Protein 3BX4 (pdb70)

Sequence (511 aa):
DCDFGWSPYDQHCYQAFNEQKTWDEAEKFCRAQENGAHLASIESNGEADFVSWLISQKDELADEDYVWIGLRAQNKEQQCSSEWSDGSSVSYENLIDLHTKKCGALEKLTGFRKWVNYYCEQMHAFVCKLLPCPSGWSSYEGHCYKPFNEPKNWADAERFCKLQPKHSHLVSFQSAEEADFVVKLTRPRLKANLVWMGLSNIWHGCNWQWSDGARLNYKDWQEQSECLAFRGVHTEWLNMDCSSTCSFVCKFKAEDCDFGWSPYDQHCYQAFNEQKTWDEAEKFCRAQENGAHLASSIIEESNGEADFVSWLISQKDELADEDYVWIGLRAQNKEQQCSSEWSDGSSVSYENLIDLHTKKCGALEKLTGFRKWVNYYCEQMHAFVCKLLPYDCPSGWSSYEGHCYKPFNEPKNWADAERFCKLQPKHSHLVSFQSAEEADFVVKLTRPRLKANLVWMGLSNIWHGCNWQWSDGARLNYKDWQEQSECLAFRGVHTEWLNMDCSSTCSFVCKFKA

InterPro domains:
  IPR001304 C-type lectin-like [PF00059] (22-132)
  IPR001304 C-type lectin-like [PS50041] (12-132)
  IPR001304 C-type lectin-like [SM00034] (5-132)
  IPR016186 C-type lectin-like/link domain superfamily [G3DSA:3.10.100.10] (1-135)
  IPR016187 C-type lectin fold [SSF56436] (5-133)
  IPR018378 C-type lectin, conserved site [PS00615] (106-131)
  IPR050111 C-type lectin and snaclec domain-containing protein [PTHR22803] (5-133)

Radius of gyration: 26.84 Å; Cα contacts (8 Å, |Δi|>4): 1210; chains: 4; bounding box: 38×55×91 Å

B-factor: mean 24.26, std 8.66, range [9.19, 99.1]

Solvent-accessible surface area: 23676 Å² total; per-residue (Å²): 172,37,69,206,42,25,36,94,55,102,156,52,1,3,37,4,23,51,93,100,41,20,12,49,36,0,20,13,30,0,28,10,38,37,64,16,0,44,1,0,0,2,77,46,89,31,10,4,76,24,1,21,153,24,4,72,112,51,128,98,11,76,136,4,70,38,0,0,0,0,0,58,6,62,41,121,72,38,7,13,16,84,106,4,38,52,44,40,75,22,40,2,6,9,8,49,108,28,132,28,25,18,0,0,0,4,21,103,167,51,43,18,63,82,1,13,28,33,67,13,103,84,121,14,0,0,0,0,11,12,113,86,75,59,118,58,33,40,73,44,133,47,53,0,2,56,35,16,37,90,94,54,42,26,47,60,0,13,126,51,0,87,138,38,137,124,112,0,38,1,0,1,2,62,20,24,70,10,1,72,41,0,5,147,34,0,107,88,164,2,122,62,66,39,0,0,0,1,0,38,62,1,27,132,50,0,86,32,73,4,15,50,60,29,196,36,112,41,125,16,70,39,163,123,41,23,0,0,0,1,107,0,43,105,28,57,1,52,28,45,57,22,79,39,88,5,3,0,0,0,17,23,157,86,153,139,39,51,197,59,23,31,98,54,115,119,31,2,1,39,4,21,52,82,95,41,21,14,50,57,0,23,14,26,0,22,8,37,30,26,9,0,39,1,0,0,1,77,45,93,30,9,3,79,21,0,17,132,13,4,81,109,56,127,122,9,65,134,12,73,33,0,0,0,0,0,59,7,46,41,116,47,40,4,12,16,83,106,4,37,52,44,41,77,24,40,3,7,6,5,44,93,38,121,29,21,13,0,0,0,1,17,102,158,48,44,18,67,74,0,16,24,46,55,5,97,70,118,13,0,0,0,0,9,7,102,14,225,168,37,71,116,53,35,40,70,40,128,44,51,0,2,53,32,22,48,80,87,51,43,28,65,74,0,8,145,54,0,100,116,31,136,114,144,1,53,1,0,1,2,60,19,26,90,9,1,68,36,0,0,132,31,0,113,99,174,2,136,58,60,36,0,0,0,1,0,41,61,1,32,134,47,0,82,25,65,6,32,48,68,23,196,28,117,46,130,15,68,51,157,134,39,29,1,0,0,0,80,0,58,101,26,48,2,54,27,40,59,23,80,29,88,4,2,0,0,0,18,20,136,65

Foldseek 3Di:
DDDPQWDDDDQKTKHWFFWWFFQVVQQVVQLPPDVGWGFDDQDDPVSLVVVLVNLVPPPSCPVFFKAFGAQFAPDPDQDPDQADPVGHGDDDDDCPVPAGFGGWIQGVVVSRRDIDTGGRGGIGITMIMGRD/DDPQWDDDDQKTKHWFQDWFFQVVQQVVCCPPPPRWGFADDPDPVSLVVQLVRQCVPNNQWWAFHRFWQVVPPPPDDDPVGDDPPDDDDDPWGWGWTHGSNDSDIDIDTRGGITITMIMDGD/DDDDPQWPDDPQKTKHWFFFWAFQVVQQVVLLPPAVGWGFADQDDPVSLVVVLVRCVVDPSCVPFFKAFGHQFDDDPDQDPDQADPVGDGDDDDDCVVDARQGTWIQGVVVSRRDIDTGGRHGIGITMIMGNHD/DDDPQWDDDPQKTKHWFFFWFFQVVQQVVCCPPPPGWGFADDDDPVRLVVQLVRLCPPVNFWKEFHHFWQVVPPPPDDDPVRDDPPDDDDDPWGWGWIDTSNDSDIDIDTRRGITITMIMDGD

GO terms:
  GO:0060300 regulation of cytokine activity (P, IDA)

CATH classification: 3.10.100.10

Nearest PDB structures (foldseek):
  3bx4-assembly1_C  TM=9.994E-01  e=4.372E-26  unclassified
  3wwk-assembly3_G  TM=9.849E-01  e=1.534E-23  Calloselasma rhodostoma
  3ubu-assembly1_A  TM=9.364E-01  e=1.790E-17  Deinagkistrodon acutus
  1fvu-assembly1_A  TM=9.518E-01  e=2.435E-15  Bothrops jararaca
  1qdd-assembly1_A  TM=7.896E-01  e=1.380E-11  Homo sapiens

Secondary structure (DSSP, 8-state):
-PPTT-EEETTEEEEEEEEEE-HHHHHHHHHTSTTT-EEPP--SHHHHHHHHHHHHT-GGGTT--EEEEEEEE---SSSS--B-TTSPBP-----TT-----EEEEEGGGTTTSEEEE-TTS-EEEEEEE--/--TT-EEETTEEEEEEEEEE-HHHHHHHHHHSSS--EE---SSHHHHHHHHHHHTTTTTTSEEE-S---TTSSS-EEETT-----S--B-S--EEEEEETT---EEEEETTS-EEEEEEEE-/--PPTT-EEETTEEEEEEEEEE-HHHHHHHHHTSTTT-EEPP--SHHHHHHHHHHHHT-GGGTT-SEEEEEEEE---SSS---B-TTSPBP-----TT-----EEEEEGGGTTTSEEEE-TTS-EEEEEEE---/---TT-EEETTEEEEEEEEEE-HHHHHHHHHTSSS--EE---SSHHHHHHHHHHHHHHHTTSEEEEEEE-TTSSS-EEETT-----S--B-S--EEEEEETTEEEEEEEETTS-EEEEEEEE-

Organism: Calloselasma rhodostoma (NCBI:txid8717)

Structure (mmCIF, N/CA/C/O backbone):
data_3BX4
#
_entry.id   3BX4
#
_cell.length_a   64.318
_cell.length_b   91.305
_cell.length_c   118.916
_cell.angle_alpha   90.00
_cell.angle_beta   90.00
_cell.angle_gamma   90.00
#
_symmetry.space_group_name_H-M   'P 21 21 2'
#
loop_
_entity.id
_entity.type
_entity.pdbx_description
1 polymer 'Aggretin alpha chain'
2 polymer 'Aggretin beta chain'
3 non-polymer 'SULFATE ION'
4 non-polymer GLYCEROL
5 water water
#
loop_
_atom_site.group_PDB
_atom_site.id
_atom_site.type_symbol
_atom_site.label_atom_id
_atom_site.label_alt_id
_atom_site.label_comp_id
_atom_site.label_asym_id
_atom_site.label_entity_id
_atom_site.label_seq_id
_atom_site.pdbx_PDB_ins_code
_atom_site.Cartn_x
_atom_site.Cartn_y
_atom_site.Cartn_z
_atom_site.occupancy
_atom_site.B_iso_or_equiv
_atom_site.auth_seq_id
_atom_site.auth_comp_id
_atom_site.auth_asym_id
_atom_site.auth_atom_id
_atom_site.pdbx_PDB_model_num
ATOM 1 N N . ASP A 1 4 ? 10.192 10.708 118.561 1.00 43.48 4 ASP A N 1
ATOM 2 C CA . ASP A 1 4 ? 11.338 11.685 118.549 1.00 43.04 4 ASP A CA 1
ATOM 3 C C . ASP A 1 4 ? 12.504 11.140 117.713 1.00 41.22 4 ASP A C 1
ATOM 4 O O . ASP A 1 4 ? 12.668 9.921 117.630 1.00 42.17 4 ASP A O 1
ATOM 9 N N . CYS A 1 5 ? 13.305 12.018 117.099 1.00 38.75 5 CYS A N 1
ATOM 10 C CA . CYS A 1 5 ? 14.480 11.559 116.305 1.00 36.13 5 CYS A CA 1
ATOM 11 C C . CYS A 1 5 ? 15.608 11.236 117.204 1.00 34.77 5 CYS A C 1
ATOM 12 O O . CYS A 1 5 ? 15.706 11.775 118.321 1.00 35.19 5 CYS A O 1
ATOM 15 N N . ASP A 1 6 ? 16.495 10.397 116.686 1.00 31.63 6 ASP A N 1
ATOM 16 C CA . ASP A 1 6 ? 17.676 9.993 117.393 1.00 30.25 6 ASP A CA 1
ATOM 17 C C . ASP A 1 6 ? 18.796 10.886 116.969 1.00 29.68 6 ASP A C 1
ATOM 18 O O . ASP A 1 6 ? 18.681 11.639 115.975 1.00 28.85 6 ASP A O 1
ATOM 23 N N . PHE A 1 7 ? 19.882 10.806 117.728 1.00 30.54 7 PHE A N 1
ATOM 24 C CA . PHE A 1 7 ? 21.076 11.627 117.514 1.00 31.52 7 PHE A CA 1
ATOM 25 C C . PHE A 1 7 ? 21.548 11.521 116.083 1.00 31.39 7 PHE A C 1
ATOM 26 O O . PHE A 1 7 ? 21.616 10.391 115.545 1.00 31.35 7 PHE A O 1
ATOM 34 N N . GLY A 1 8 ? 21.912 12.669 115.493 1.00 29.03 8 GLY A N 1
ATOM 35 C CA . GLY A 1 8 ? 22.350 12.707 114.078 1.00 27.13 8 GLY A CA 1
ATOM 36 C C . GLY A 1 8 ? 21.237 12.906 113.050 1.00 23.71 8 GLY A C 1
ATOM 37 O O . GLY A 1 8 ? 21.513 13.267 111.886 1.00 25.07 8 GLY A O 1
ATOM 38 N N . TRP A 1 9 ? 19.989 12.677 113.444 1.00 22.95 9 TRP A N 1
ATOM 39 C CA . TRP A 1 9 ? 18.878 12.794 112.533 1.00 22.94 9 TRP A CA 1
ATOM 40 C C . TRP A 1 9 ? 18.219 14.137 112.750 1.00 23.34 9 TRP A C 1
ATOM 41 O O . TRP A 1 9 ? 18.334 14.698 113.859 1.00 25.40 9 TRP A O 1
ATOM 52 N N . SER A 1 10 ? 17.553 14.633 111.718 1.00 22.34 10 SER A N 1
ATOM 53 C CA . SER A 1 10 ? 16.778 15.872 111.782 1.00 21.69 10 SER A CA 1
ATOM 54 C C . SER A 1 10 ? 15.323 15.618 111.523 1.00 21.84 10 SER A C 1
ATOM 55 O O . SER A 1 10 ? 14.946 14.928 110.556 1.00 21.12 10 SER A O 1
ATOM 58 N N . PRO A 1 11 ? 14.444 16.160 112.412 1.00 22.76 11 PRO A N 1
ATOM 59 C CA . PRO A 1 11 ? 13.017 16.005 112.194 1.00 23.57 11 PRO A CA 1
ATOM 60 C C . PRO A 1 11 ? 12.357 16.917 111.180 1.00 23.78 11 PRO A C 1
ATOM 61 O O . PRO A 1 11 ? 12.693 18.120 111.089 1.00 25.23 11 PRO A O 1
ATOM 65 N N . TYR A 1 12 ? 11.413 16.359 110.439 1.00 23.96 12 TYR A N 1
ATOM 66 C CA . TYR A 1 12 ? 10.491 17.148 109.638 1.00 26.20 12 TYR A CA 1
ATOM 67 C C . TYR A 1 12 ? 9.175 16.386 109.479 1.00 28.01 12 TYR A C 1
ATOM 68 O O . TYR A 1 12 ? 9.165 15.238 109.104 1.00 28.06 12 TYR A O 1
ATOM 77 N N . ASP A 1 13 ? 8.059 17.044 109.836 1.00 30.53 13 ASP A N 1
ATOM 78 C CA . ASP A 1 13 ? 6.712 16.505 109.638 1.00 32.41 13 ASP A CA 1
ATOM 79 C C . ASP A 1 13 ? 6.585 15.015 109.916 1.00 32.67 13 ASP A C 1
ATOM 80 O O . ASP A 1 13 ? 6.142 14.243 109.038 1.00 35.45 13 ASP A O 1
ATOM 85 N N . GLN A 1 14 ? 6.955 14.593 111.120 1.00 32.55 14 GLN A N 1
ATOM 86 C CA . GLN A 1 14 ? 6.732 13.191 111.514 1.00 31.64 14 GLN A CA 1
ATOM 87 C C . GLN A 1 14 ? 7.759 12.143 111.017 1.00 31.42 14 GLN A C 1
ATOM 88 O O . GLN A 1 14 ? 7.642 10.977 111.340 1.00 31.62 14 GLN A O 1
ATOM 94 N N . HIS A 1 15 ? 8.765 12.555 110.247 1.00 29.57 15 HIS A N 1
ATOM 95 C CA . HIS A 1 15 ? 9.824 11.641 109.862 1.00 27.80 15 HIS A CA 1
ATOM 96 C C . HIS A 1 15 ? 11.148 12.207 110.336 1.00 26.29 15 HIS A C 1
ATOM 97 O O . HIS A 1 15 ? 11.197 13.350 110.811 1.00 26.34 15 HIS A O 1
ATOM 104 N N . CYS A 1 16 ? 12.210 11.388 110.262 1.00 24.95 16 CYS A N 1
ATOM 105 C CA . CYS A 1 16 ? 13.583 11.799 110.603 1.00 22.94 16 CYS A CA 1
ATOM 106 C C . CYS A 1 16 ? 14.472 11.647 109.368 1.00 21.92 16 CYS A C 1
ATOM 107 O O . CYS A 1 16 ? 14.294 10.695 108.604 1.00 22.72 16 CYS A O 1
ATOM 110 N N . TYR A 1 17 ? 15.425 12.566 109.202 1.00 19.87 17 TYR A N 1
ATOM 111 C CA . TYR A 1 17 ? 16.260 12.603 107.968 1.00 19.90 17 TYR A CA 1
ATOM 112 C C . TYR A 1 17 ? 17.717 12.741 108.341 1.00 18.12 17 TYR A C 1
ATOM 113 O O . TYR A 1 17 ? 18.039 13.362 109.331 1.00 19.58 17 TYR A O 1
ATOM 122 N N . GLN A 1 18 ? 18.634 12.139 107.563 1.00 19.09 18 GLN A N 1
ATOM 123 C CA . GLN A 1 18 ? 20.033 12.428 107.703 1.00 18.02 18 GLN A CA 1
ATOM 124 C C . GLN A 1 18 ? 20.714 12.388 106.325 1.00 18.29 18 GLN A C 1
ATOM 125 O O . GLN A 1 18 ? 20.453 11.475 105.538 1.00 15.56 18 GLN A O 1
ATOM 131 N N . ALA A 1 19 ? 21.582 13.368 106.065 1.00 18.44 19 ALA A N 1
ATOM 132 C CA . ALA A 1 19 ? 22.439 13.383 104.847 1.00 19.14 19 ALA A CA 1
ATOM 133 C C . ALA A 1 19 ? 23.736 12.728 105.240 1.00 19.24 19 ALA A C 1
ATOM 134 O O . ALA A 1 19 ? 24.301 13.048 106.311 1.00 21.65 19 ALA A O 1
ATOM 136 N N . PHE A 1 20 ? 24.175 11.750 104.451 1.00 17.79 20 PHE A N 1
ATOM 137 C CA . PHE A 1 20 ? 25.461 11.073 104.694 1.00 18.09 20 PHE A CA 1
ATOM 138 C C . PHE A 1 20 ? 26.436 11.504 103.615 1.00 20.07 20 PHE A C 1
ATOM 139 O O . PHE A 1 20 ? 26.129 11.493 102.449 1.00 17.16 20 PHE A O 1
ATOM 147 N N . ASN A 1 21 ? 27.663 11.842 104.020 1.00 21.81 21 ASN A N 1
ATOM 148 C CA . ASN A 1 21 ? 28.632 12.336 103.002 1.00 24.08 21 ASN A CA 1
ATOM 149 C C . ASN A 1 21 ? 29.451 11.250 102.297 1.00 23.26 21 ASN A C 1
ATOM 150 O O . ASN A 1 21 ? 29.982 11.497 101.185 1.00 24.63 21 ASN A O 1
ATOM 155 N N . GLU A 1 22 ? 29.492 10.066 102.884 1.00 22.13 22 GLU A N 1
ATOM 156 C CA . GLU A 1 22 ? 30.061 8.872 102.249 1.00 23.35 22 GLU A CA 1
ATOM 157 C C . GLU A 1 22 ? 29.526 8.659 100.840 1.00 22.25 22 GLU A C 1
ATOM 158 O O . GLU A 1 22 ? 28.331 8.476 100.638 1.00 23.57 22 GLU A O 1
ATOM 164 N N . GLN A 1 23 ? 30.398 8.637 99.844 1.00 19.45 23 GLN A N 1
ATOM 165 C CA . GLN A 1 23 ? 29.912 8.496 98.468 1.00 17.17 23 GLN A CA 1
ATOM 166 C C . GLN A 1 23 ? 29.704 7.044 98.093 1.00 17.94 23 GLN A C 1
ATOM 167 O O . GLN A 1 23 ? 30.604 6.243 98.182 1.00 18.72 23 GLN A O 1
ATOM 173 N N . LYS A 1 24 ? 28.461 6.701 97.726 1.00 16.41 24 LYS A N 1
ATOM 174 C CA . LYS A 1 24 ? 28.076 5.310 97.420 1.00 16.61 24 LYS A CA 1
ATOM 175 C C . LYS A 1 24 ? 27.172 5.278 96.183 1.00 14.42 24 LYS A C 1
ATOM 176 O O . LYS A 1 24 ? 26.673 6.294 95.759 1.00 14.32 24 LYS A O 1
ATOM 182 N N . THR A 1 25 ? 27.133 4.123 95.532 1.00 14.56 25 THR A N 1
ATOM 183 C CA . THR A 1 25 ? 26.252 3.923 94.370 1.00 12.96 25 THR A CA 1
ATOM 184 C C . THR A 1 25 ? 24.842 3.984 94.951 1.00 13.08 25 THR A C 1
ATOM 185 O O . THR A 1 25 ? 24.694 3.920 96.171 1.00 14.69 25 THR A O 1
ATOM 189 N N . TRP A 1 26 ? 23.874 4.137 94.086 1.00 13.93 26 TRP A N 1
ATOM 190 C CA . TRP A 1 26 ? 22.463 4.197 94.548 1.00 14.31 26 TRP A CA 1
ATOM 191 C C . TRP A 1 26 ? 22.133 2.939 95.391 1.00 15.05 26 TRP A C 1
ATOM 192 O O . TRP A 1 26 ? 21.617 3.059 96.538 1.00 14.24 26 TRP A O 1
ATOM 203 N N . ASP A 1 27 ? 22.406 1.756 94.834 1.00 15.73 27 ASP A N 1
ATOM 204 C CA . ASP A 1 27 ? 22.155 0.501 95.575 1.00 16.12 27 ASP A CA 1
ATOM 205 C C . ASP A 1 27 ? 22.850 0.445 96.919 1.00 15.73 27 ASP A C 1
ATOM 206 O O . ASP A 1 27 ? 22.302 0.030 97.928 1.00 15.51 27 ASP A O 1
ATOM 211 N N . GLU A 1 28 ? 24.137 0.800 97.015 1.00 14.91 28 GLU A N 1
ATOM 212 C CA . GLU A 1 28 ? 24.790 0.738 98.263 1.00 16.02 28 GLU A CA 1
ATOM 213 C C . GLU A 1 28 ? 24.261 1.777 99.255 1.00 13.86 28 GLU A C 1
ATOM 214 O O . GLU A 1 28 ? 24.311 1.552 100.467 1.00 14.73 28 GLU A O 1
ATOM 220 N N . ALA A 1 29 ? 23.840 2.933 98.738 1.00 15.23 29 ALA A N 1
ATOM 221 C CA . ALA A 1 29 ? 23.277 3.984 99.586 1.00 15.50 29 ALA A CA 1
ATOM 222 C C . ALA A 1 29 ? 22.003 3.427 100.210 1.00 15.42 29 ALA A C 1
ATOM 223 O O . ALA A 1 29 ? 21.838 3.544 101.432 1.00 15.82 29 ALA A O 1
ATOM 225 N N . GLU A 1 30 ? 21.100 2.883 99.386 1.00 16.02 30 GLU A N 1
ATOM 226 C CA . GLU A 1 30 ? 19.867 2.268 99.906 1.00 17.42 30 GLU A CA 1
ATOM 227 C C . GLU A 1 30 ? 20.155 1.179 100.951 1.00 16.75 30 GLU A C 1
ATOM 228 O O . GLU A 1 30 ? 19.464 1.138 101.990 1.00 16.46 30 GLU A O 1
ATOM 234 N N . LYS A 1 31 ? 21.104 0.283 100.678 1.00 15.25 31 LYS A N 1
ATOM 235 C CA . LYS A 1 31 ? 21.520 -0.753 101.655 1.00 16.56 31 LYS A CA 1
ATOM 236 C C . LYS A 1 31 ? 22.002 -0.122 102.956 1.00 16.81 31 LYS A C 1
ATOM 237 O O . LYS A 1 31 ? 21.747 -0.628 104.044 1.00 16.58 31 LYS A O 1
ATOM 243 N N . PHE A 1 32 ? 22.804 0.962 102.859 1.00 14.68 32 PHE A N 1
ATOM 244 C CA . PHE A 1 32 ? 23.247 1.656 104.045 1.00 15.05 32 PHE A CA 1
ATOM 245 C C . PHE A 1 32 ? 22.089 2.239 104.862 1.00 15.28 32 PHE A C 1
ATOM 246 O O . PHE A 1 32 ? 22.105 2.086 106.060 1.00 15.61 32 PHE A O 1
ATOM 254 N N . CYS A 1 33 ? 21.110 2.845 104.193 1.00 15.28 33 CYS A N 1
ATOM 255 C CA . CYS A 1 33 ? 19.931 3.331 104.915 1.00 15.80 33 CYS A CA 1
ATOM 256 C C . CYS A 1 33 ? 19.204 2.189 105.636 1.00 16.25 33 CYS A C 1
ATOM 257 O O . CYS A 1 33 ? 18.761 2.347 106.798 1.00 17.11 33 CYS A O 1
ATOM 260 N N . ARG A 1 34 ? 19.077 1.056 104.960 1.00 16.77 34 ARG A N 1
ATOM 261 C CA . ARG A 1 34 ? 18.397 -0.119 105.598 1.00 16.50 34 ARG A CA 1
ATOM 262 C C . ARG A 1 34 ? 19.139 -0.608 106.843 1.00 17.06 34 ARG A C 1
ATOM 263 O O . ARG A 1 34 ? 18.521 -1.257 107.722 1.00 19.19 34 ARG A O 1
ATOM 271 N N . ALA A 1 35 ? 20.472 -0.380 106.939 1.00 16.12 35 ALA A N 1
ATOM 272 C CA . ALA A 1 35 ? 21.177 -0.762 108.088 1.00 16.15 35 ALA A CA 1
ATOM 273 C C . ALA A 1 35 ? 21.170 0.285 109.221 1.00 16.65 35 ALA A C 1
ATOM 274 O O . ALA A 1 35 ? 21.832 0.085 110.262 1.00 19.29 35 ALA A O 1
ATOM 276 N N . GLN A 1 36 ? 20.433 1.388 109.061 1.00 17.65 36 GLN A N 1
ATOM 277 C CA . GLN A 1 36 ? 20.358 2.435 110.102 1.00 19.05 36 GLN A CA 1
ATOM 278 C C . GLN A 1 36 ? 19.083 2.288 110.916 1.00 20.22 36 GLN A C 1
ATOM 279 O O . GLN A 1 36 ? 18.006 2.086 110.330 1.00 21.26 36 GLN A O 1
ATOM 285 N N . GLU A 1 37 ? 19.217 2.454 112.232 1.00 20.92 37 GLU A N 1
ATOM 286 C CA . GLU A 1 37 ? 18.053 2.533 113.126 1.00 23.68 37 GLU A CA 1
ATOM 287 C C . GLU A 1 37 ? 17.165 1.318 112.937 1.00 23.10 37 GLU A C 1
ATOM 288 O O . GLU A 1 37 ? 17.679 0.226 112.957 1.00 23.83 37 GLU A O 1
ATOM 294 N N . ASN A 1 38 ? 15.841 1.488 112.758 1.00 24.93 38 ASN A N 1
ATOM 295 C CA . ASN A 1 38 ? 14.999 0.323 112.536 1.00 25.87 38 ASN A CA 1
ATOM 296 C C . ASN A 1 38 ? 14.772 0.034 111.049 1.00 25.22 38 ASN A C 1
ATOM 297 O O . ASN A 1 38 ? 13.801 -0.621 110.689 1.00 25.19 38 ASN A O 1
ATOM 302 N N . GLY A 1 39 ? 15.696 0.500 110.168 1.00 24.39 39 GLY A N 1
ATOM 303 C CA . GLY A 1 39 ? 15.618 0.172 108.753 1.00 22.84 39 GLY A CA 1
ATOM 304 C C . GLY A 1 39 ? 15.059 1.405 108.069 1.00 23.65 39 GLY A C 1
ATOM 305 O O . GLY A 1 39 ? 13.823 1.551 107.896 1.00 25.17 39 GLY A O 1
ATOM 306 N N . ALA A 1 40 ? 15.948 2.332 107.733 1.00 21.50 40 ALA A N 1
ATOM 307 C CA . ALA A 1 40 ? 15.566 3.501 106.945 1.00 18.63 40 ALA A CA 1
ATOM 308 C C . ALA A 1 40 ? 15.638 3.183 105.430 1.00 18.61 40 ALA A C 1
ATOM 309 O O . ALA A 1 40 ? 15.977 2.057 105.022 1.00 17.04 40 ALA A O 1
ATOM 311 N N . HIS A 1 41 ? 15.278 4.159 104.613 1.00 17.16 41 HIS A N 1
ATOM 312 C CA . HIS A 1 41 ? 15.420 4.023 103.160 1.00 17.50 41 HIS A CA 1
ATOM 313 C C . HIS A 1 41 ? 15.978 5.318 102.662 1.00 16.02 41 HIS A C 1
ATOM 314 O O . HIS A 1 41 ? 15.960 6.338 103.358 1.00 17.55 41 HIS A O 1
ATOM 321 N N . LEU A 1 42 ? 16.379 5.333 101.391 1.00 16.13 42 LEU A N 1
ATOM 322 C CA . LEU A 1 42 ? 16.708 6.617 100.724 1.00 15.54 42 LEU A CA 1
ATOM 323 C C . LEU A 1 42 ? 15.487 7.471 100.796 1.00 16.13 42 LEU A C 1
ATOM 324 O O . LEU A 1 42 ? 14.370 6.928 100.727 1.00 17.09 42 LEU A O 1
ATOM 329 N N . ALA A 1 43 ? 15.644 8.774 100.985 1.00 15.87 43 ALA A N 1
ATOM 330 C CA . ALA A 1 43 ? 14.450 9.692 101.087 1.00 16.44 43 ALA A CA 1
ATOM 331 C C . ALA A 1 43 ? 13.494 9.667 99.924 1.00 17.76 43 ALA A C 1
ATOM 332 O O . ALA A 1 43 ? 13.888 9.721 98.759 1.00 16.34 43 ALA A O 1
ATOM 334 N N . SER A 1 44 ? 12.183 9.533 100.225 1.00 18.17 44 SER A N 1
ATOM 335 C CA . SER A 1 44 ? 11.148 9.910 99.297 1.00 20.61 44 SER A CA 1
ATOM 336 C C . SER A 1 44 ? 10.763 11.374 99.627 1.00 21.04 44 SER A C 1
ATOM 337 O O . SER A 1 44 ? 10.919 11.819 100.763 1.00 20.26 44 SER A O 1
ATOM 340 N N . ILE A 1 45 ? 10.256 12.081 98.620 1.00 22.04 45 ILE A N 1
ATOM 341 C CA . ILE A 1 45 ? 10.003 13.497 98.723 1.00 23.57 45 ILE A CA 1
ATOM 342 C C . ILE A 1 45 ? 8.593 13.621 98.257 1.00 23.35 45 ILE A C 1
ATOM 343 O O . ILE A 1 45 ? 8.310 13.401 97.082 1.00 24.45 45 ILE A O 1
ATOM 348 N N . GLU A 1 46 ? 7.708 13.964 99.191 1.00 25.96 46 GLU A N 1
ATOM 349 C CA . GLU A 1 46 ? 6.255 13.840 98.960 1.00 27.82 46 GLU A CA 1
ATOM 350 C C . GLU A 1 46 ? 5.509 15.199 98.935 1.00 28.13 46 GLU A C 1
ATOM 351 O O . GLU A 1 46 ? 4.273 15.242 98.758 1.00 29.44 46 GLU A O 1
ATOM 357 N N . SER A 1 47 ? 6.266 16.294 99.025 1.00 28.19 47 SER A N 1
ATOM 358 C CA . SER A 1 47 ? 5.723 17.666 99.034 1.00 28.48 47 SER A CA 1
ATOM 359 C C . SER A 1 47 ? 6.806 18.745 98.846 1.00 29.24 47 SER A C 1
ATOM 360 O O . SER A 1 47 ? 7.999 18.515 99.111 1.00 26.62 47 SER A O 1
ATOM 363 N N . ASN A 1 48 ? 6.369 19.949 98.459 1.00 28.66 48 ASN A N 1
ATOM 364 C CA . ASN A 1 48 ? 7.277 21.086 98.373 1.00 29.88 48 ASN A CA 1
ATOM 365 C C . ASN A 1 48 ? 7.979 21.384 99.674 1.00 28.46 48 ASN A C 1
ATOM 366 O O . ASN A 1 48 ? 9.173 21.729 99.679 1.00 29.23 48 ASN A O 1
ATOM 371 N N . GLY A 1 49 ? 7.264 21.243 100.795 1.00 26.79 49 GLY A N 1
ATOM 372 C CA . GLY A 1 49 ? 7.837 21.576 102.081 1.00 26.33 49 GLY A CA 1
ATOM 373 C C . GLY A 1 49 ? 8.942 20.582 102.401 1.00 25.06 49 GLY A C 1
ATOM 374 O O . GLY A 1 49 ? 10.003 20.965 102.912 1.00 26.70 49 GLY A O 1
ATOM 375 N N . GLU A 1 50 ? 8.705 19.315 102.089 1.00 24.58 50 GLU A N 1
ATOM 376 C CA . GLU A 1 50 ? 9.745 18.270 102.298 1.00 23.84 50 GLU A CA 1
ATOM 377 C C . GLU A 1 50 ? 10.907 18.480 101.319 1.00 23.35 50 GLU A C 1
ATOM 378 O O . GLU A 1 50 ? 12.075 18.337 101.706 1.00 23.50 50 GLU A O 1
ATOM 384 N N . ALA A 1 51 ? 10.581 18.849 100.085 1.00 24.02 51 ALA A N 1
ATOM 385 C CA . ALA A 1 51 ? 11.617 19.165 99.092 1.00 23.72 51 ALA A CA 1
ATOM 386 C C . ALA A 1 51 ? 12.546 20.269 99.600 1.00 25.14 51 ALA A C 1
ATOM 387 O O . ALA A 1 51 ? 13.798 20.155 99.562 1.00 24.05 51 ALA A O 1
ATOM 389 N N . ASP A 1 52 ? 11.960 21.335 100.143 1.00 24.74 52 ASP A N 1
ATOM 390 C CA . ASP A 1 52 ? 12.768 22.395 100.738 1.00 25.78 52 ASP A CA 1
ATOM 391 C C . ASP A 1 52 ? 13.595 21.965 101.949 1.00 23.84 52 ASP A C 1
ATOM 392 O O . ASP A 1 52 ? 14.721 22.384 102.131 1.00 25.63 52 ASP A O 1
ATOM 397 N N . PHE A 1 53 ? 13.042 21.130 102.798 1.00 23.22 53 PHE A N 1
ATOM 398 C CA . PHE A 1 53 ? 13.750 20.761 104.019 1.00 21.25 53 PHE A CA 1
ATOM 399 C C . PHE A 1 53 ? 14.989 19.913 103.662 1.00 20.19 53 PHE A C 1
ATOM 400 O O . PHE A 1 53 ? 16.099 20.093 104.184 1.00 22.07 53 PHE A O 1
ATOM 408 N N . VAL A 1 54 ? 14.766 18.982 102.756 1.00 20.58 54 VAL A N 1
ATOM 409 C CA . VAL A 1 54 ? 15.907 18.121 102.306 1.00 20.29 54 VAL A CA 1
ATOM 410 C C . VAL A 1 54 ? 17.005 18.978 101.631 1.00 19.41 54 VAL A C 1
ATOM 411 O O . VAL A 1 54 ? 18.181 18.789 101.903 1.00 18.83 54 VAL A O 1
ATOM 415 N N . SER A 1 55 ? 16.632 19.949 100.805 1.00 20.32 55 SER A N 1
ATOM 416 C CA . SER A 1 55 ? 17.623 20.916 100.245 1.00 21.68 55 SER A CA 1
ATOM 417 C C . SER A 1 55 ? 18.451 21.611 101.320 1.00 21.88 55 SER A C 1
ATOM 418 O O . SER A 1 55 ? 19.721 21.723 101.246 1.00 21.83 55 SER A O 1
ATOM 421 N N . TRP A 1 56 ? 17.747 22.084 102.364 1.00 21.43 56 TRP A N 1
ATOM 422 C CA . TRP A 1 56 ? 18.396 22.724 103.502 1.00 21.61 56 TRP A CA 1
ATOM 423 C C . TRP A 1 56 ? 19.316 21.794 104.262 1.00 20.10 56 TRP A C 1
ATOM 424 O O . TRP A 1 56 ? 20.450 22.124 104.529 1.00 21.93 56 TRP A O 1
ATOM 435 N N . LEU A 1 57 ? 18.843 20.586 104.544 1.00 19.10 57 LEU A N 1
ATOM 436 C CA . LEU A 1 57 ? 19.600 19.528 105.168 1.00 19.64 57 LEU A CA 1
ATOM 437 C C . LEU A 1 57 ? 20.895 19.281 104.436 1.00 18.83 57 LEU A C 1
ATOM 438 O O . LEU A 1 57 ? 21.982 19.257 105.036 1.00 19.37 57 LEU A O 1
ATOM 443 N N . ILE A 1 58 ? 20.789 19.156 103.115 1.00 20.00 58 ILE A N 1
ATOM 444 C CA . ILE A 1 58 ? 22.014 19.027 102.296 1.00 20.61 58 ILE A CA 1
ATOM 445 C C . ILE A 1 58 ? 22.907 20.260 102.418 1.00 22.18 58 ILE A C 1
ATOM 446 O O . ILE A 1 58 ? 24.114 20.120 102.605 1.00 20.35 58 ILE A O 1
ATOM 451 N N . SER A 1 59 ? 22.318 21.442 102.337 1.00 24.36 59 SER A N 1
ATOM 452 C CA . SER A 1 59 ? 23.137 22.701 102.389 1.00 27.35 59 SER A CA 1
ATOM 453 C C . SER A 1 59 ? 23.932 22.861 103.687 1.00 29.08 59 SER A C 1
ATOM 454 O O . SER A 1 59 ? 24.979 23.520 103.707 1.00 30.01 59 SER A O 1
ATOM 457 N N . GLN A 1 60 ? 23.466 22.230 104.775 1.00 29.59 60 GLN A N 1
ATOM 458 C CA . GLN A 1 60 ? 24.083 22.389 106.103 1.00 30.87 60 GLN A CA 1
ATOM 459 C C . GLN A 1 60 ? 25.169 21.354 106.416 1.00 31.81 60 GLN A C 1
ATOM 460 O O . GLN A 1 60 ? 25.769 21.341 107.504 1.00 30.52 60 GLN A O 1
ATOM 466 N N . LYS A 1 61 ? 25.421 20.452 105.468 1.00 32.67 61 LYS A N 1
ATOM 467 C CA . LYS A 1 61 ? 26.485 19.461 105.649 1.00 34.12 61 LYS A CA 1
ATOM 468 C C . LYS A 1 61 ? 27.796 19.982 105.085 1.00 34.86 61 LYS A C 1
ATOM 469 O O . LYS A 1 61 ? 28.044 19.951 103.871 1.00 34.40 61 LYS A O 1
ATOM 475 N N . ASP A 1 62 ? 28.661 20.480 105.959 1.00 35.29 62 ASP A N 1
ATOM 476 C CA . ASP A 1 62 ? 29.854 21.160 105.485 1.00 34.92 62 ASP A CA 1
ATOM 477 C C . ASP A 1 62 ? 30.768 20.238 104.652 1.00 34.72 62 ASP A C 1
ATOM 478 O O . ASP A 1 62 ? 31.526 20.721 103.796 1.00 35.10 62 ASP A O 1
ATOM 483 N N . GLU A 1 63 ? 30.673 18.928 104.904 1.00 34.23 63 GLU A N 1
ATOM 484 C CA . GLU A 1 63 ? 31.512 17.912 104.243 1.00 33.96 63 GLU A CA 1
ATOM 485 C C . GLU A 1 63 ? 31.139 17.757 102.781 1.00 32.37 63 GLU A C 1
ATOM 486 O O . GLU A 1 63 ? 31.935 17.206 102.017 1.00 31.76 63 GLU A O 1
ATOM 492 N N . LEU A 1 64 ? 29.933 18.215 102.422 1.00 31.16 64 LEU A N 1
ATOM 493 C CA . LEU A 1 64 ? 29.357 18.058 101.086 1.00 30.01 64 LEU A CA 1
ATOM 494 C C . LEU A 1 64 ? 29.685 19.230 100.158 1.00 30.53 64 LEU A C 1
ATOM 495 O O . LEU A 1 64 ? 29.058 19.397 99.116 1.00 29.70 64 LEU A O 1
ATOM 500 N N . ALA A 1 65 ? 30.662 20.061 100.522 1.00 29.85 65 ALA A N 1
ATOM 501 C CA . ALA A 1 65 ? 30.911 21.260 99.720 1.00 30.13 65 ALA A CA 1
ATOM 502 C C . ALA A 1 65 ? 31.324 20.994 98.261 1.00 29.57 65 ALA A C 1
ATOM 503 O O . ALA A 1 65 ? 30.978 21.779 97.362 1.00 30.03 65 ALA A O 1
ATOM 505 N N . ASP A 1 66 ? 32.057 19.910 98.026 1.00 28.09 66 ASP A N 1
ATOM 506 C CA . ASP A 1 66 ? 32.535 19.591 96.677 1.00 27.07 66 ASP A CA 1
ATOM 507 C C . ASP A 1 66 ? 31.553 18.647 95.944 1.00 26.26 66 ASP A C 1
ATOM 508 O O . ASP A 1 66 ? 31.767 18.285 94.789 1.00 26.20 66 ASP A O 1
ATOM 513 N N . GLU A 1 67 ? 30.443 18.309 96.601 1.00 24.26 67 GLU A N 1
ATOM 514 C CA . GLU A 1 67 ? 29.508 17.283 96.048 1.00 21.98 67 GLU A CA 1
ATOM 515 C C . GLU A 1 67 ? 28.499 17.858 95.039 1.00 20.65 67 GLU A C 1
ATOM 516 O O . GLU A 1 67 ? 27.924 18.939 95.290 1.00 21.66 67 GLU A O 1
ATOM 522 N N . ASP A 1 68 ? 28.297 17.172 93.881 1.00 17.99 68 ASP A N 1
ATOM 523 C CA . ASP A 1 68 ? 27.474 17.706 92.806 1.00 17.93 68 ASP A CA 1
ATOM 524 C C . ASP A 1 68 ? 26.121 17.009 92.668 1.00 16.97 68 ASP A C 1
ATOM 525 O O . ASP A 1 68 ? 25.200 17.575 92.097 1.00 18.00 68 ASP A O 1
ATOM 530 N N . TYR A 1 69 ? 26.018 15.788 93.199 1.00 15.95 69 TYR A N 1
ATOM 531 C CA . TYR A 1 69 ? 24.734 15.012 93.152 1.00 14.19 69 TYR A CA 1
ATOM 532 C C . TYR A 1 69 ? 24.566 14.324 94.511 1.00 13.78 69 TYR A C 1
ATOM 533 O O . TYR A 1 69 ? 25.502 13.992 95.180 1.00 13.50 69 TYR A O 1
ATOM 542 N N . VAL A 1 70 ? 23.298 14.172 94.937 1.00 12.82 70 VAL A N 1
ATOM 543 C CA . VAL A 1 70 ? 23.017 13.470 96.147 1.00 13.29 70 VAL A CA 1
ATOM 544 C C . VAL A 1 70 ? 21.840 12.505 95.867 1.00 11.63 70 VAL A C 1
ATOM 545 O O . VAL A 1 70 ? 20.833 12.964 95.308 1.00 14.70 70 VAL A O 1
ATOM 549 N N . TRP A 1 71 ? 21.987 11.233 96.224 1.00 12.28 71 TRP A N 1
ATOM 550 C CA . TRP A 1 71 ? 20.965 10.212 95.877 1.00 13.46 71 TRP A CA 1
ATOM 551 C C . TRP A 1 71 ? 19.758 10.394 96.775 1.00 14.46 71 TRP A C 1
ATOM 552 O O . TRP A 1 71 ? 19.893 10.616 97.985 1.00 15.50 71 TRP A O 1
ATOM 563 N N . ILE A 1 72 ? 18.581 10.227 96.162 1.00 14.35 72 ILE A N 1
ATOM 564 C CA . ILE A 1 72 ? 17.300 10.087 96.893 1.00 16.00 72 ILE A CA 1
ATOM 565 C C . ILE A 1 72 ? 16.642 8.772 96.416 1.00 15.59 72 ILE A C 1
ATOM 566 O O . ILE A 1 72 ? 17.176 8.063 95.581 1.00 17.39 72 ILE A O 1
ATOM 571 N N . GLY A 1 73 ? 15.472 8.410 96.965 1.00 16.10 73 GLY A N 1
ATOM 572 C CA . GLY A 1 73 ? 15.020 7.031 96.738 1.00 16.23 73 GLY A CA 1
ATOM 573 C C . GLY A 1 73 ? 14.265 6.678 95.468 1.00 18.87 73 GLY A C 1
ATOM 574 O O . GLY A 1 73 ? 13.658 5.624 95.416 1.00 19.44 73 GLY A O 1
ATOM 575 N N . LEU A 1 74 ? 14.364 7.510 94.428 1.00 19.22 74 LEU A N 1
ATOM 576 C CA . LEU A 1 74 ? 13.650 7.288 93.187 1.00 21.38 74 LEU A CA 1
ATOM 577 C C . LEU A 1 74 ? 14.401 6.252 92.384 1.00 21.39 74 LEU A C 1
ATOM 578 O O . LEU A 1 74 ? 15.629 6.358 92.192 1.00 20.31 74 LEU A O 1
ATOM 583 N N . ARG A 1 75 ? 13.688 5.228 91.917 1.00 20.71 75 ARG A N 1
ATOM 584 C CA . ARG A 1 75 ? 14.325 4.101 91.233 1.00 20.56 75 ARG A CA 1
ATOM 585 C C . ARG A 1 75 ? 13.403 3.662 90.113 1.00 21.90 75 ARG A C 1
ATOM 586 O O . ARG A 1 75 ? 12.203 3.415 90.356 1.00 21.39 75 ARG A O 1
ATOM 594 N N . ALA A 1 76 ? 13.928 3.552 88.900 1.00 19.97 76 ALA A N 1
ATOM 595 C CA . ALA A 1 76 ? 13.085 3.030 87.788 1.00 19.73 76 ALA A CA 1
ATOM 596 C C . ALA A 1 76 ? 12.903 1.526 87.957 1.00 21.51 76 ALA A C 1
ATOM 597 O O . ALA A 1 76 ? 13.862 0.780 88.168 1.00 22.33 76 ALA A O 1
ATOM 599 N N . GLN A 1 77 ? 11.636 1.065 87.827 1.00 22.43 77 GLN A N 1
ATOM 600 C CA . GLN A 1 77 ? 11.355 -0.361 87.938 1.00 25.46 77 GLN A CA 1
ATOM 601 C C . GLN A 1 77 ? 11.357 -1.165 86.625 1.00 25.91 77 GLN A C 1
ATOM 602 O O . GLN A 1 77 ? 11.489 -2.388 86.678 1.00 26.57 77 GLN A O 1
ATOM 608 N N . ASN A 1 78 ? 11.185 -0.482 85.482 1.00 26.57 78 ASN A N 1
ATOM 609 C CA . ASN A 1 78 ? 11.235 -1.082 84.149 1.00 28.41 78 ASN A CA 1
ATOM 610 C C . ASN A 1 78 ? 12.619 -1.712 84.018 1.00 29.62 78 ASN A C 1
ATOM 611 O O . ASN A 1 78 ? 13.613 -1.062 84.330 1.00 30.35 78 ASN A O 1
ATOM 616 N N . LYS A 1 79 ? 12.654 -2.990 83.629 1.00 29.76 79 LYS A N 1
ATOM 617 C CA . LYS A 1 79 ? 13.878 -3.750 83.390 1.00 29.15 79 LYS A CA 1
ATOM 618 C C . LYS A 1 79 ? 14.740 -3.330 82.198 1.00 29.04 79 LYS A C 1
ATOM 619 O O . LYS A 1 79 ? 15.934 -3.641 82.150 1.00 29.34 79 LYS A O 1
ATOM 625 N N . GLU A 1 80 ? 14.146 -2.651 81.213 1.00 27.97 80 GLU A N 1
ATOM 626 C CA . GLU A 1 80 ? 14.857 -2.258 80.012 1.00 26.57 80 GLU A CA 1
ATOM 627 C C . GLU A 1 80 ? 15.878 -1.179 80.286 1.00 25.29 80 GLU A C 1
ATOM 628 O O . GLU A 1 80 ? 15.710 -0.380 81.213 1.00 24.82 80 GLU A O 1
ATOM 634 N N . GLN A 1 81 ? 16.933 -1.167 79.466 1.00 24.54 81 GLN A N 1
ATOM 635 C CA . GLN A 1 81 ? 18.022 -0.176 79.555 1.00 25.51 81 GLN A CA 1
ATOM 636 C C . GLN A 1 81 ? 17.646 1.229 79.060 1.00 24.88 81 GLN A C 1
ATOM 637 O O . GLN A 1 81 ? 18.331 2.221 79.336 1.00 25.27 81 GLN A O 1
ATOM 643 N N . GLN A 1 82 ? 16.567 1.325 78.275 1.00 22.46 82 GLN A N 1
ATOM 644 C CA . GLN A 1 82 ? 16.018 2.603 77.893 1.00 21.71 82 GLN A CA 1
ATOM 645 C C . GLN A 1 82 ? 14.529 2.289 77.763 1.00 22.33 82 GLN A C 1
ATOM 646 O O . GLN A 1 82 ? 14.169 1.151 77.436 1.00 22.46 82 GLN A O 1
ATOM 652 N N . CYS A 1 83 ? 13.705 3.271 78.060 1.00 21.60 83 CYS A N 1
ATOM 653 C CA . CYS A 1 83 ? 12.300 2.967 78.386 1.00 23.55 83 CYS A CA 1
ATOM 654 C C . CYS A 1 83 ? 11.336 3.242 77.261 1.00 23.83 83 CYS A C 1
ATOM 655 O O . CYS A 1 83 ? 10.116 3.239 77.520 1.00 24.69 83 CYS A O 1
ATOM 658 N N . SER A 1 84 ? 11.847 3.494 76.052 1.00 22.56 84 SER A N 1
ATOM 659 C CA . SER A 1 84 ? 10.974 3.602 74.865 1.00 22.52 84 SER A CA 1
ATOM 660 C C . SER A 1 84 ? 10.895 2.268 74.174 1.00 23.05 84 SER A C 1
ATOM 661 O O . SER A 1 84 ? 11.866 1.800 73.550 1.00 25.91 84 SER A O 1
ATOM 664 N N . SER A 1 85 ? 9.745 1.638 74.272 1.00 24.00 85 SER A N 1
ATOM 665 C CA . SER A 1 85 ? 9.571 0.342 73.664 1.00 23.65 85 SER A CA 1
ATOM 666 C C . SER A 1 85 ? 9.130 0.368 72.171 1.00 22.50 85 SER A C 1
ATOM 667 O O . SER A 1 85 ? 9.141 -0.689 71.535 1.00 21.95 85 SER A O 1
ATOM 670 N N . GLU A 1 86 ? 8.757 1.552 71.655 1.00 21.10 86 GLU A N 1
ATOM 671 C CA . GLU A 1 86 ? 8.463 1.696 70.232 1.00 21.07 86 GLU A CA 1
ATOM 672 C C . GLU A 1 86 ? 9.245 2.799 69.573 1.00 19.57 86 GLU A C 1
ATOM 673 O O . GLU A 1 86 ? 9.376 3.903 70.136 1.00 19.56 86 GLU A O 1
ATOM 679 N N . TRP A 1 87 ? 9.671 2.509 68.347 1.00 18.31 87 TRP A N 1
ATOM 680 C CA . TRP A 1 87 ? 10.263 3.512 67.448 1.00 17.72 87 TRP A CA 1
ATOM 681 C C . TRP A 1 87 ? 9.223 4.490 66.977 1.00 18.17 87 TRP A C 1
ATOM 682 O O . TRP A 1 87 ? 7.987 4.168 67.056 1.00 18.70 87 TRP A O 1
ATOM 693 N N . SER A 1 88 ? 9.645 5.662 66.526 1.00 17.39 88 SER A N 1
ATOM 694 C CA . SER A 1 88 ? 8.633 6.694 66.056 1.00 18.40 88 SER A CA 1
ATOM 695 C C . SER A 1 88 ? 7.763 6.171 64.891 1.00 19.74 88 SER A C 1
ATOM 696 O O . SER A 1 88 ? 6.595 6.646 64.681 1.00 20.43 88 SER A O 1
ATOM 699 N N . ASP A 1 89 ? 8.283 5.174 64.167 1.00 20.00 89 ASP A N 1
ATOM 700 C CA . ASP A 1 89 ? 7.549 4.512 63.076 1.00 20.73 89 ASP A CA 1
ATOM 701 C C . ASP A 1 89 ? 6.566 3.449 63.553 1.00 21.78 89 ASP A C 1
ATOM 702 O O . ASP A 1 89 ? 5.902 2.809 62.685 1.00 23.97 89 ASP A O 1
ATOM 707 N N . GLY A 1 90 ? 6.417 3.282 64.863 1.00 21.16 90 GLY A N 1
ATOM 708 C CA . GLY A 1 90 ? 5.433 2.306 65.390 1.00 23.04 90 GLY A CA 1
ATOM 709 C C . GLY A 1 90 ? 5.942 0.891 65.649 1.00 23.83 90 GLY A C 1
ATOM 710 O O . GLY A 1 90 ? 5.280 0.081 66.365 1.00 24.29 90 GLY A O 1
ATOM 711 N N . SER A 1 91 ? 7.123 0.579 65.093 1.00 21.75 91 SER A N 1
ATOM 712 C CA . SER A 1 91 ? 7.688 -0.755 65.230 1.00 21.43 91 SER A CA 1
ATOM 713 C C . SER A 1 91 ? 8.271 -0.953 66.632 1.00 21.14 91 SER A C 1
ATOM 714 O O . SER A 1 91 ? 8.653 0.009 67.299 1.00 19.91 91 SER A O 1
ATOM 717 N N . SER A 1 92 ? 8.310 -2.200 67.099 1.00 21.24 92 SER A N 1
ATOM 718 C CA . SER A 1 92 ? 8.813 -2.449 68.470 1.00 21.39 92 SER A CA 1
ATOM 719 C C . SER A 1 92 ? 10.326 -2.467 68.485 1.00 20.56 92 SER A C 1
ATOM 720 O O . SER A 1 92 ? 10.942 -2.828 67.504 1.00 22.41 92 SER A O 1
ATOM 723 N N . VAL A 1 93 ? 10.920 -2.143 69.611 1.00 20.65 93 VAL A N 1
ATOM 724 C CA . VAL A 1 93 ? 12.395 -2.137 69.704 1.00 20.87 93 VAL A CA 1
ATOM 725 C C . VAL A 1 93 ? 12.796 -3.589 70.058 1.00 20.95 93 VAL A C 1
ATOM 726 O O . VAL A 1 93 ? 12.290 -4.138 71.039 1.00 21.38 93 VAL A O 1
ATOM 730 N N . SER A 1 94 ? 13.686 -4.185 69.270 1.00 21.07 94 SER A N 1
ATOM 731 C CA . SER A 1 94 ? 14.315 -5.444 69.704 1.00 20.34 94 SER A CA 1
ATOM 732 C C . SER A 1 94 ? 15.807 -5.236 69.646 1.00 19.76 94 SER A C 1
ATOM 733 O O . SER A 1 94 ? 16.415 -5.102 70.677 1.00 20.39 94 SER A O 1
ATOM 736 N N . TYR A 1 95 ? 16.377 -5.178 68.453 1.00 17.76 95 TYR A N 1
ATOM 737 C CA . TYR A 1 95 ? 17.786 -4.788 68.333 1.00 18.11 95 TYR A CA 1
ATOM 738 C C . TYR A 1 95 ? 18.018 -3.436 69.017 1.00 18.22 95 TYR A C 1
ATOM 739 O O . TYR A 1 95 ? 17.231 -2.487 68.862 1.00 17.54 95 TYR A O 1
ATOM 748 N N . GLU A 1 96 ? 19.124 -3.315 69.752 1.00 17.74 96 GLU A N 1
ATOM 749 C CA . GLU A 1 96 ? 19.539 -1.999 70.217 1.00 17.59 96 GLU A CA 1
ATOM 750 C C . GLU A 1 96 ? 21.031 -2.108 70.515 1.00 16.57 96 GLU A C 1
ATOM 751 O O . GLU A 1 96 ? 21.510 -3.199 70.856 1.00 17.08 96 GLU A O 1
ATOM 757 N N . ASN A 1 97 ? 21.743 -1.031 70.310 1.00 15.23 97 ASN A N 1
ATOM 758 C CA . ASN A 1 97 ? 23.194 -1.090 70.539 1.00 16.47 97 ASN A CA 1
ATOM 759 C C . ASN A 1 97 ? 23.517 -0.135 71.668 1.00 15.79 97 ASN A C 1
ATOM 760 O O . ASN A 1 97 ? 23.926 1.001 71.407 1.00 17.32 97 ASN A O 1
ATOM 765 N N . LEU A 1 98 ? 23.363 -0.605 72.906 1.00 16.15 98 LEU A N 1
ATOM 766 C CA . LEU A 1 98 ? 23.587 0.251 74.097 1.00 17.39 98 LEU A CA 1
ATOM 767 C C . LEU A 1 98 ? 24.883 -0.123 74.791 1.00 18.38 98 LEU A C 1
ATOM 768 O O . LEU A 1 98 ? 25.067 0.188 75.947 1.00 19.87 98 LEU A O 1
ATOM 773 N N . ILE A 1 99 ? 25.750 -0.798 74.050 1.00 18.88 99 ILE A N 1
ATOM 774 C CA . ILE A 1 99 ? 27.026 -1.303 74.594 1.00 20.42 99 ILE A CA 1
ATOM 775 C C . ILE A 1 99 ? 27.908 -0.219 75.308 1.00 23.04 99 ILE A C 1
ATOM 776 O O . ILE A 1 99 ? 28.428 -0.488 76.405 1.00 23.72 99 ILE A O 1
ATOM 781 N N . ASP A 1 100 ? 28.021 0.973 74.755 1.00 25.61 100 ASP A N 1
ATOM 782 C CA . ASP A 1 100 ? 28.996 1.920 75.419 1.00 27.47 100 ASP A CA 1
ATOM 783 C C . ASP A 1 100 ? 28.278 3.021 76.203 1.00 28.60 100 ASP A C 1
ATOM 784 O O . ASP A 1 100 ? 28.848 4.063 76.560 1.00 28.90 100 ASP A O 1
ATOM 789 N N . LEU A 1 101 ? 26.991 2.782 76.449 1.00 26.78 101 LEU A N 1
ATOM 790 C CA . LEU A 1 101 ? 26.135 3.730 77.091 1.00 27.85 101 LEU A CA 1
ATOM 791 C C . LEU A 1 101 ? 25.694 3.222 78.462 1.00 26.68 101 LEU A C 1
ATOM 792 O O . LEU A 1 101 ? 25.322 2.070 78.592 1.00 26.31 101 LEU A O 1
ATOM 797 N N . HIS A 1 102 ? 25.755 4.070 79.499 1.00 25.92 102 HIS A N 1
ATOM 798 C CA . HIS A 1 102 ? 25.229 3.725 80.806 1.00 24.96 102 HIS A CA 1
ATOM 799 C C . HIS A 1 102 ? 23.843 4.333 80.959 1.00 23.74 102 HIS A C 1
ATOM 800 O O . HIS A 1 102 ? 23.601 5.477 80.573 1.00 24.84 102 HIS A O 1
ATOM 807 N N . THR A 1 103 ? 22.965 3.555 81.555 1.00 23.54 103 THR A N 1
ATOM 808 C CA . THR A 1 103 ? 21.570 3.911 81.754 1.00 23.23 103 THR A CA 1
ATOM 809 C C . THR A 1 103 ? 21.423 4.887 82.932 1.00 23.00 103 THR A C 1
ATOM 810 O O . THR A 1 103 ? 22.326 4.973 83.761 1.00 24.47 103 THR A O 1
ATOM 814 N N . LYS A 1 104 ? 20.290 5.587 83.014 1.00 21.12 104 LYS A N 1
ATOM 815 C CA . LYS A 1 104 ? 20.058 6.616 84.035 1.00 19.92 104 LYS A CA 1
ATOM 816 C C . LYS A 1 104 ? 18.756 6.296 84.726 1.00 18.57 104 LYS A C 1
ATOM 817 O O . LYS A 1 104 ? 17.771 6.983 84.486 1.00 19.78 104 LYS A O 1
ATOM 823 N N . LYS A 1 105 ? 18.805 5.299 85.592 1.00 19.57 105 LYS A N 1
ATOM 824 C CA . LYS A 1 105 ? 17.596 4.708 86.185 1.00 18.99 105 LYS A CA 1
ATOM 825 C C . LYS A 1 105 ? 17.438 4.938 87.677 1.00 18.80 105 LYS A C 1
ATOM 826 O O . LYS A 1 105 ? 16.613 4.269 88.358 1.00 18.05 105 LYS A O 1
ATOM 832 N N . CYS A 1 106 ? 18.180 5.923 88.180 1.00 16.19 106 CYS A N 1
ATOM 833 C CA . CYS A 1 106 ? 18.124 6.274 89.584 1.00 16.24 106 CYS A CA 1
ATOM 834 C C . CYS A 1 106 ? 17.953 7.779 89.733 1.00 17.68 106 CYS A C 1
ATOM 835 O O . CYS A 1 106 ? 18.448 8.566 88.881 1.00 18.02 106 CYS A O 1
ATOM 838 N N . GLY A 1 107 ? 17.290 8.209 90.802 1.00 16.14 107 GLY A N 1
ATOM 839 C CA . GLY A 1 107 ? 17.005 9.646 90.935 1.00 15.16 107 GLY A CA 1
ATOM 840 C C . GLY A 1 107 ? 17.911 10.337 91.922 1.00 14.48 107 GLY A C 1
ATOM 841 O O . GLY A 1 107 ? 18.208 9.802 93.011 1.00 16.11 107 GLY A O 1
ATOM 842 N N . ALA A 1 108 ? 18.323 11.562 91.556 1.00 15.67 108 ALA A N 1
ATOM 843 C CA . ALA A 1 108 ? 19.285 12.333 92.385 1.00 15.80 108 ALA A CA 1
ATOM 844 C C . ALA A 1 108 ? 18.837 13.809 92.480 1.00 15.40 108 ALA A C 1
ATOM 845 O O . ALA A 1 108 ? 17.985 14.288 91.669 1.00 17.98 108 ALA A O 1
ATOM 847 N N . LEU A 1 109 ? 19.330 14.480 93.522 1.00 14.66 109 LEU A N 1
ATOM 848 C CA . LEU A 1 109 ? 19.226 15.936 93.614 1.00 16.03 109 LEU A CA 1
ATOM 849 C C . LEU A 1 109 ? 20.578 16.491 93.146 1.00 16.49 109 LEU A C 1
ATOM 850 O O . LEU A 1 109 ? 21.600 15.811 93.270 1.00 15.39 109 LEU A O 1
ATOM 855 N N . GLU A 1 110 ? 20.579 17.703 92.593 1.00 17.87 110 GLU A N 1
ATOM 856 C CA . GLU A 1 110 ? 21.805 18.168 91.895 1.00 18.61 110 GLU A CA 1
ATOM 857 C C . GLU A 1 110 ? 22.169 19.595 92.332 1.00 19.74 110 GLU A C 1
ATOM 858 O O . GLU A 1 110 ? 21.290 20.421 92.518 1.00 19.64 110 GLU A O 1
ATOM 864 N N . LYS A 1 111 ? 23.463 19.841 92.522 1.00 20.20 111 LYS A N 1
ATOM 865 C CA . LYS A 1 111 ? 23.933 21.131 93.042 1.00 23.49 111 LYS A CA 1
ATOM 866 C C . LYS A 1 111 ? 23.511 22.277 92.135 1.00 24.40 111 LYS A C 1
ATOM 867 O O . LYS A 1 111 ? 22.939 23.282 92.602 1.00 25.46 111 LYS A O 1
ATOM 873 N N . LEU A 1 112 ? 23.730 22.120 90.837 1.00 27.57 112 LEU A N 1
ATOM 874 C CA . LEU A 1 112 ? 23.336 23.166 89.850 1.00 29.95 112 LEU A CA 1
ATOM 875 C C . LEU A 1 112 ? 21.900 23.657 89.987 1.00 30.63 112 LEU A C 1
ATOM 876 O O . LEU A 1 112 ? 21.607 24.813 89.679 1.00 33.01 112 LEU A O 1
ATOM 881 N N . THR A 1 113 ? 21.000 22.816 90.460 1.00 30.20 113 THR A N 1
ATOM 882 C CA . THR A 1 113 ? 19.612 23.236 90.621 1.00 29.58 113 THR A CA 1
ATOM 883 C C . THR A 1 113 ? 19.197 23.325 92.099 1.00 28.34 113 THR A C 1
ATOM 884 O O . THR A 1 113 ? 18.019 23.214 92.431 1.00 29.36 113 THR A O 1
ATOM 888 N N . GLY A 1 114 ? 20.177 23.529 92.966 1.00 26.38 114 GLY A N 1
ATOM 889 C CA . GLY A 1 114 ? 19.929 23.810 94.384 1.00 25.68 114 GLY A CA 1
ATOM 890 C C . GLY A 1 114 ? 19.452 22.625 95.202 1.00 24.78 114 GLY A C 1
ATOM 891 O O . GLY A 1 114 ? 18.853 22.801 96.250 1.00 24.16 114 GLY A O 1
ATOM 892 N N . PHE A 1 115 ? 19.750 21.422 94.718 1.00 23.45 115 PHE A N 1
ATOM 893 C CA . PHE A 1 115 ? 19.313 20.179 95.393 1.00 22.60 115 PHE A CA 1
ATOM 894 C C . PHE A 1 115 ? 17.810 20.195 95.643 1.00 23.31 115 PHE A C 1
ATOM 895 O O . PHE A 1 115 ? 17.362 19.800 96.702 1.00 24.67 115 PHE A O 1
ATOM 903 N N . ARG A 1 116 ? 17.034 20.653 94.672 1.00 25.68 116 ARG A N 1
ATOM 904 C CA . ARG A 1 116 ? 15.581 20.546 94.770 1.00 28.04 116 ARG A CA 1
ATOM 905 C C . ARG A 1 116 ? 14.943 19.714 93.628 1.00 29.48 116 ARG A C 1
ATOM 906 O O . ARG A 1 116 ? 14.264 18.684 93.863 1.00 31.96 116 ARG A O 1
ATOM 914 N N . LYS A 1 117 ? 15.216 20.087 92.391 1.00 28.48 117 LYS A N 1
ATOM 915 C CA . LYS A 1 117 ? 14.659 19.369 91.261 1.00 26.70 117 LYS A CA 1
ATOM 916 C C . LYS A 1 117 ? 15.270 17.965 91.121 1.00 25.22 117 LYS A C 1
ATOM 917 O O . LYS A 1 117 ? 16.453 17.765 91.380 1.00 24.77 117 LYS A O 1
ATOM 923 N N . TRP A 1 118 ? 14.431 16.994 90.782 1.00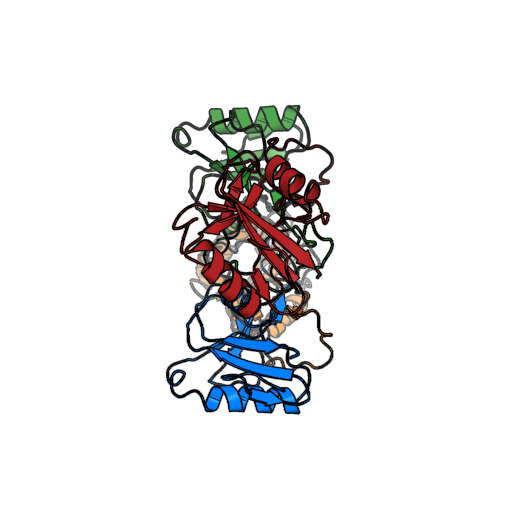 23.93 118 TRP A N 1
ATOM 924 C CA . TRP A 1 118 ? 14.902 15.608 90.581 1.00 22.14 118 TRP A CA 1
ATOM 925 C C . TRP A 1 118 ? 15.474 15.434 89.203 1.00 22.22 118 TRP A C 1
ATOM 926 O O . TRP A 1 118 ? 14.895 15.896 88.207 1.00 21.25 118 TRP A O 1
ATOM 937 N N . VAL A 1 119 ? 16.594 14.716 89.136 1.00 20.21 119 VAL A N 1
ATOM 938 C CA . VAL A 1 119 ? 17.190 14.382 87.872 1.00 20.10 119 VAL A CA 1
ATOM 939 C C . VAL A 1 119 ? 17.484 12.892 87.861 1.00 19.56 119 VAL A C 1
ATOM 940 O O . VAL A 1 119 ? 17.821 12.301 88.889 1.00 20.20 119 VAL A O 1
ATOM 944 N N . ASN A 1 120 ? 17.325 12.269 86.711 1.00 19.34 120 ASN A N 1
ATOM 945 C CA . ASN A 1 120 ? 17.709 10.880 86.626 1.00 17.25 120 ASN A CA 1
ATOM 946 C C . ASN A 1 120 ? 19.189 10.792 86.297 1.00 17.51 120 ASN A C 1
ATOM 947 O O . ASN A 1 120 ? 19.695 11.624 85.578 1.00 19.08 120 ASN A O 1
ATOM 952 N N . TYR A 1 121 ? 19.825 9.796 86.854 1.00 14.60 121 TYR A N 1
ATOM 953 C CA . TYR A 1 121 ? 21.281 9.725 86.786 1.00 15.35 121 TYR A CA 1
ATOM 954 C C . TYR A 1 121 ? 21.777 8.292 86.864 1.00 16.75 121 TYR A C 1
ATOM 955 O O . TYR A 1 121 ? 21.049 7.333 87.101 1.00 14.89 121 TYR A O 1
ATOM 964 N N . TYR A 1 122 ? 23.079 8.136 86.685 1.00 15.64 122 TYR A N 1
ATOM 965 C CA . TYR A 1 122 ? 23.682 6.834 86.519 1.00 16.00 122 TYR A CA 1
ATOM 966 C C . TYR A 1 122 ? 23.850 6.146 87.867 1.00 16.29 122 TYR A C 1
ATOM 967 O O . TYR A 1 122 ? 24.590 6.588 88.757 1.00 15.42 122 TYR A O 1
ATOM 976 N N . CYS A 1 123 ? 23.145 5.020 88.026 1.00 16.38 123 CYS A N 1
ATOM 977 C CA . CYS A 1 123 ? 23.086 4.320 89.318 1.00 17.40 123 CYS A CA 1
ATOM 978 C C . CYS A 1 123 ? 24.387 3.929 89.953 1.00 16.52 123 CYS A C 1
ATOM 979 O O . CYS A 1 123 ? 24.521 3.937 91.175 1.00 16.50 123 CYS A O 1
ATOM 982 N N . GLU A 1 124 ? 25.400 3.653 89.111 1.00 15.65 124 GLU A N 1
ATOM 983 C CA . GLU A 1 124 ? 26.654 3.180 89.667 1.00 17.60 124 GLU A CA 1
ATOM 984 C C . GLU A 1 124 ? 27.652 4.277 89.982 1.00 16.99 124 GLU A C 1
ATOM 985 O O . GLU A 1 124 ? 28.764 3.957 90.427 1.00 18.40 124 GLU A O 1
ATOM 991 N N . GLN A 1 125 ? 27.238 5.520 89.820 1.00 15.32 125 GLN A N 1
ATOM 992 C CA . GLN A 1 125 ? 28.092 6.648 90.218 1.00 15.34 125 GLN A CA 1
ATOM 993 C C . GLN A 1 125 ? 28.048 6.836 91.717 1.00 16.71 125 GLN A C 1
ATOM 994 O O . GLN A 1 125 ? 27.007 6.614 92.344 1.00 16.88 125 GLN A O 1
ATOM 1000 N N . MET A 1 126 ? 29.171 7.245 92.299 1.00 15.80 126 MET A N 1
ATOM 1001 C CA . MET A 1 126 ? 29.282 7.274 93.757 1.00 17.11 126 MET A CA 1
ATOM 1002 C C . MET A 1 126 ? 29.064 8.652 94.314 1.00 17.07 126 MET A C 1
ATOM 1003 O O . MET A 1 126 ? 29.828 9.597 94.039 1.00 15.67 126 MET A O 1
ATOM 1008 N N . HIS A 1 127 ? 28.016 8.790 95.153 1.00 13.31 127 HIS A N 1
ATOM 1009 C CA . HIS A 1 127 ? 27.589 10.135 95.654 1.00 13.93 127 HIS A CA 1
ATOM 1010 C C . HIS A 1 127 ? 26.987 10.070 97.069 1.00 13.57 127 HIS A C 1
ATOM 1011 O O . HIS A 1 127 ? 26.594 9.008 97.522 1.00 15.47 127 HIS A O 1
ATOM 1018 N N . ALA A 1 128 ? 27.015 11.208 97.760 1.00 13.11 128 ALA A N 1
ATOM 1019 C CA . ALA A 1 128 ? 26.376 11.366 99.076 1.00 13.58 128 ALA A CA 1
ATOM 1020 C C . ALA A 1 128 ? 24.915 11.048 98.863 1.00 12.94 128 ALA A C 1
ATOM 1021 O O . ALA A 1 128 ? 24.453 10.972 97.760 1.00 15.03 128 ALA A O 1
ATOM 1023 N N . PHE A 1 129 ? 24.182 10.929 99.987 1.00 14.05 129 PHE A N 1
ATOM 1024 C CA . PHE A 1 129 ? 22.797 10.470 99.877 1.00 13.62 129 PHE A CA 1
ATOM 1025 C C . PHE A 1 129 ? 22.011 10.878 101.120 1.00 13.21 129 PHE A C 1
ATOM 1026 O O . PHE A 1 129 ? 22.550 11.214 102.125 1.00 14.28 129 PHE A O 1
ATOM 1034 N N . VAL A 1 130 ? 20.660 10.862 101.081 1.00 14.10 130 VAL A N 1
ATOM 1035 C CA . VAL A 1 130 ? 19.926 11.222 102.290 1.00 14.58 130 VAL A CA 1
ATOM 1036 C C . VAL A 1 130 ? 18.955 10.014 102.613 1.00 13.40 130 VAL A C 1
ATOM 1037 O O . VAL A 1 130 ? 18.312 9.521 101.674 1.00 15.34 130 VAL A O 1
ATOM 1041 N N . CYS A 1 131 ? 18.951 9.622 103.898 1.00 14.71 131 CYS A N 1
ATOM 1042 C CA . CYS A 1 131 ? 18.051 8.563 104.432 1.00 16.21 131 CYS A CA 1
ATOM 1043 C C . CYS A 1 131 ? 16.902 9.249 105.154 1.00 16.89 131 CYS A C 1
ATOM 1044 O O . CYS A 1 131 ? 17.026 10.365 105.666 1.00 16.59 131 CYS A O 1
ATOM 1047 N N . LYS A 1 132 ? 15.763 8.558 105.159 1.00 17.70 132 LYS A N 1
ATOM 1048 C CA . LYS A 1 132 ? 14.533 9.035 105.811 1.00 18.85 132 LYS A CA 1
ATOM 1049 C C . LYS A 1 132 ? 13.991 7.848 106.581 1.00 19.84 132 LYS A C 1
ATOM 1050 O O . LYS A 1 132 ? 14.074 6.693 106.115 1.00 19.76 132 LYS A O 1
ATOM 1056 N N . LEU A 1 133 ? 13.543 8.104 107.813 1.00 22.02 133 LEU A N 1
ATOM 1057 C CA . LEU A 1 133 ? 12.792 7.053 108.523 1.00 26.21 133 LEU A CA 1
ATOM 1058 C C . LEU A 1 133 ? 11.619 7.552 109.328 1.00 27.34 133 LEU A C 1
ATOM 1059 O O . LEU A 1 133 ? 11.485 8.739 109.545 1.00 25.70 133 LEU A O 1
ATOM 1064 N N . LEU A 1 134 ? 10.732 6.622 109.700 1.00 31.36 134 LEU A N 1
ATOM 1065 C CA . LEU A 1 134 ? 9.761 6.826 110.775 1.00 34.64 134 LEU A CA 1
ATOM 1066 C C . LEU A 1 134 ? 10.415 6.306 112.071 1.00 36.12 134 LEU A C 1
ATOM 1067 O O . LEU A 1 134 ? 10.808 5.131 112.132 1.00 36.57 134 LEU A O 1
ATOM 1072 N N . PRO A 1 135 ? 10.515 7.176 113.100 1.00 38.46 135 PRO A N 1
ATOM 1073 C CA . PRO A 1 135 ? 11.127 6.882 114.410 1.00 40.00 135 PRO A CA 1
ATOM 1074 C C . PRO A 1 135 ? 10.233 6.041 115.331 1.00 40.46 135 PRO A C 1
ATOM 1075 O O . PRO A 1 135 ? 9.454 5.201 114.849 1.00 41.75 135 PRO A O 1
ATOM 1079 N N . CYS B 2 25 ? 13.399 2.542 45.088 1.00 25.69 2 CYS B N 1
ATOM 1080 C CA . CYS B 2 25 ? 13.413 3.842 45.864 1.00 25.41 2 CYS B CA 1
ATOM 1081 C C . CYS B 2 25 ? 13.476 5.034 44.929 1.00 23.73 2 CYS B C 1
ATOM 1082 O O . CYS B 2 25 ? 14.166 5.004 43.925 1.00 24.35 2 CYS B O 1
ATOM 1085 N N . PRO B 2 26 ? 12.778 6.115 45.302 1.00 22.41 3 PRO B N 1
ATOM 1086 C CA . PRO B 2 26 ? 12.811 7.312 44.450 1.00 21.78 3 PRO B CA 1
ATOM 1087 C C . PRO B 2 26 ? 14.151 8.059 44.455 1.00 22.37 3 PRO B C 1
ATOM 1088 O O . PRO B 2 26 ? 15.045 7.777 45.295 1.00 21.14 3 PRO B O 1
ATOM 1092 N N . SER B 2 27 ? 14.311 9.012 43.506 1.00 21.78 4 SER B N 1
ATOM 1093 C CA . SER B 2 27 ? 15.563 9.727 43.334 1.00 21.36 4 SER B CA 1
ATOM 1094 C C . SER B 2 27 ? 15.967 10.377 44.672 1.00 22.38 4 SER B C 1
ATOM 1095 O O . SER B 2 27 ? 15.119 10.952 45.380 1.00 20.91 4 SER B O 1
ATOM 1098 N N . GLY B 2 28 ? 17.261 10.274 44.974 1.00 21.05 5 GLY B N 1
ATOM 1099 C CA . GLY B 2 28 ? 17.859 10.771 46.234 1.00 21.29 5 GLY B CA 1
ATOM 1100 C C . GLY B 2 28 ? 17.732 9.847 47.461 1.00 20.37 5 GLY B C 1
ATOM 1101 O O . GLY B 2 28 ? 18.305 10.145 48.498 1.00 19.75 5 GLY B O 1
ATOM 1102 N N . TRP B 2 29 ? 16.972 8.757 47.351 1.00 19.30 6 TRP B N 1
ATOM 1103 C CA . TRP B 2 29 ? 16.765 7.808 48.489 1.00 18.60 6 TRP B CA 1
ATOM 1104 C C . TRP B 2 29 ? 17.482 6.499 48.125 1.00 19.84 6 TRP B C 1
ATOM 1105 O O . TRP B 2 29 ? 17.615 6.196 46.929 1.00 20.02 6 TRP B O 1
ATOM 1116 N N . SER B 2 30 ? 17.898 5.744 49.134 1.00 19.57 7 SER B N 1
ATOM 1117 C CA . SER B 2 30 ? 18.757 4.539 48.922 1.00 21.41 7 SER B CA 1
ATOM 1118 C C . SER B 2 30 ? 18.050 3.332 49.480 1.00 21.96 7 SER B C 1
ATOM 1119 O O . SER B 2 30 ? 17.417 3.396 50.533 1.00 20.43 7 SER B O 1
ATOM 1122 N N . SER B 2 31 ? 18.172 2.204 48.776 1.00 22.51 8 SER B N 1
ATOM 1123 C CA . SER B 2 31 ? 17.316 1.052 49.078 1.00 23.27 8 SER B CA 1
ATOM 1124 C C . SER B 2 31 ? 18.024 0.035 49.982 1.00 23.32 8 SER B C 1
ATOM 1125 O O . SER B 2 31 ? 19.233 -0.223 49.788 1.00 23.26 8 SER B O 1
ATOM 1128 N N . TYR B 2 32 ? 17.275 -0.543 50.927 1.00 22.07 9 TYR B N 1
ATOM 1129 C CA . TYR B 2 32 ? 17.803 -1.669 51.732 1.00 22.63 9 TYR B CA 1
ATOM 1130 C C . TYR B 2 32 ? 16.644 -2.481 52.266 1.00 23.09 9 TYR B C 1
ATOM 1131 O O . TYR B 2 32 ? 15.749 -1.972 52.944 1.00 22.52 9 TYR B O 1
ATOM 1140 N N . GLU B 2 33 ? 16.635 -3.769 51.897 1.00 24.08 10 GLU B N 1
ATOM 1141 C CA . GLU B 2 33 ? 15.635 -4.687 52.381 1.00 25.25 10 GLU B CA 1
ATOM 1142 C C . GLU B 2 33 ? 14.221 -4.144 52.394 1.00 25.54 10 GLU B C 1
ATOM 1143 O O . GLU B 2 33 ? 13.535 -4.184 53.415 1.00 27.53 10 GLU B O 1
ATOM 1149 N N . GLY B 2 34 ? 13.794 -3.642 51.242 1.00 25.12 11 GLY B N 1
ATOM 1150 C CA . GLY B 2 34 ? 12.400 -3.229 51.067 1.00 25.57 11 GLY B CA 1
ATOM 1151 C C . GLY B 2 34 ? 12.047 -1.867 51.663 1.00 25.18 11 GLY B C 1
ATOM 1152 O O . GLY B 2 34 ? 10.882 -1.477 51.687 1.00 26.62 11 GLY B O 1
ATOM 1153 N N . HIS B 2 35 ? 13.071 -1.149 52.141 1.00 23.15 12 HIS B N 1
ATOM 1154 C CA . HIS B 2 35 ? 12.864 0.185 52.728 1.00 21.78 12 HIS B CA 1
ATOM 1155 C C . HIS B 2 35 ? 13.750 1.165 52.044 1.00 21.26 12 HIS B C 1
ATOM 1156 O O . HIS B 2 35 ? 14.725 0.786 51.390 1.00 21.00 12 HIS B O 1
ATOM 1163 N N . CYS B 2 36 ? 13.416 2.442 52.211 1.00 19.88 13 CYS B N 1
ATOM 1164 C CA . CYS B 2 36 ? 14.093 3.548 51.558 1.00 19.22 13 CYS B CA 1
ATOM 1165 C C . CYS B 2 36 ? 14.553 4.537 52.619 1.00 17.67 13 CYS B C 1
ATOM 1166 O O . CYS B 2 36 ? 13.866 4.793 53.599 1.00 16.17 13 CYS B O 1
ATOM 1169 N N . TYR B 2 37 ? 15.778 4.980 52.417 1.00 15.48 14 TYR B N 1
ATOM 1170 C CA . TYR B 2 37 ? 16.526 5.825 53.370 1.00 16.15 14 TYR B CA 1
ATOM 1171 C C . TYR B 2 37 ? 17.198 7.041 52.732 1.00 15.45 14 TYR B C 1
ATOM 1172 O O . TYR B 2 37 ? 17.695 6.995 51.594 1.00 16.40 14 TYR B O 1
ATOM 1181 N N . LYS B 2 38 ? 17.269 8.144 53.490 1.00 15.63 15 LYS B N 1
ATOM 1182 C CA . LYS B 2 38 ? 17.949 9.323 52.972 1.00 15.81 15 LYS B CA 1
ATOM 1183 C C . LYS B 2 38 ? 18.528 10.108 54.136 1.00 14.85 15 LYS B C 1
ATOM 1184 O O . LYS B 2 38 ? 17.865 10.355 55.115 1.00 14.70 15 LYS B O 1
ATOM 1190 N N . PRO B 2 39 ? 19.832 10.428 54.081 1.00 15.89 16 PRO B N 1
ATOM 1191 C CA . PRO B 2 39 ? 20.441 11.221 55.125 1.00 16.05 16 PRO B CA 1
ATOM 1192 C C . PRO B 2 39 ? 20.314 12.720 54.892 1.00 14.23 16 PRO B C 1
ATOM 1193 O O . PRO B 2 39 ? 20.220 13.176 53.730 1.00 15.61 16 PRO B O 1
ATOM 1197 N N . PHE B 2 40 ? 20.289 13.475 55.983 1.00 14.85 17 PHE B N 1
ATOM 1198 C CA . PHE B 2 40 ? 20.098 14.932 55.962 1.00 17.19 17 PHE B CA 1
ATOM 1199 C C . PHE B 2 40 ? 21.094 15.540 56.920 1.00 16.92 17 PHE B C 1
ATOM 1200 O O . PHE B 2 40 ? 21.111 15.159 58.097 1.00 14.85 17 PHE B O 1
ATOM 1208 N N . ASN B 2 41 ? 21.891 16.486 56.402 1.00 19.55 18 ASN B N 1
ATOM 1209 C CA . ASN B 2 41 ? 22.910 17.151 57.219 1.00 22.98 18 ASN B CA 1
ATOM 1210 C C . ASN B 2 41 ? 22.464 18.425 57.916 1.00 24.81 18 ASN B C 1
ATOM 1211 O O . ASN B 2 41 ? 23.208 18.999 58.684 1.00 27.70 18 ASN B O 1
ATOM 1216 N N . GLU B 2 42 ? 21.228 18.840 57.707 1.00 24.33 19 GLU B N 1
ATOM 1217 C CA . GLU B 2 42 ? 20.730 20.089 58.255 1.00 25.44 19 GLU B CA 1
ATOM 1218 C C . GLU B 2 42 ? 20.445 19.854 59.726 1.00 23.69 19 GLU B C 1
ATOM 1219 O O . GLU B 2 42 ? 19.583 19.022 60.030 1.00 21.81 19 GLU B O 1
ATOM 1225 N N . PRO B 2 43 ? 21.142 20.558 60.668 1.00 23.74 20 PRO B N 1
ATOM 1226 C CA . PRO B 2 43 ? 20.938 20.264 62.079 1.00 22.40 20 PRO B CA 1
ATOM 1227 C C . PRO B 2 43 ? 19.543 20.612 62.522 1.00 20.16 20 PRO B C 1
ATOM 1228 O O . PRO B 2 43 ? 19.086 21.761 62.302 1.00 19.59 20 PRO B O 1
ATOM 1232 N N . LYS B 2 44 ? 18.875 19.650 63.155 1.00 18.26 21 LYS B N 1
ATOM 1233 C CA . LYS B 2 44 ? 17.541 19.904 63.771 1.00 17.64 21 LYS B CA 1
ATOM 1234 C C . LYS B 2 44 ? 17.432 19.227 65.104 1.00 18.43 21 LYS B C 1
ATOM 1235 O O . LYS B 2 44 ? 18.153 18.248 65.361 1.00 19.07 21 LYS B O 1
ATOM 1241 N N . ASN B 2 45 ? 16.538 19.708 65.971 1.00 17.11 22 ASN B N 1
ATOM 1242 C CA . ASN B 2 45 ? 16.205 18.937 67.169 1.00 17.25 22 ASN B CA 1
ATOM 1243 C C . ASN B 2 45 ? 15.328 17.697 66.849 1.00 16.27 22 ASN B C 1
ATOM 1244 O O . ASN B 2 45 ? 14.928 17.530 65.684 1.00 16.49 22 ASN B O 1
ATOM 1249 N N . TRP B 2 46 ? 15.129 16.818 67.838 1.00 16.05 23 TRP B N 1
ATOM 1250 C CA . TRP B 2 46 ? 14.582 15.502 67.558 1.00 15.48 23 TRP B CA 1
ATOM 1251 C C . TRP B 2 46 ? 13.181 15.668 66.956 1.00 16.83 23 TRP B C 1
ATOM 1252 O O . TRP B 2 46 ? 12.859 15.083 65.884 1.00 16.13 23 TRP B O 1
ATOM 1263 N N . ALA B 2 47 ? 12.411 16.527 67.608 1.00 17.36 24 ALA B N 1
ATOM 1264 C CA . ALA B 2 47 ? 10.994 16.677 67.190 1.00 16.55 24 ALA B CA 1
ATOM 1265 C C . ALA B 2 47 ? 10.903 17.290 65.792 1.00 17.08 24 ALA B C 1
ATOM 1266 O O . ALA B 2 47 ? 10.091 16.877 64.958 1.00 17.19 24 ALA B O 1
ATOM 1268 N N . ASP B 2 48 ? 11.739 18.281 65.499 1.00 16.60 25 ASP B N 1
ATOM 1269 C CA . ASP B 2 48 ? 11.739 18.941 64.196 1.00 17.08 25 ASP B CA 1
ATOM 1270 C C . ASP B 2 48 ? 12.242 18.009 63.105 1.00 17.52 25 ASP B C 1
ATOM 1271 O O . ASP B 2 48 ? 11.835 18.067 61.960 1.00 16.55 25 ASP B O 1
ATOM 1276 N N . ALA B 2 49 ? 13.255 17.183 63.428 1.00 16.07 26 ALA B N 1
ATOM 1277 C CA . ALA B 2 49 ? 13.681 16.171 62.473 1.00 14.56 26 ALA B CA 1
ATOM 1278 C C . ALA B 2 49 ? 12.573 15.141 62.103 1.00 14.07 26 ALA B C 1
ATOM 1279 O O . ALA B 2 49 ? 12.376 14.819 60.912 1.00 15.38 26 ALA B O 1
ATOM 1281 N N . GLU B 2 50 ? 11.896 14.636 63.121 1.00 15.17 27 GLU B N 1
ATOM 1282 C CA . GLU B 2 50 ? 10.851 13.650 62.974 1.00 14.57 27 GLU B CA 1
ATOM 1283 C C . GLU B 2 50 ? 9.736 14.314 62.120 1.00 16.47 27 GLU B C 1
ATOM 1284 O O . GLU B 2 50 ? 9.214 13.682 61.182 1.00 16.68 27 GLU B O 1
ATOM 1290 N N . ARG B 2 51 ? 9.416 15.553 62.445 1.00 17.12 28 ARG B N 1
ATOM 1291 C CA . ARG B 2 51 ? 8.399 16.289 61.659 1.00 19.09 28 ARG B CA 1
ATOM 1292 C C . ARG B 2 51 ? 8.804 16.434 60.212 1.00 18.69 28 ARG B C 1
ATOM 1293 O O . ARG B 2 51 ? 8.018 16.251 59.282 1.00 18.09 28 ARG B O 1
ATOM 1301 N N . PHE B 2 52 ? 10.079 16.790 59.990 1.00 15.17 29 PHE B N 1
ATOM 1302 C CA . PHE B 2 52 ? 10.550 16.920 58.653 1.00 15.07 29 PHE B CA 1
ATOM 1303 C C . PHE B 2 52 ? 10.392 15.641 57.867 1.00 14.56 29 PHE B C 1
ATOM 1304 O O . PHE B 2 52 ? 9.998 15.663 56.688 1.00 15.26 29 PHE B O 1
ATOM 1312 N N . CYS B 2 53 ? 10.728 14.497 58.489 1.00 15.17 30 CYS B N 1
ATOM 1313 C CA . CYS B 2 53 ? 10.648 13.207 57.811 1.00 15.00 30 CYS B CA 1
ATOM 1314 C C . CYS B 2 53 ? 9.180 12.952 57.378 1.00 16.06 30 CYS B C 1
ATOM 1315 O O . CYS B 2 53 ? 8.955 12.524 56.246 1.00 16.64 30 CYS B O 1
ATOM 1318 N N . LYS B 2 54 ? 8.279 13.296 58.285 1.00 17.60 31 LYS B N 1
ATOM 1319 C CA . LYS B 2 54 ? 6.817 13.119 58.052 1.00 19.64 31 LYS B CA 1
ATOM 1320 C C . LYS B 2 54 ? 6.318 13.949 56.871 1.00 19.70 31 LYS B C 1
ATOM 1321 O O . LYS B 2 54 ? 5.379 13.535 56.151 1.00 20.58 31 LYS B O 1
ATOM 1327 N N . LEU B 2 55 ? 6.962 15.091 56.645 1.00 19.61 32 LEU B N 1
ATOM 1328 C CA . LEU B 2 55 ? 6.551 16.096 55.611 1.00 18.93 32 LEU B CA 1
ATOM 1329 C C . LEU B 2 55 ? 7.171 15.856 54.234 1.00 19.48 32 LEU B C 1
ATOM 1330 O O . LEU B 2 55 ? 6.823 16.550 53.262 1.00 19.14 32 LEU B O 1
ATOM 1335 N N . GLN B 2 56 ? 8.070 14.850 54.079 1.00 19.67 33 GLN B N 1
ATOM 1336 C CA . GLN B 2 56 ? 8.584 14.524 52.731 1.00 19.59 33 GLN B CA 1
ATOM 1337 C C . GLN B 2 56 ? 7.517 13.890 51.807 1.00 20.95 33 GLN B C 1
ATOM 1338 O O . GLN B 2 56 ? 6.531 13.333 52.320 1.00 22.46 33 GLN B O 1
ATOM 1344 N N . PRO B 2 57 ? 7.696 13.997 50.479 1.00 22.55 34 PRO B N 1
ATOM 1345 C CA . PRO B 2 57 ? 6.704 13.437 49.493 1.00 22.50 34 PRO B CA 1
ATOM 1346 C C . PRO B 2 57 ? 6.166 12.024 49.827 1.00 24.22 34 PRO B C 1
ATOM 1347 O O . PRO B 2 57 ? 4.930 11.810 49.822 1.00 25.94 34 PRO B O 1
ATOM 1351 N N . LYS B 2 58 ? 7.064 11.077 50.116 1.00 24.16 35 LYS B N 1
ATOM 1352 C CA . LYS B 2 58 ? 6.652 9.826 50.758 1.00 24.32 35 LYS B CA 1
ATOM 1353 C C . LYS B 2 58 ? 6.839 10.048 52.270 1.00 25.13 35 LYS B C 1
ATOM 1354 O O . LYS B 2 58 ? 8.003 10.284 52.735 1.00 24.67 35 LYS B O 1
ATOM 1360 N N . HIS B 2 59 ? 5.716 10.034 53.017 1.00 23.95 36 HIS B N 1
ATOM 1361 C CA . HIS B 2 59 ? 5.656 10.274 54.444 1.00 23.95 36 HIS B CA 1
ATOM 1362 C C . HIS B 2 59 ? 6.687 9.288 55.062 1.00 23.75 36 HIS B C 1
ATOM 1363 O O . HIS B 2 59 ? 6.622 8.088 54.807 1.00 23.51 36 HIS B O 1
ATOM 1370 N N . SER B 2 60 ? 7.683 9.819 55.779 1.00 21.84 37 SER B N 1
ATOM 1371 C CA . SER B 2 60 ? 8.675 8.950 56.403 1.00 20.19 37 SER B CA 1
ATOM 1372 C C . SER B 2 60 ? 8.826 9.252 57.898 1.00 19.81 37 SER B C 1
ATOM 1373 O O . SER B 2 60 ? 8.128 10.099 58.448 1.00 19.81 37 SER B O 1
ATOM 1376 N N . HIS B 2 61 ? 9.753 8.536 58.567 1.00 16.44 38 HIS B N 1
ATOM 1377 C CA . HIS B 2 61 ? 9.978 8.753 59.980 1.00 14.57 38 HIS B CA 1
ATOM 1378 C C . HIS B 2 61 ? 11.491 8.724 60.153 1.00 12.95 38 HIS B C 1
ATOM 1379 O O . HIS B 2 61 ? 12.123 8.297 59.269 1.00 13.41 38 HIS B O 1
ATOM 1386 N N . LEU B 2 62 ? 11.941 9.234 61.267 1.00 14.49 39 LEU B N 1
ATOM 1387 C CA . LEU B 2 62 ? 13.416 9.076 61.609 1.00 12.99 39 LEU B CA 1
ATOM 1388 C C . LEU B 2 62 ? 13.714 7.597 61.515 1.00 14.76 39 LEU B C 1
ATOM 1389 O O . LEU B 2 62 ? 12.869 6.725 61.800 1.00 14.68 39 LEU B O 1
ATOM 1394 N N . VAL B 2 63 ? 14.952 7.262 61.159 1.00 12.80 40 VAL B N 1
ATOM 1395 C CA . VAL B 2 63 ? 15.317 5.873 60.958 1.00 13.63 40 VAL B CA 1
ATOM 1396 C C . VAL B 2 63 ? 15.139 5.022 62.243 1.00 12.72 40 VAL B C 1
ATOM 1397 O O . VAL B 2 63 ? 15.353 5.479 63.374 1.00 14.15 40 VAL B O 1
ATOM 1401 N N . SER B 2 64 ? 14.677 3.775 62.029 1.00 15.42 41 SER B N 1
ATOM 1402 C CA . SER B 2 64 ? 14.577 2.740 63.071 1.00 15.77 41 SER B CA 1
ATOM 1403 C C . SER B 2 64 ? 15.484 1.606 62.678 1.00 15.26 41 SER B C 1
ATOM 1404 O O . SER B 2 64 ? 15.708 1.378 61.485 1.00 14.72 41 SER B O 1
ATOM 1407 N N . PHE B 2 65 ? 16.031 0.888 63.690 1.00 16.01 42 PHE B N 1
ATOM 1408 C CA . PHE B 2 65 ? 16.996 -0.153 63.340 1.00 16.76 42 PHE B CA 1
ATOM 1409 C C . PHE B 2 65 ? 16.429 -1.484 63.828 1.00 14.89 42 PHE B C 1
ATOM 1410 O O . PHE B 2 65 ? 16.212 -1.634 65.025 1.00 17.21 42 PHE B O 1
ATOM 1418 N N . GLN B 2 66 ? 16.244 -2.418 62.923 1.00 15.37 43 GLN B N 1
ATOM 1419 C CA . GLN B 2 66 ? 15.699 -3.695 63.304 1.00 16.58 43 GLN B CA 1
ATOM 1420 C C . GLN B 2 66 ? 16.770 -4.800 63.368 1.00 15.35 43 GLN B C 1
ATOM 1421 O O . GLN B 2 66 ? 16.498 -5.924 63.813 1.00 16.51 43 GLN B O 1
ATOM 1427 N N . SER B 2 67 ? 17.986 -4.433 62.967 1.00 15.58 44 SER B N 1
ATOM 1428 C CA . SER B 2 67 ? 19.084 -5.396 63.090 1.00 15.49 44 SER B CA 1
ATOM 1429 C C . SER B 2 67 ? 20.390 -4.635 62.980 1.00 15.67 44 SER B C 1
ATOM 1430 O O . SER B 2 67 ? 20.440 -3.484 62.474 1.00 15.30 44 SER B O 1
ATOM 1433 N N . ALA B 2 68 ? 21.458 -5.354 63.358 1.00 14.60 45 ALA B N 1
ATOM 1434 C CA . ALA B 2 68 ? 22.806 -4.819 63.207 1.00 15.49 45 ALA B CA 1
ATOM 1435 C C . ALA B 2 68 ? 23.211 -4.575 61.742 1.00 14.41 45 ALA B C 1
ATOM 1436 O O . ALA B 2 68 ? 23.877 -3.572 61.445 1.00 16.35 45 ALA B O 1
ATOM 1438 N N . GLU B 2 69 ? 22.832 -5.471 60.850 1.00 15.11 46 GLU B N 1
ATOM 1439 C CA . GLU B 2 69 ? 23.029 -5.328 59.428 1.00 15.86 46 GLU B CA 1
ATOM 1440 C C . GLU B 2 69 ? 22.356 -4.048 58.894 1.00 16.15 46 GLU B C 1
ATOM 1441 O O . GLU B 2 69 ? 22.907 -3.363 58.050 1.00 16.24 46 GLU B O 1
ATOM 1447 N N . GLU B 2 70 ? 21.148 -3.772 59.378 1.00 14.23 47 GLU B N 1
ATOM 1448 C CA . GLU B 2 70 ? 20.506 -2.500 58.967 1.00 15.77 47 GLU B CA 1
ATOM 1449 C C . GLU B 2 70 ? 21.271 -1.297 59.481 1.00 16.40 47 GLU B C 1
ATOM 1450 O O . GLU B 2 70 ? 21.505 -0.324 58.707 1.00 16.60 47 GLU B O 1
ATOM 1456 N N . ALA B 2 71 ? 21.740 -1.365 60.731 1.00 15.63 48 ALA B N 1
ATOM 1457 C CA . ALA B 2 71 ? 22.555 -0.263 61.287 1.00 15.73 48 ALA B CA 1
ATOM 1458 C C . ALA B 2 71 ? 23.846 -0.087 60.486 1.00 17.42 48 ALA B C 1
ATOM 1459 O O . ALA B 2 71 ? 24.236 1.024 60.196 1.00 17.02 48 ALA B O 1
ATOM 1461 N N . ASP B 2 72 ? 24.440 -1.184 60.052 1.00 18.56 49 ASP B N 1
ATOM 1462 C CA . ASP B 2 72 ? 25.647 -1.092 59.237 1.00 19.85 49 ASP B CA 1
ATOM 1463 C C . ASP B 2 72 ? 25.375 -0.445 57.889 1.00 19.49 49 ASP B C 1
ATOM 1464 O O . ASP B 2 72 ? 26.156 0.382 57.455 1.00 21.86 49 ASP B O 1
ATOM 1469 N N . PHE B 2 73 ? 24.266 -0.808 57.247 1.00 18.20 50 PHE B N 1
ATOM 1470 C CA . PHE B 2 73 ? 23.878 -0.167 55.999 1.00 18.14 50 PHE B CA 1
ATOM 1471 C C . PHE B 2 73 ? 23.748 1.365 56.190 1.00 17.40 50 PHE B C 1
ATOM 1472 O O . PHE B 2 73 ? 24.268 2.156 55.404 1.00 18.45 50 PHE B O 1
ATOM 1480 N N . VAL B 2 74 ? 23.030 1.766 57.230 1.00 16.85 51 VAL B N 1
ATOM 1481 C CA . VAL B 2 74 ? 22.766 3.195 57.468 1.00 16.83 51 VAL B CA 1
ATOM 1482 C C . VAL B 2 74 ? 24.040 3.973 57.724 1.00 18.25 51 VAL B C 1
ATOM 1483 O O . VAL B 2 74 ? 24.195 5.078 57.227 1.00 17.71 51 VAL B O 1
ATOM 1487 N N . VAL B 2 75 ? 24.952 3.386 58.491 1.00 19.69 52 VAL B N 1
ATOM 1488 C CA . VAL B 2 75 ? 26.184 4.055 58.741 1.00 21.84 52 VAL B CA 1
ATOM 1489 C C . VAL B 2 75 ? 27.034 4.197 57.464 1.00 22.73 52 VAL B C 1
ATOM 1490 O O . VAL B 2 75 ? 27.696 5.223 57.280 1.00 22.22 52 VAL B O 1
ATOM 1494 N N . LYS B 2 76 ? 26.983 3.208 56.580 1.00 22.90 53 LYS B N 1
ATOM 1495 C CA . LYS B 2 76 ? 27.604 3.324 55.254 1.00 26.30 53 LYS B CA 1
ATOM 1496 C C . LYS B 2 76 ? 27.036 4.502 54.495 1.00 25.39 53 LYS B C 1
ATOM 1497 O O . LYS B 2 76 ? 27.775 5.201 53.819 1.00 26.16 53 LYS B O 1
ATOM 1503 N N . LEU B 2 77 ? 25.715 4.698 54.608 1.00 24.02 54 LEU B N 1
ATOM 1504 C CA . LEU B 2 77 ? 24.964 5.801 53.982 1.00 23.94 54 LEU B CA 1
ATOM 1505 C C . LEU B 2 77 ? 25.280 7.168 54.554 1.00 24.63 54 LEU B C 1
ATOM 1506 O O . LEU B 2 77 ? 25.308 8.184 53.814 1.00 25.96 54 LEU B O 1
ATOM 1511 N N . THR B 2 78 ? 25.552 7.234 55.854 1.00 23.40 55 THR B N 1
ATOM 1512 C CA . THR B 2 78 ? 25.718 8.513 56.508 1.00 23.74 55 THR B CA 1
ATOM 1513 C C . THR B 2 78 ? 27.155 8.981 56.394 1.00 25.67 55 THR B C 1
ATOM 1514 O O . THR B 2 78 ? 27.392 10.177 56.324 1.00 24.83 55 THR B O 1
ATOM 1518 N N . ARG B 2 79 ? 28.088 8.026 56.444 1.00 28.29 56 ARG B N 1
ATOM 1519 C CA . ARG B 2 79 ? 29.533 8.321 56.571 1.00 31.11 56 ARG B CA 1
ATOM 1520 C C . ARG B 2 79 ? 30.032 9.393 55.575 1.00 32.78 56 ARG B C 1
ATOM 1521 O O . ARG B 2 79 ? 30.713 10.353 55.987 1.00 33.75 56 ARG B O 1
ATOM 1529 N N . PRO B 2 80 ? 29.676 9.263 54.276 1.00 34.44 57 PRO B N 1
ATOM 1530 C CA . PRO B 2 80 ? 30.123 10.199 53.233 1.00 34.83 57 PRO B CA 1
ATOM 1531 C C . PRO B 2 80 ? 29.809 11.665 53.496 1.00 35.29 57 PRO B C 1
ATOM 1532 O O . PRO B 2 80 ? 30.738 12.476 53.418 1.00 35.08 57 PRO B O 1
ATOM 1536 N N . ARG B 2 81 ? 28.543 12.017 53.777 1.00 34.53 58 ARG B N 1
ATOM 1537 C CA . ARG B 2 81 ? 28.207 13.429 53.950 1.00 34.67 58 ARG B CA 1
ATOM 1538 C C . ARG B 2 81 ? 27.948 13.887 55.372 1.00 33.36 58 ARG B C 1
ATOM 1539 O O . ARG B 2 81 ? 28.164 15.055 55.666 1.00 34.62 58 ARG B O 1
ATOM 1547 N N . LEU B 2 82 ? 27.514 12.998 56.256 1.00 31.00 59 LEU B N 1
ATOM 1548 C CA . LEU B 2 82 ? 27.224 13.427 57.623 1.00 29.26 59 LEU B CA 1
ATOM 1549 C C . LEU B 2 82 ? 28.487 13.310 58.480 1.00 30.79 59 LEU B C 1
ATOM 1550 O O . LEU B 2 82 ? 28.690 14.098 59.403 1.00 30.12 59 LEU B O 1
ATOM 1555 N N . LYS B 2 83 ? 29.299 12.299 58.176 1.00 32.44 60 LYS B N 1
ATOM 1556 C CA . LYS B 2 83 ? 30.600 12.084 58.831 1.00 33.80 60 LYS B CA 1
ATOM 1557 C C . LYS B 2 83 ? 30.403 11.767 60.291 1.00 33.96 60 LYS B C 1
ATOM 1558 O O . LYS B 2 83 ? 29.479 11.000 60.674 1.00 35.31 60 LYS B O 1
ATOM 1564 N N . ALA B 2 84 ? 31.188 12.435 61.120 1.00 33.73 61 ALA B N 1
ATOM 1565 C CA . ALA B 2 84 ? 31.163 12.204 62.550 1.00 33.43 61 ALA B CA 1
ATOM 1566 C C . ALA B 2 84 ? 30.064 13.033 63.272 1.00 32.89 61 ALA B C 1
ATOM 1567 O O . ALA B 2 84 ? 29.947 12.975 64.495 1.00 32.88 61 ALA B O 1
ATOM 1569 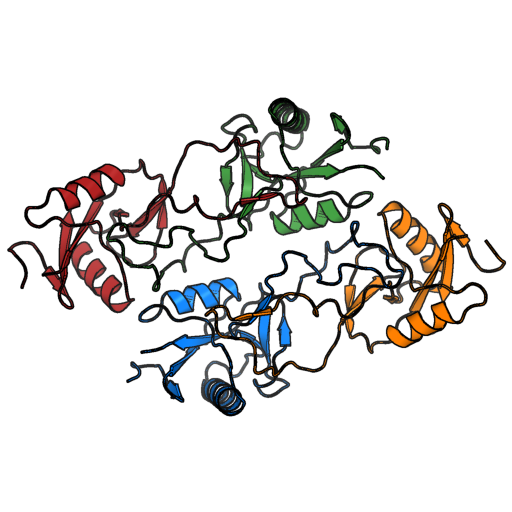N N . ASN B 2 85 ? 29.253 13.782 62.524 1.00 30.72 62 ASN B N 1
ATOM 1570 C CA . ASN B 2 85 ? 28.066 14.383 63.128 1.00 28.72 62 ASN B CA 1
ATOM 1571 C C . ASN B 2 85 ? 27.211 13.334 63.835 1.00 26.33 62 ASN B C 1
ATOM 1572 O O . ASN B 2 85 ? 27.186 12.176 63.456 1.00 25.72 62 ASN B O 1
ATOM 1577 N N . LEU B 2 86 ? 26.527 13.746 64.899 1.00 22.95 63 LEU B N 1
ATOM 1578 C CA . LEU B 2 86 ? 25.566 12.886 65.596 1.00 20.23 63 LEU B CA 1
ATOM 1579 C C . LEU B 2 86 ? 24.354 12.897 64.694 1.00 17.49 63 LEU B C 1
ATOM 1580 O O . LEU B 2 86 ? 24.109 13.911 64.022 1.00 18.62 63 LEU B O 1
ATOM 1585 N N . VAL B 2 87 ? 23.629 11.780 64.686 1.00 16.91 64 VAL B N 1
ATOM 1586 C CA . VAL B 2 87 ? 22.539 11.557 63.723 1.00 14.65 64 VAL B CA 1
ATOM 1587 C C . VAL B 2 87 ? 21.362 11.004 64.536 1.00 13.39 64 VAL B C 1
ATOM 1588 O O . VAL B 2 87 ? 21.477 9.989 65.229 1.00 12.11 64 VAL B O 1
ATOM 1592 N N . TRP B 2 88 ? 20.186 11.635 64.452 1.00 14.47 65 TRP B N 1
ATOM 1593 C CA . TRP B 2 88 ? 19.118 11.111 65.210 1.00 13.43 65 TRP B CA 1
ATOM 1594 C C . TRP B 2 88 ? 18.513 9.767 64.685 1.00 12.78 65 TRP B C 1
ATOM 1595 O O . TRP B 2 88 ? 18.467 9.549 63.463 1.00 15.02 65 TRP B O 1
ATOM 1606 N N . MET B 2 89 ? 18.046 8.935 65.624 1.00 11.97 66 MET B N 1
ATOM 1607 C CA . MET B 2 89 ? 17.220 7.773 65.299 1.00 13.96 66 MET B CA 1
ATOM 1608 C C . MET B 2 89 ? 15.881 7.992 65.953 1.00 13.88 66 MET B C 1
ATOM 1609 O O . MET B 2 89 ? 15.746 8.905 66.746 1.00 14.52 66 MET B O 1
ATOM 1614 N N . GLY B 2 90 ? 14.893 7.152 65.615 1.00 13.48 67 GLY B N 1
ATOM 1615 C CA . GLY B 2 90 ? 13.496 7.396 66.042 1.00 15.83 67 GLY B CA 1
ATOM 1616 C C . GLY B 2 90 ? 13.093 6.940 67.408 1.00 16.17 67 GLY B C 1
ATOM 1617 O O . GLY B 2 90 ? 12.040 6.341 67.586 1.00 17.50 67 GLY B O 1
ATOM 1618 N N . LEU B 2 91 ? 13.955 7.161 68.408 1.00 14.72 68 LEU B N 1
ATOM 1619 C CA . LEU B 2 91 ? 13.644 6.882 69.830 1.00 14.53 68 LEU B CA 1
ATOM 1620 C C . LEU B 2 91 ? 13.692 8.170 70.639 1.00 16.31 68 LEU B C 1
ATOM 1621 O O . LEU B 2 91 ? 14.743 8.878 70.650 1.00 18.22 68 LEU B O 1
ATOM 1626 N N . SER B 2 92 ? 12.540 8.517 71.262 1.00 18.01 69 SER B N 1
ATOM 1627 C CA . SER B 2 92 ? 12.415 9.775 71.991 1.00 18.10 69 SER B CA 1
ATOM 1628 C C . SER B 2 92 ? 11.909 9.576 73.400 1.00 18.20 69 SER B C 1
ATOM 1629 O O . SER B 2 92 ? 11.268 8.540 73.708 1.00 17.89 69 SER B O 1
ATOM 1632 N N . ASN B 2 93 ? 12.257 10.548 74.252 1.00 18.47 70 ASN B N 1
ATOM 1633 C CA . ASN B 2 93 ? 11.836 10.599 75.651 1.00 19.34 70 ASN B CA 1
ATOM 1634 C C . ASN B 2 93 ? 12.098 9.287 76.350 1.00 19.55 70 ASN B C 1
ATOM 1635 O O . ASN B 2 93 ? 11.193 8.637 76.915 1.00 18.85 70 ASN B O 1
ATOM 1640 N N . ILE B 2 94 ? 13.353 8.838 76.238 1.00 17.48 71 ILE B N 1
ATOM 1641 C CA . ILE B 2 94 ? 13.731 7.503 76.671 1.00 17.91 71 ILE B CA 1
ATOM 1642 C C . ILE B 2 94 ? 13.696 7.207 78.193 1.00 16.81 71 ILE B C 1
ATOM 1643 O O . ILE B 2 94 ? 13.807 6.055 78.600 1.00 17.87 71 ILE B O 1
ATOM 1648 N N . TRP B 2 95 ? 13.562 8.253 79.012 1.00 18.36 72 TRP B N 1
ATOM 1649 C CA . TRP B 2 95 ? 13.522 8.117 80.469 1.00 19.42 72 TRP B CA 1
ATOM 1650 C C . TRP B 2 95 ? 12.146 8.303 81.015 1.00 21.93 72 TRP B C 1
ATOM 1651 O O . TRP B 2 95 ? 11.971 8.295 82.252 1.00 22.85 72 TRP B O 1
ATOM 1662 N N . HIS B 2 96 ? 11.194 8.462 80.105 1.00 21.66 73 HIS B N 1
ATOM 1663 C CA . HIS B 2 96 ? 9.768 8.470 80.489 1.00 25.51 73 HIS B CA 1
ATOM 1664 C C . HIS B 2 96 ? 9.204 7.079 80.201 1.00 24.95 73 HIS B C 1
ATOM 1665 O O . HIS B 2 96 ? 9.610 6.428 79.228 1.00 24.37 73 HIS B O 1
ATOM 1672 N N . GLY B 2 97 ? 8.315 6.593 81.065 1.00 25.02 74 GLY B N 1
ATOM 1673 C CA . GLY B 2 97 ? 7.785 5.221 80.939 1.00 26.59 74 GLY B CA 1
ATOM 1674 C C . GLY B 2 97 ? 8.670 4.159 81.574 1.00 26.54 74 GLY B C 1
ATOM 1675 O O . GLY B 2 97 ? 8.572 2.977 81.241 1.00 28.25 74 GLY B O 1
ATOM 1676 N N . CYS B 2 98 ? 9.515 4.583 82.516 1.00 26.15 75 CYS B N 1
ATOM 1677 C CA . CYS B 2 98 ? 10.395 3.688 83.258 1.00 26.91 75 CYS B CA 1
ATOM 1678 C C . CYS B 2 98 ? 9.814 3.148 84.554 1.00 25.55 75 CYS B C 1
ATOM 1679 O O . CYS B 2 98 ? 10.529 2.487 85.322 1.00 25.98 75 CYS B O 1
ATOM 1682 N N . ASN B 2 99 ? 8.554 3.449 84.834 1.00 25.42 76 ASN B N 1
ATOM 1683 C CA . ASN B 2 99 ? 7.935 3.058 86.119 1.00 23.68 76 ASN B CA 1
ATOM 1684 C C . ASN B 2 99 ? 8.771 3.452 87.348 1.00 22.66 76 ASN B C 1
ATOM 1685 O O . ASN B 2 99 ? 9.216 2.606 88.122 1.00 21.13 76 ASN B O 1
ATOM 1690 N N . TRP B 2 100 ? 8.998 4.744 87.468 1.00 21.70 77 TRP B N 1
ATOM 1691 C CA . TRP B 2 100 ? 9.665 5.318 88.593 1.00 22.47 77 TRP B CA 1
ATOM 1692 C C . TRP B 2 100 ? 8.802 5.103 89.844 1.00 23.73 77 TRP B C 1
ATOM 1693 O O . TRP B 2 100 ? 7.552 5.367 89.840 1.00 25.18 77 TRP B O 1
ATOM 1704 N N . GLN B 2 101 ? 9.470 4.660 90.896 1.00 23.77 78 GLN B N 1
ATOM 1705 C CA . GLN B 2 101 ? 8.876 4.454 92.213 1.00 25.79 78 GLN B CA 1
ATOM 1706 C C . GLN B 2 101 ? 9.856 4.802 93.319 1.00 24.60 78 GLN B C 1
ATOM 1707 O O . GLN B 2 101 ? 11.079 4.863 93.112 1.00 24.83 78 GLN B O 1
ATOM 1713 N N . TRP B 2 102 ? 9.325 4.990 94.512 1.00 22.82 79 TRP B N 1
ATOM 1714 C CA . TRP B 2 102 ? 10.154 5.221 95.698 1.00 21.36 79 TRP B CA 1
ATOM 1715 C C . TRP B 2 102 ? 10.630 3.920 96.325 1.00 21.88 79 TRP B C 1
ATOM 1716 O O . TRP B 2 102 ? 9.859 2.954 96.467 1.00 22.24 79 TRP B O 1
ATOM 1727 N N . SER B 2 103 ? 11.892 3.848 96.756 1.00 20.41 80 SER B N 1
ATOM 1728 C CA . SER B 2 103 ? 12.398 2.643 97.363 1.00 20.26 80 SER B CA 1
ATOM 1729 C C . SER B 2 103 ? 11.647 2.261 98.686 1.00 21.33 80 SER B C 1
ATOM 1730 O O . SER B 2 103 ? 11.672 1.116 99.097 1.00 21.73 80 SER B O 1
ATOM 1733 N N . ASP B 2 104 ? 10.985 3.234 99.313 1.00 21.14 81 ASP B N 1
ATOM 1734 C CA . ASP B 2 104 ? 10.265 2.980 100.578 1.00 22.96 81 ASP B CA 1
ATOM 1735 C C . ASP B 2 104 ? 8.820 2.660 100.287 1.00 25.07 81 ASP B C 1
ATOM 1736 O O . ASP B 2 104 ? 8.036 2.530 101.252 1.00 27.24 81 ASP B O 1
ATOM 1741 N N . GLY B 2 105 ? 8.416 2.612 99.018 1.00 24.66 82 GLY B N 1
ATOM 1742 C CA . GLY B 2 105 ? 7.002 2.290 98.701 1.00 26.90 82 GLY B CA 1
ATOM 1743 C C . GLY B 2 105 ? 5.985 3.409 98.819 1.00 28.40 82 GLY B C 1
ATOM 1744 O O . GLY B 2 105 ? 4.763 3.150 98.628 1.00 30.54 82 GLY B O 1
ATOM 1745 N N . ALA B 2 106 ? 6.423 4.637 99.116 1.00 29.08 83 ALA B N 1
ATOM 1746 C CA . ALA B 2 106 ? 5.528 5.807 99.117 1.00 29.31 83 ALA B CA 1
ATOM 1747 C C . ALA B 2 106 ? 4.905 6.048 97.742 1.00 31.17 83 ALA B C 1
ATOM 1748 O O . ALA B 2 106 ? 5.460 5.693 96.707 1.00 30.70 83 ALA B O 1
ATOM 1750 N N . ARG B 2 107 ? 3.716 6.642 97.735 1.00 32.93 84 ARG B N 1
ATOM 1751 C CA . ARG B 2 107 ? 3.035 6.959 96.489 1.00 34.00 84 ARG B CA 1
ATOM 1752 C C . ARG B 2 107 ? 3.785 8.070 95.773 1.00 33.98 84 ARG B C 1
ATOM 1753 O O . ARG B 2 107 ? 4.241 9.009 96.404 1.00 34.74 84 ARG B O 1
ATOM 1761 N N . LEU B 2 108 ? 3.921 7.948 94.455 1.00 35.18 85 LEU B N 1
ATOM 1762 C CA . LEU B 2 108 ? 4.548 8.993 93.666 1.00 35.21 85 LEU B CA 1
ATOM 1763 C C . LEU B 2 108 ? 3.453 9.915 93.098 1.00 35.68 85 LEU B C 1
ATOM 1764 O O . LEU B 2 108 ? 3.147 9.881 91.905 1.00 35.87 85 LEU B O 1
ATOM 1769 N N . ASN B 2 109 ? 2.883 10.723 93.991 1.00 36.04 86 ASN B N 1
ATOM 1770 C CA . ASN B 2 109 ? 1.864 11.708 93.675 1.00 35.36 86 ASN B CA 1
ATOM 1771 C C . ASN B 2 109 ? 2.542 13.020 93.331 1.00 33.97 86 ASN B C 1
ATOM 1772 O O . ASN B 2 109 ? 2.438 13.508 92.210 1.00 34.75 86 ASN B O 1
ATOM 1777 N N . TYR B 2 110 ? 3.221 13.585 94.306 1.00 32.53 87 TYR B N 1
ATOM 1778 C CA . TYR B 2 110 ? 4.015 14.783 94.118 1.00 31.76 87 TYR B CA 1
ATOM 1779 C C . TYR B 2 110 ? 5.174 14.448 93.176 1.00 31.53 87 TYR B C 1
ATOM 1780 O O . TYR B 2 110 ? 5.766 13.366 93.276 1.00 30.16 87 TYR B O 1
ATOM 1789 N N . LYS B 2 111 ? 5.429 15.349 92.226 1.00 31.74 88 LYS B N 1
ATOM 1790 C CA . LYS B 2 111 ? 6.509 15.156 91.252 1.00 31.63 88 LYS B CA 1
ATOM 1791 C C . LYS B 2 111 ? 7.294 16.456 91.169 1.00 31.26 88 LYS B C 1
ATOM 1792 O O . LYS B 2 111 ? 6.727 17.537 91.260 1.00 32.05 88 LYS B O 1
ATOM 1798 N N . ASP B 2 112 ? 8.604 16.370 91.058 1.00 30.18 89 ASP B N 1
ATOM 1799 C CA . ASP B 2 112 ? 9.422 17.558 91.059 1.00 30.78 89 ASP B CA 1
ATOM 1800 C C . ASP B 2 112 ? 10.578 17.285 90.087 1.00 30.36 89 ASP B C 1
ATOM 1801 O O . ASP B 2 112 ? 11.731 17.640 90.352 1.00 30.05 89 ASP B O 1
ATOM 1806 N N . TRP B 2 113 ? 10.270 16.646 88.969 1.00 28.82 90 TRP B N 1
ATOM 1807 C CA . TRP B 2 113 ? 11.317 16.384 87.989 1.00 29.46 90 TRP B CA 1
ATOM 1808 C C . TRP B 2 113 ? 11.753 17.648 87.296 1.00 31.06 90 TRP B C 1
ATOM 1809 O O . TRP B 2 113 ? 10.915 18.534 87.038 1.00 30.91 90 TRP B O 1
ATOM 1820 N N . GLN B 2 114 ? 13.052 17.732 87.024 1.00 31.42 91 GLN B N 1
ATOM 1821 C CA . GLN B 2 114 ? 13.588 18.656 86.033 1.00 33.65 91 GLN B CA 1
ATOM 1822 C C . GLN B 2 114 ? 12.920 18.383 84.672 1.00 34.40 91 GLN B C 1
ATOM 1823 O O . GLN B 2 114 ? 12.677 17.222 84.294 1.00 34.39 91 GLN B O 1
ATOM 1829 N N . GLU B 2 115 ? 12.569 19.458 83.958 1.00 34.83 92 GLU B N 1
ATOM 1830 C CA . GLU B 2 115 ? 11.975 19.338 82.640 1.00 34.56 92 GLU B CA 1
ATOM 1831 C C . GLU B 2 115 ? 13.137 19.155 81.691 1.00 34.77 92 GLU B C 1
ATOM 1832 O O . GLU B 2 115 ? 13.813 20.127 81.361 1.00 36.92 92 GLU B O 1
ATOM 1838 N N . GLN B 2 116 ? 13.411 17.903 81.331 1.00 32.78 93 GLN B N 1
ATOM 1839 C CA . GLN B 2 116 ? 14.388 17.568 80.311 1.00 30.91 93 GLN B CA 1
ATOM 1840 C C . GLN B 2 116 ? 13.929 16.236 79.714 1.00 28.89 93 GLN B C 1
ATOM 1841 O O . GLN B 2 116 ? 13.280 15.442 80.417 1.00 29.84 93 GLN B O 1
ATOM 1847 N N . SER B 2 117 ? 14.183 16.032 78.424 1.00 24.90 94 SER B N 1
ATOM 1848 C CA . SER B 2 117 ? 13.794 14.809 77.718 1.00 24.07 94 SER B CA 1
ATOM 1849 C C . SER B 2 117 ? 15.059 14.385 77.013 1.00 21.75 94 SER B C 1
ATOM 1850 O O . SER B 2 117 ? 15.797 15.284 76.600 1.00 21.30 94 SER B O 1
ATOM 1853 N N . GLU B 2 118 ? 15.335 13.076 76.947 1.00 18.72 95 GLU B N 1
ATOM 1854 C CA . GLU B 2 118 ? 16.442 12.553 76.123 1.00 18.77 95 GLU B CA 1
ATOM 1855 C C . GLU B 2 118 ? 15.954 11.682 74.983 1.00 17.06 95 GLU B C 1
ATOM 1856 O O . GLU B 2 118 ? 14.890 11.040 75.056 1.00 17.52 95 GLU B O 1
ATOM 1862 N N . CYS B 2 119 ? 16.754 11.677 73.918 1.00 16.31 96 CYS B N 1
ATOM 1863 C CA . CYS B 2 119 ? 16.432 10.935 72.707 1.00 16.93 96 CYS B CA 1
ATOM 1864 C C . CYS B 2 119 ? 17.741 10.272 72.270 1.00 17.98 96 CYS B C 1
ATOM 1865 O O . CYS B 2 119 ? 18.817 10.645 72.750 1.00 19.57 96 CYS B O 1
ATOM 1868 N N . LEU B 2 120 ? 17.639 9.324 71.373 1.00 16.94 97 LEU B N 1
ATOM 1869 C CA . LEU B 2 120 ? 18.857 8.570 70.977 1.00 15.92 97 LEU B CA 1
ATOM 1870 C C . LEU B 2 120 ? 19.394 8.949 69.632 1.00 15.50 97 LEU B C 1
ATOM 1871 O O . LEU B 2 120 ? 18.687 9.251 68.685 1.00 13.75 97 LEU B O 1
ATOM 1876 N N . ALA B 2 121 ? 20.748 8.984 69.528 1.00 13.69 98 ALA B N 1
ATOM 1877 C CA . ALA B 2 121 ? 21.422 9.346 68.304 1.00 13.54 98 ALA B CA 1
ATOM 1878 C C . ALA B 2 121 ? 22.606 8.392 68.111 1.00 15.48 98 ALA B C 1
ATOM 1879 O O . ALA B 2 121 ? 22.890 7.626 69.007 1.00 15.25 98 ALA B O 1
ATOM 1881 N N . PHE B 2 122 ? 23.146 8.381 66.918 1.00 16.37 99 PHE B N 1
ATOM 1882 C CA . PHE B 2 122 ? 24.340 7.561 66.637 1.00 19.53 99 PHE B CA 1
ATOM 1883 C C . PHE B 2 122 ? 25.348 8.436 65.938 1.00 22.21 99 PHE B C 1
ATOM 1884 O O . PHE B 2 122 ? 25.039 9.456 65.327 1.00 21.72 99 PHE B O 1
ATOM 1892 N N . ARG B 2 123 ? 26.619 8.079 66.028 1.00 26.61 100 ARG B N 1
ATOM 1893 C CA . ARG B 2 123 ? 27.544 8.877 65.285 1.00 30.57 100 ARG B CA 1
ATOM 1894 C C . ARG B 2 123 ? 27.478 8.363 63.884 1.00 32.47 100 ARG B C 1
ATOM 1895 O O . ARG B 2 123 ? 27.222 7.166 63.652 1.00 33.13 100 ARG B O 1
ATOM 1903 N N . GLY B 2 124 ? 27.655 9.269 62.937 1.00 33.09 101 GLY B N 1
ATOM 1904 C CA . GLY B 2 124 ? 27.477 8.932 61.533 1.00 34.23 101 GLY B CA 1
ATOM 1905 C C . GLY B 2 124 ? 28.476 7.940 60.959 1.00 34.74 101 GLY B C 1
ATOM 1906 O O . GLY B 2 124 ? 28.311 7.557 59.802 1.00 35.43 101 GLY B O 1
ATOM 1907 N N . VAL B 2 125 ? 29.493 7.553 61.756 1.00 34.07 102 VAL B N 1
ATOM 1908 C CA . VAL B 2 125 ? 30.507 6.539 61.403 1.00 34.48 102 VAL B CA 1
ATOM 1909 C C . VAL B 2 125 ? 30.489 5.226 62.267 1.00 34.67 102 VAL B C 1
ATOM 1910 O O . VAL B 2 125 ? 31.123 4.230 61.935 1.00 34.18 102 VAL B O 1
ATOM 1914 N N . HIS B 2 126 ? 29.723 5.197 63.352 1.00 33.67 103 HIS B N 1
ATOM 1915 C CA . HIS B 2 126 ? 29.674 4.000 64.213 1.00 32.91 103 HIS B CA 1
ATOM 1916 C C . HIS B 2 126 ? 28.251 3.700 64.641 1.00 30.71 103 HIS B C 1
ATOM 1917 O O . HIS B 2 126 ? 27.393 4.588 64.667 1.00 29.26 103 HIS B O 1
ATOM 1924 N N . THR B 2 127 ? 28.000 2.441 64.986 1.00 27.82 104 THR B N 1
ATOM 1925 C CA . THR B 2 127 ? 26.597 2.029 65.226 1.00 26.76 104 THR B CA 1
ATOM 1926 C C . THR B 2 127 ? 26.136 2.178 66.688 1.00 26.52 104 THR B C 1
ATOM 1927 O O . THR B 2 127 ? 24.926 2.013 66.982 1.00 25.58 104 THR B O 1
ATOM 1931 N N . GLU B 2 128 ? 27.083 2.472 67.596 1.00 26.06 105 GLU B N 1
ATOM 1932 C CA . GLU B 2 128 ? 26.800 2.710 69.015 1.00 26.31 105 GLU B CA 1
ATOM 1933 C C . GLU B 2 128 ? 25.841 3.890 69.270 1.00 23.13 105 GLU B C 1
ATOM 1934 O O . GLU B 2 128 ? 26.037 4.984 68.727 1.00 25.47 105 GLU B O 1
ATOM 1940 N N . TRP B 2 129 ? 24.789 3.622 70.052 1.00 22.62 106 TRP B N 1
ATOM 1941 C CA . TRP B 2 129 ? 23.832 4.648 70.422 1.00 19.94 106 TRP B CA 1
ATOM 1942 C C . TRP B 2 129 ? 24.387 5.649 71.497 1.00 20.47 106 TRP B C 1
ATOM 1943 O O . TRP B 2 129 ? 25.261 5.287 72.367 1.00 19.59 106 TRP B O 1
ATOM 1954 N N . LEU B 2 130 ? 23.918 6.906 71.452 1.00 16.51 107 LEU B N 1
ATOM 1955 C CA . LEU B 2 130 ? 24.246 7.872 72.466 1.00 17.33 107 LEU B CA 1
ATOM 1956 C C . LEU B 2 130 ? 22.994 8.597 72.897 1.00 18.00 107 LEU B C 1
ATOM 1957 O O . LEU B 2 130 ? 22.284 9.028 72.019 1.00 16.77 107 LEU B O 1
ATOM 1962 N N . ASN B 2 131 ? 22.773 8.744 74.208 1.00 18.03 108 ASN B N 1
ATOM 1963 C CA . ASN B 2 131 ? 21.613 9.527 74.728 1.00 20.74 108 ASN B CA 1
ATOM 1964 C C . ASN B 2 131 ? 21.947 11.025 74.656 1.00 21.74 108 ASN B C 1
ATOM 1965 O O . ASN B 2 131 ? 23.023 11.450 75.074 1.00 21.83 108 ASN B O 1
ATOM 1970 N N . MET B 2 132 ? 21.043 11.851 74.123 1.00 21.04 109 MET B N 1
ATOM 1971 C CA . MET B 2 132 ? 21.272 13.301 73.967 1.00 22.17 109 MET B CA 1
ATOM 1972 C C . MET B 2 132 ? 20.024 14.017 74.457 1.00 21.23 109 MET B C 1
ATOM 1973 O O . MET B 2 132 ? 18.926 13.460 74.434 1.00 20.17 109 MET B O 1
ATOM 1978 N N . ASP B 2 133 ? 20.167 15.273 74.876 1.00 20.07 110 ASP B N 1
ATOM 1979 C CA . ASP B 2 133 ? 18.990 16.112 75.139 1.00 20.31 110 ASP B CA 1
ATOM 1980 C C . ASP B 2 133 ? 18.128 16.220 73.859 1.00 18.74 110 ASP B C 1
ATOM 1981 O O . ASP B 2 133 ? 18.641 16.473 72.788 1.00 18.18 110 ASP B O 1
ATOM 1986 N N . CYS B 2 134 ? 16.800 16.062 73.938 1.00 19.44 111 CYS B N 1
ATOM 1987 C CA . CYS B 2 134 ? 16.064 16.164 72.696 1.00 20.05 111 CYS B CA 1
ATOM 1988 C C . CYS B 2 134 ? 16.069 17.531 72.005 1.00 19.12 111 CYS B C 1
ATOM 198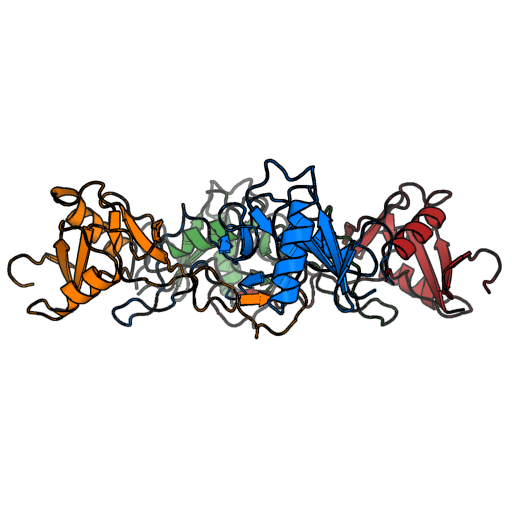9 O O . CYS B 2 134 ? 15.651 17.657 70.842 1.00 18.34 111 CYS B O 1
ATOM 1992 N N . SER B 2 135 ? 16.537 18.569 72.710 1.00 19.62 112 SER B N 1
ATOM 1993 C CA . SER B 2 135 ? 16.581 19.896 72.146 1.00 21.39 112 SER B CA 1
ATOM 1994 C C . SER B 2 135 ? 17.969 20.196 71.556 1.00 21.40 112 SER B C 1
ATOM 1995 O O . SER B 2 135 ? 18.168 21.227 70.949 1.00 22.69 112 SER B O 1
ATOM 1998 N N . SER B 2 136 ? 18.922 19.276 71.696 1.00 20.68 113 SER B N 1
ATOM 1999 C CA . SER B 2 136 ? 20.162 19.422 70.918 1.00 21.44 113 SER B CA 1
ATOM 2000 C C . SER B 2 136 ? 19.877 19.310 69.404 1.00 21.51 113 SER B C 1
ATOM 2001 O O . SER B 2 136 ? 18.896 18.703 69.002 1.00 22.13 113 SER B O 1
ATOM 2004 N N . THR B 2 137 ? 20.752 19.832 68.576 1.00 20.82 114 THR B N 1
ATOM 2005 C CA . THR B 2 137 ? 20.479 19.746 67.123 1.00 20.84 114 THR B CA 1
ATOM 2006 C C . THR B 2 137 ? 21.445 18.753 66.534 1.00 22.13 114 THR B C 1
ATOM 2007 O O . THR B 2 137 ? 22.671 18.795 66.825 1.00 23.14 114 THR B O 1
ATOM 2011 N N . CYS B 2 138 ? 20.925 17.835 65.721 1.00 19.56 115 CYS B N 1
ATOM 2012 C CA . CYS B 2 138 ? 21.764 16.742 65.131 1.00 18.75 115 CYS B CA 1
ATOM 2013 C C . CYS B 2 138 ? 21.369 16.636 63.634 1.00 17.91 115 CYS B C 1
ATOM 2014 O O . CYS B 2 138 ? 20.292 17.124 63.212 1.00 19.45 115 CYS B O 1
ATOM 2017 N N . SER B 2 139 ? 22.205 15.959 62.853 1.00 15.19 116 SER B N 1
ATOM 2018 C CA . SER B 2 139 ? 21.830 15.466 61.523 1.00 14.14 116 SER B CA 1
ATOM 2019 C C . SER B 2 139 ? 20.796 14.334 61.771 1.00 13.40 116 SER B C 1
ATOM 2020 O O . SER B 2 139 ? 20.542 13.989 62.915 1.00 13.64 116 SER B O 1
ATOM 2023 N N . PHE B 2 140 ? 20.246 13.792 60.705 1.00 12.64 117 PHE B N 1
ATOM 2024 C CA . PHE B 2 140 ? 19.286 12.719 60.842 1.00 13.98 117 PHE B CA 1
ATOM 2025 C C . PHE B 2 140 ? 19.156 11.932 59.536 1.00 12.20 117 PHE B C 1
ATOM 2026 O O . PHE B 2 140 ? 19.738 12.303 58.488 1.00 13.08 117 PHE B O 1
ATOM 2034 N N . VAL B 2 141 ? 18.512 10.764 59.643 1.00 10.83 118 VAL B N 1
ATOM 2035 C CA . VAL B 2 141 ? 18.191 9.962 58.482 1.00 10.98 118 VAL B CA 1
ATOM 2036 C C . VAL B 2 141 ? 16.677 9.654 58.531 1.00 10.52 118 VAL B C 1
ATOM 2037 O O . VAL B 2 141 ? 16.141 9.370 59.591 1.00 12.59 118 VAL B O 1
ATOM 2041 N N . CYS B 2 142 ? 16.078 9.769 57.353 1.00 12.51 119 CYS B N 1
ATOM 2042 C CA . CYS B 2 142 ? 14.669 9.376 57.236 1.00 13.09 119 CYS B CA 1
ATOM 2043 C C . CYS B 2 142 ? 14.538 8.032 56.599 1.00 12.80 119 CYS B C 1
ATOM 2044 O O . CYS B 2 142 ? 15.321 7.637 55.784 1.00 14.31 119 CYS B O 1
ATOM 2047 N N . LYS B 2 143 ? 13.387 7.385 56.853 1.00 13.57 120 LYS B N 1
ATOM 2048 C CA . LYS B 2 143 ? 13.164 6.029 56.390 1.00 14.35 120 LYS B CA 1
ATOM 2049 C C . LYS B 2 143 ? 11.685 5.796 56.106 1.00 15.21 120 LYS B C 1
ATOM 2050 O O . LYS B 2 143 ? 10.871 6.198 56.899 1.00 16.71 120 LYS B O 1
ATOM 2056 N N . PHE B 2 144 ? 11.398 5.075 55.031 1.00 17.44 121 PHE B N 1
ATOM 2057 C CA . PHE B 2 144 ? 9.992 4.600 54.808 1.00 18.87 121 PHE B CA 1
ATOM 2058 C C . PHE B 2 144 ? 10.033 3.233 54.123 1.00 19.28 121 PHE B C 1
ATOM 2059 O O . PHE B 2 144 ? 11.052 2.800 53.600 1.00 20.73 121 PHE B O 1
ATOM 2067 N N . LYS B 2 145 ? 8.902 2.542 54.159 1.00 21.25 122 LYS B N 1
ATOM 2068 C CA . LYS B 2 145 ? 8.802 1.258 53.482 1.00 23.86 122 LYS B CA 1
ATOM 2069 C C . LYS B 2 145 ? 8.370 1.452 52.026 1.00 25.18 122 LYS B C 1
ATOM 2070 O O . LYS B 2 145 ? 7.364 2.110 51.762 1.00 24.68 122 LYS B O 1
ATOM 2076 N N . ALA B 2 146 ? 9.125 0.876 51.109 1.00 26.24 123 ALA B N 1
ATOM 2077 C CA . ALA B 2 146 ? 8.833 1.020 49.677 1.00 29.09 123 ALA B CA 1
ATOM 2078 C C . ALA B 2 146 ? 7.568 0.277 49.273 1.00 29.73 123 ALA B C 1
ATOM 2079 O O . ALA B 2 146 ? 7.116 -0.657 49.981 1.00 31.00 123 ALA B O 1
ATOM 2081 N N . GLU C 1 3 ? 15.324 -16.341 59.316 1.00 45.50 3 GLU C N 1
ATOM 2082 C CA . GLU C 1 3 ? 15.756 -17.761 59.512 1.00 44.83 3 GLU C CA 1
ATOM 2083 C C . GLU C 1 3 ? 17.197 -17.852 59.042 1.00 44.14 3 GLU C C 1
ATOM 2084 O O . GLU C 1 3 ? 17.710 -16.907 58.466 1.00 45.73 3 GLU C O 1
ATOM 2090 N N . ASP C 1 4 ? 17.834 -18.995 59.273 1.00 42.70 4 ASP C N 1
ATOM 2091 C CA . ASP C 1 4 ? 19.264 -19.214 58.997 1.00 39.77 4 ASP C CA 1
ATOM 2092 C C . ASP C 1 4 ? 20.126 -18.472 60.009 1.00 36.99 4 ASP C C 1
ATOM 2093 O O . ASP C 1 4 ? 20.006 -17.242 60.211 1.00 36.71 4 ASP C O 1
ATOM 2098 N N . CYS C 1 5 ? 20.966 -19.266 60.681 1.00 33.31 5 CYS C N 1
ATOM 2099 C CA . CYS C 1 5 ? 21.947 -18.731 61.593 1.00 28.35 5 CYS C CA 1
ATOM 2100 C C . CYS C 1 5 ? 23.066 -18.157 60.762 1.00 26.56 5 CYS C C 1
ATOM 2101 O O . CYS C 1 5 ? 23.486 -18.735 59.756 1.00 26.65 5 CYS C O 1
ATOM 2104 N N . ASP C 1 6 ? 23.534 -17.013 61.215 1.00 23.98 6 ASP C N 1
ATOM 2105 C CA . ASP C 1 6 ? 24.594 -16.289 60.573 1.00 22.38 6 ASP C CA 1
ATOM 2106 C C . ASP C 1 6 ? 25.915 -16.944 60.943 1.00 22.28 6 ASP C C 1
ATOM 2107 O O . ASP C 1 6 ? 26.010 -17.841 61.814 1.00 19.55 6 ASP C O 1
ATOM 2112 N N . PHE C 1 7 ? 26.948 -16.522 60.224 1.00 21.63 7 PHE C N 1
ATOM 2113 C CA . PHE C 1 7 ? 28.308 -16.969 60.544 1.00 23.56 7 PHE C CA 1
ATOM 2114 C C . PHE C 1 7 ? 28.604 -16.820 62.036 1.00 20.70 7 PHE C C 1
ATOM 2115 O O . PHE C 1 7 ? 28.324 -15.783 62.600 1.00 21.58 7 PHE C O 1
ATOM 2123 N N . GLY C 1 8 ? 29.151 -17.875 62.652 1.00 20.10 8 GLY C N 1
ATOM 2124 C CA . GLY C 1 8 ? 29.532 -17.833 64.046 1.00 18.98 8 GLY C CA 1
ATOM 2125 C C . GLY C 1 8 ? 28.455 -18.336 64.994 1.00 17.94 8 GLY C C 1
ATOM 2126 O O . GLY C 1 8 ? 28.742 -18.587 66.146 1.00 17.29 8 GLY C O 1
ATOM 2127 N N . TRP C 1 9 ? 27.216 -18.467 64.489 1.00 16.01 9 TRP C N 1
ATOM 2128 C CA . TRP C 1 9 ? 26.093 -18.885 65.328 1.00 15.09 9 TRP C CA 1
ATOM 2129 C C . TRP C 1 9 ? 25.723 -20.359 65.028 1.00 15.58 9 TRP C C 1
ATOM 2130 O O . TRP C 1 9 ? 25.843 -20.777 63.891 1.00 18.27 9 TRP C O 1
ATOM 2141 N N . SER C 1 10 ? 25.236 -21.064 66.037 1.00 14.53 10 SER C N 1
ATOM 2142 C CA . SER C 1 10 ? 24.954 -22.523 65.975 1.00 13.70 10 SER C CA 1
ATOM 2143 C C . SER C 1 10 ? 23.457 -22.736 66.090 1.00 14.22 10 SER C C 1
ATOM 2144 O O . SER C 1 10 ? 22.879 -22.191 66.991 1.00 14.26 10 SER C O 1
ATOM 2147 N N . PRO C 1 11 ? 22.915 -23.570 65.207 1.00 15.16 11 PRO C N 1
ATOM 2148 C CA . PRO C 1 11 ? 21.444 -23.819 65.244 1.00 13.89 11 PRO C CA 1
ATOM 2149 C C . PRO C 1 11 ? 21.077 -24.923 66.225 1.00 15.41 11 PRO C C 1
ATOM 2150 O O . PRO C 1 11 ? 21.791 -25.948 66.298 1.00 15.61 11 PRO C O 1
ATOM 2154 N N . TYR C 1 12 ? 19.958 -24.737 66.945 1.00 14.98 12 TYR C N 1
ATOM 2155 C CA . TYR C 1 12 ? 19.356 -25.803 67.732 1.00 14.93 12 TYR C CA 1
ATOM 2156 C C . TYR C 1 12 ? 17.877 -25.483 67.695 1.00 15.28 12 TYR C C 1
ATOM 2157 O O . TYR C 1 12 ? 17.490 -24.361 67.941 1.00 15.56 12 TYR C O 1
ATOM 2166 N N . ASP C 1 13 ? 17.052 -26.484 67.355 1.00 18.14 13 ASP C N 1
ATOM 2167 C CA . ASP C 1 13 ? 15.590 -26.219 67.158 1.00 18.30 13 ASP C CA 1
ATOM 2168 C C . ASP C 1 13 ? 15.383 -24.964 66.274 1.00 17.06 13 ASP C C 1
ATOM 2169 O O . ASP C 1 13 ? 15.985 -24.914 65.194 1.00 17.70 13 ASP C O 1
ATOM 2174 N N . GLN C 1 14 ? 14.535 -23.994 66.681 1.00 17.43 14 GLN C N 1
ATOM 2175 C CA . GLN C 1 14 ? 14.257 -22.837 65.820 1.00 18.32 14 GLN C CA 1
ATOM 2176 C C . GLN C 1 14 ? 15.120 -21.610 66.157 1.00 17.99 14 GLN C C 1
ATOM 2177 O O . GLN C 1 14 ? 14.906 -20.536 65.608 1.00 19.33 14 GLN C O 1
ATOM 2183 N N . HIS C 1 15 ? 16.099 -21.804 67.037 1.00 16.36 15 HIS C N 1
ATOM 2184 C CA . HIS C 1 15 ? 16.918 -20.652 67.523 1.00 14.61 15 HIS C CA 1
ATOM 2185 C C . HIS C 1 15 ? 18.366 -20.808 67.075 1.00 13.63 15 HIS C C 1
ATOM 2186 O O . HIS C 1 15 ? 18.823 -21.865 66.655 1.00 14.33 15 HIS C O 1
ATOM 2193 N N . CYS C 1 16 ? 19.088 -19.680 67.198 1.00 13.72 16 CYS C N 1
ATOM 2194 C CA . CYS C 1 16 ? 20.536 -19.638 66.901 1.00 13.79 16 CYS C CA 1
ATOM 2195 C C . CYS C 1 16 ? 21.248 -19.231 68.206 1.00 13.43 16 CYS C C 1
ATOM 2196 O O . CYS C 1 16 ? 20.782 -18.396 68.988 1.00 13.76 16 CYS C O 1
ATOM 2199 N N . TYR C 1 17 ? 22.453 -19.781 68.405 1.00 12.47 17 TYR C N 1
ATOM 2200 C CA . TYR C 1 17 ? 23.089 -19.569 69.688 1.00 12.19 17 TYR C CA 1
ATOM 2201 C C . TYR C 1 17 ? 24.579 -19.277 69.451 1.00 12.04 17 TYR C C 1
ATOM 2202 O O . TYR C 1 17 ? 25.174 -19.733 68.469 1.00 14.09 17 TYR C O 1
ATOM 2211 N N . GLN C 1 18 ? 25.158 -18.535 70.368 1.00 13.08 18 GLN C N 1
ATOM 2212 C CA . GLN C 1 18 ? 26.643 -18.357 70.275 1.00 13.17 18 GLN C CA 1
ATOM 2213 C C . GLN C 1 18 ? 27.182 -18.140 71.654 1.00 13.10 18 GLN C C 1
ATOM 2214 O O . GLN C 1 18 ? 26.677 -17.334 72.417 1.00 11.62 18 GLN C O 1
ATOM 2220 N N . ALA C 1 19 ? 28.320 -18.827 71.966 1.00 13.65 19 ALA C N 1
ATOM 2221 C CA . ALA C 1 19 ? 28.968 -18.668 73.269 1.00 15.42 19 ALA C CA 1
ATOM 2222 C C . ALA C 1 19 ? 30.168 -17.707 73.050 1.00 14.28 19 ALA C C 1
ATOM 2223 O O . ALA C 1 19 ? 30.871 -17.865 72.058 1.00 16.27 19 ALA C O 1
ATOM 2225 N N . PHE C 1 20 ? 30.280 -16.686 73.891 1.00 14.77 20 PHE C N 1
ATOM 2226 C CA . PHE C 1 20 ? 31.293 -15.623 73.731 1.00 18.19 20 PHE C CA 1
ATOM 2227 C C . PHE C 1 20 ? 32.229 -15.743 74.883 1.00 18.78 20 PHE C C 1
ATOM 2228 O O . PHE C 1 20 ? 31.832 -15.871 76.031 1.00 17.01 20 PHE C O 1
ATOM 2236 N N . ASN C 1 21 ? 33.541 -15.710 74.571 1.00 22.40 21 ASN C N 1
ATOM 2237 C CA . ASN C 1 21 ? 34.489 -15.771 75.672 1.00 24.71 21 ASN C CA 1
ATOM 2238 C C . ASN C 1 21 ? 34.863 -14.397 76.202 1.00 24.28 21 ASN C C 1
ATOM 2239 O O . ASN C 1 21 ? 35.443 -14.368 77.307 1.00 27.77 21 ASN C O 1
ATOM 2244 N N . GLU C 1 22 ? 34.526 -13.308 75.492 1.00 23.94 22 GLU C N 1
ATOM 2245 C CA . GLU C 1 22 ? 34.565 -11.924 76.070 1.00 24.01 22 GLU C CA 1
ATOM 2246 C C . GLU C 1 22 ? 34.000 -11.992 77.492 1.00 22.98 22 GLU C C 1
ATOM 2247 O O . GLU C 1 22 ? 32.865 -12.443 77.707 1.00 22.28 22 GLU C O 1
ATOM 2253 N N . GLN C 1 23 ? 34.729 -11.509 78.483 1.00 18.93 23 GLN C N 1
ATOM 2254 C CA . GLN C 1 23 ? 34.195 -11.519 79.851 1.00 18.90 23 GLN C CA 1
ATOM 2255 C C . GLN C 1 23 ? 33.454 -10.239 80.210 1.00 17.66 23 GLN C C 1
ATOM 2256 O O . GLN C 1 23 ? 34.006 -9.114 80.171 1.00 17.45 23 GLN C O 1
ATOM 2262 N N . LYS C 1 24 ? 32.147 -10.368 80.532 1.00 14.16 24 LYS C N 1
ATOM 2263 C CA . LYS C 1 24 ? 31.270 -9.234 80.763 1.00 13.78 24 LYS C CA 1
ATOM 2264 C C . LYS C 1 24 ? 30.395 -9.497 81.987 1.00 12.17 24 LYS C C 1
ATOM 2265 O O . LYS C 1 24 ? 30.149 -10.662 82.349 1.00 12.31 24 LYS C O 1
ATOM 2271 N N . THR C 1 25 ? 29.962 -8.414 82.631 1.00 11.81 25 THR C N 1
ATOM 2272 C CA . THR C 1 25 ? 29.005 -8.502 83.778 1.00 12.04 25 THR C CA 1
ATOM 2273 C C . THR C 1 25 ? 27.724 -9.051 83.136 1.00 12.55 25 THR C C 1
ATOM 2274 O O . THR C 1 25 ? 27.606 -9.026 81.938 1.00 11.96 25 THR C O 1
ATOM 2278 N N . TRP C 1 26 ? 26.809 -9.448 83.982 1.00 12.09 26 TRP C N 1
ATOM 2279 C CA . TRP C 1 26 ? 25.504 -9.971 83.463 1.00 13.13 26 TRP C CA 1
ATOM 2280 C C . TRP C 1 26 ? 24.854 -8.881 82.589 1.00 12.59 26 TRP C C 1
ATOM 2281 O O . TRP C 1 26 ? 24.467 -9.192 81.430 1.00 13.16 26 TRP C O 1
ATOM 2292 N N . ASP C 1 27 ? 24.729 -7.670 83.118 1.00 13.95 27 ASP C N 1
ATOM 2293 C CA . ASP C 1 27 ? 24.090 -6.553 82.367 1.00 14.87 27 ASP C CA 1
ATOM 2294 C C . ASP C 1 27 ? 24.798 -6.239 81.073 1.00 14.32 27 ASP C C 1
ATOM 2295 O O . ASP C 1 27 ? 24.166 -6.064 80.024 1.00 14.68 27 ASP C O 1
ATOM 2300 N N . GLU C 1 28 ? 26.133 -6.214 81.071 1.00 12.72 28 GLU C N 1
ATOM 2301 C CA . GLU C 1 28 ? 26.839 -5.965 79.832 1.00 12.99 28 GLU C CA 1
ATOM 2302 C C . GLU C 1 28 ? 26.670 -7.096 78.809 1.00 11.45 28 GLU C C 1
ATOM 2303 O O . GLU C 1 28 ? 26.642 -6.846 77.609 1.00 11.90 28 GLU C O 1
ATOM 2309 N N . ALA C 1 29 ? 26.574 -8.323 79.300 1.00 11.62 29 ALA C N 1
ATOM 2310 C CA . ALA C 1 29 ? 26.414 -9.472 78.446 1.00 10.76 29 ALA C CA 1
ATOM 2311 C C . ALA C 1 29 ? 25.033 -9.405 77.790 1.00 11.03 29 ALA C C 1
ATOM 2312 O O . ALA C 1 29 ? 24.945 -9.543 76.558 1.00 11.54 29 ALA C O 1
ATOM 2314 N N . GLU C 1 30 ? 24.022 -9.150 78.590 1.00 13.01 30 GLU C N 1
ATOM 2315 C CA . GLU C 1 30 ? 22.639 -8.985 78.017 1.00 12.94 30 GLU C CA 1
ATOM 2316 C C . GLU C 1 30 ? 22.622 -7.863 76.991 1.00 13.51 30 GLU C C 1
ATOM 2317 O O . GLU C 1 30 ? 22.045 -8.020 75.913 1.00 13.25 30 GLU C O 1
ATOM 2323 N N . LYS C 1 31 ? 23.230 -6.717 77.304 1.00 13.43 31 LYS C N 1
ATOM 2324 C CA . LYS C 1 31 ? 23.349 -5.589 76.322 1.00 12.25 31 LYS C CA 1
ATOM 2325 C C . LYS C 1 31 ? 24.049 -5.987 75.027 1.00 13.43 31 LYS C C 1
ATOM 2326 O O . LYS C 1 31 ? 23.674 -5.644 73.920 1.00 13.24 31 LYS C O 1
ATOM 2332 N N . PHE C 1 32 ? 25.163 -6.729 75.148 1.00 11.10 32 PHE C N 1
ATOM 2333 C CA . PHE C 1 32 ? 25.846 -7.205 73.999 1.00 11.72 32 PHE C CA 1
ATOM 2334 C C . PHE C 1 32 ? 25.001 -8.146 73.142 1.00 12.46 32 PHE C C 1
ATOM 2335 O O . PHE C 1 32 ? 24.976 -7.988 71.963 1.00 13.61 32 PHE C O 1
ATOM 2343 N N . CYS C 1 33 ? 24.223 -9.035 73.781 1.00 11.51 33 CYS C N 1
ATOM 2344 C CA . CYS C 1 33 ? 23.403 -9.906 73.013 1.00 11.82 33 CYS C CA 1
ATOM 2345 C C . CYS C 1 33 ? 22.331 -9.093 72.268 1.00 10.70 33 CYS C C 1
ATOM 2346 O O . CYS C 1 33 ? 22.065 -9.431 71.104 1.00 11.06 33 CYS C O 1
ATOM 2349 N N . ARG C 1 34 ? 21.822 -8.053 72.919 1.00 13.37 34 ARG C N 1
ATOM 2350 C CA . ARG C 1 34 ? 20.723 -7.269 72.249 1.00 12.06 34 ARG C CA 1
ATOM 2351 C C . ARG C 1 34 ? 21.255 -6.521 71.041 1.00 13.21 34 ARG C C 1
ATOM 2352 O O . ARG C 1 34 ? 20.566 -6.163 70.122 1.00 14.33 34 ARG C O 1
ATOM 2360 N N . ALA C 1 35 ? 22.608 -6.313 70.993 1.00 10.97 35 ALA C N 1
ATOM 2361 C CA . ALA C 1 35 ? 23.224 -5.675 69.860 1.00 12.76 35 ALA C CA 1
ATOM 2362 C C . ALA C 1 35 ? 23.617 -6.619 68.707 1.00 12.14 35 ALA C C 1
ATOM 2363 O O . ALA C 1 35 ? 24.150 -6.166 67.661 1.00 13.58 35 ALA C O 1
ATOM 2365 N N . GLN C 1 36 ? 23.342 -7.925 68.862 1.00 12.66 36 GLN C N 1
ATOM 2366 C CA . GLN C 1 36 ? 23.634 -8.862 67.831 1.00 13.68 36 GLN C CA 1
ATOM 2367 C C . GLN C 1 36 ? 22.459 -9.143 66.926 1.00 13.76 36 GLN C C 1
ATOM 2368 O O . GLN C 1 36 ? 21.326 -9.279 67.463 1.00 14.14 36 GLN C O 1
ATOM 2374 N N . GLU C 1 37 ? 22.733 -9.191 65.633 1.00 15.78 37 GLU C N 1
ATOM 2375 C CA . GLU C 1 37 ? 21.764 -9.621 64.625 1.00 15.53 37 GLU C CA 1
ATOM 2376 C C . GLU C 1 37 ? 20.438 -8.807 64.797 1.00 16.19 37 GLU C C 1
ATOM 2377 O O . GLU C 1 37 ? 20.474 -7.549 64.883 1.00 15.27 37 GLU C O 1
ATOM 2383 N N . ASN C 1 38 ? 19.291 -9.499 64.861 1.00 15.80 38 ASN C N 1
ATOM 2384 C CA . ASN C 1 38 ? 18.026 -8.809 65.081 1.00 16.58 38 ASN C CA 1
ATOM 2385 C C . ASN C 1 38 ? 17.606 -8.647 66.553 1.00 16.73 38 ASN C C 1
ATOM 2386 O O . ASN C 1 38 ? 16.411 -8.369 66.879 1.00 17.66 38 ASN C O 1
ATOM 2391 N N . GLY C 1 39 ? 18.584 -8.747 67.493 1.00 16.45 39 GLY C N 1
ATOM 2392 C CA . GLY C 1 39 ? 18.270 -8.524 68.900 1.00 16.48 39 GLY C CA 1
ATOM 2393 C C . GLY C 1 39 ? 18.235 -9.864 69.586 1.00 17.74 39 GLY C C 1
ATOM 2394 O O . GLY C 1 39 ? 17.182 -10.534 69.610 1.00 20.53 39 GLY C O 1
ATOM 2395 N N . ALA C 1 40 ? 19.408 -10.341 70.022 1.00 16.32 40 ALA C N 1
ATOM 2396 C CA . ALA C 1 40 ? 19.449 -11.583 70.823 1.00 13.45 40 ALA C CA 1
ATOM 2397 C C . ALA C 1 40 ? 19.299 -11.284 72.336 1.00 12.58 40 ALA C C 1
ATOM 2398 O O . ALA C 1 40 ? 19.248 -10.122 72.735 1.00 14.98 40 ALA C O 1
ATOM 2400 N N . HIS C 1 41 ? 19.309 -12.293 73.185 1.00 12.13 41 HIS C N 1
ATOM 2401 C CA . HIS C 1 41 ? 19.319 -12.113 74.605 1.00 12.51 41 HIS C CA 1
ATOM 2402 C C . HIS C 1 41 ? 20.196 -13.157 75.178 1.00 9.73 41 HIS C C 1
ATOM 2403 O O . HIS C 1 41 ? 20.493 -14.132 74.518 1.00 12.53 41 HIS C O 1
ATOM 2410 N N . LEU C 1 42 ? 20.576 -12.979 76.428 1.00 10.64 42 LEU C N 1
ATOM 2411 C CA . LEU C 1 42 ? 21.224 -14.106 77.159 1.00 12.13 42 LEU C CA 1
ATOM 2412 C C . LEU C 1 42 ? 20.346 -15.327 77.064 1.00 13.89 42 LEU C C 1
ATOM 2413 O O . LEU C 1 42 ? 19.076 -15.204 77.115 1.00 14.44 42 LEU C O 1
ATOM 2418 N N . ALA C 1 43 ? 20.914 -16.492 76.904 1.00 13.91 43 ALA C N 1
ATOM 2419 C CA . ALA C 1 43 ? 20.098 -17.714 76.605 1.00 13.01 43 ALA C CA 1
ATOM 2420 C C . ALA C 1 43 ? 19.103 -18.074 77.704 1.00 13.24 43 ALA C C 1
ATOM 2421 O O . ALA C 1 43 ? 19.433 -18.150 78.881 1.00 14.24 43 ALA C O 1
ATOM 2423 N N . SER C 1 44 ? 17.839 -18.329 77.289 1.00 14.85 44 SER C N 1
ATOM 2424 C CA A SER C 1 44 ? 16.898 -19.050 78.139 0.50 14.86 44 SER C CA 1
ATOM 2425 C CA B SER C 1 44 ? 16.941 -19.048 78.177 0.50 14.83 44 SER C CA 1
ATOM 2426 C C . SER C 1 44 ? 17.046 -20.557 77.837 1.00 15.03 44 SER C C 1
ATOM 2427 O O . SER C 1 44 ? 17.447 -20.930 76.722 1.00 15.66 44 SER C O 1
ATOM 2432 N N . ILE C 1 45 ? 16.769 -21.397 78.822 1.00 14.91 45 ILE C N 1
ATOM 2433 C CA A ILE C 1 45 ? 16.945 -22.859 78.728 0.50 15.58 45 ILE C CA 1
ATOM 2434 C CA B ILE C 1 45 ? 16.910 -22.832 78.616 0.50 16.27 45 ILE C CA 1
ATOM 2435 C C . ILE C 1 45 ? 15.575 -23.447 79.056 1.00 16.20 45 ILE C C 1
ATOM 2436 O O . ILE C 1 45 ? 15.173 -23.328 80.190 1.00 16.81 45 ILE C O 1
ATOM 2445 N N . GLU C 1 46 ? 14.918 -24.063 78.074 1.00 17.57 46 GLU C N 1
ATOM 2446 C CA A GLU C 1 46 ? 13.490 -24.378 78.246 0.50 18.39 46 GLU C CA 1
ATOM 2447 C CA B GLU C 1 46 ? 13.476 -24.377 78.175 0.50 19.29 46 GLU C CA 1
ATOM 2448 C C . GLU C 1 46 ? 13.179 -25.869 78.174 1.00 19.72 46 GLU C C 1
ATOM 2449 O O . GLU C 1 46 ? 11.998 -26.269 78.218 1.00 20.10 46 GLU C O 1
ATOM 2460 N N . SER C 1 47 ? 14.198 -26.699 78.085 1.00 18.24 47 SER C N 1
ATOM 2461 C CA . SER C 1 47 ? 13.998 -28.140 78.071 1.00 19.34 47 SER C CA 1
ATOM 2462 C C . SER C 1 47 ? 15.303 -28.842 78.354 1.00 19.86 47 SER C C 1
ATOM 2463 O O . SER C 1 47 ? 16.359 -28.213 78.261 1.00 18.09 47 SER C O 1
ATOM 2466 N N . ASN C 1 48 ? 15.221 -30.160 78.615 1.00 18.52 48 ASN C N 1
ATOM 2467 C CA . ASN C 1 48 ? 16.418 -30.988 78.780 1.00 18.87 48 ASN C CA 1
ATOM 2468 C C . ASN C 1 48 ? 17.257 -31.001 77.548 1.00 17.92 48 ASN C C 1
ATOM 2469 O O . ASN C 1 48 ? 18.529 -30.941 77.646 1.00 15.80 48 ASN C O 1
ATOM 2474 N N . GLY C 1 49 ? 16.620 -31.032 76.359 1.00 17.75 49 GLY C N 1
ATOM 2475 C CA . GLY C 1 49 ? 17.433 -31.096 75.113 1.00 16.52 49 GLY C CA 1
ATOM 2476 C C . GLY C 1 49 ? 18.182 -29.759 74.949 1.00 15.84 49 GLY C C 1
ATOM 2477 O O . GLY C 1 49 ? 19.289 -29.760 74.470 1.00 15.76 49 GLY C O 1
ATOM 2478 N N . GLU C 1 50 ? 17.561 -28.666 75.333 1.00 15.40 50 GLU C N 1
ATOM 2479 C CA . GLU C 1 50 ? 18.247 -27.351 75.170 1.00 15.45 50 GLU C CA 1
ATOM 2480 C C . GLU C 1 50 ? 19.363 -27.203 76.201 1.00 16.81 50 GLU C C 1
ATOM 2481 O O . GLU C 1 50 ? 20.434 -26.657 75.888 1.00 17.07 50 GLU C O 1
ATOM 2487 N N . ALA C 1 51 ? 19.123 -27.704 77.404 1.00 16.88 51 ALA C N 1
ATOM 2488 C CA . ALA C 1 51 ? 20.202 -27.749 78.432 1.00 17.02 51 ALA C CA 1
ATOM 2489 C C . ALA C 1 51 ? 21.384 -28.535 77.888 1.00 17.29 51 ALA C C 1
ATOM 2490 O O . ALA C 1 51 ? 22.580 -28.104 77.995 1.00 16.57 51 ALA C O 1
ATOM 2492 N N . ASP C 1 52 ? 21.112 -29.716 77.285 1.00 17.24 52 ASP C N 1
ATOM 2493 C CA . ASP C 1 52 ? 22.203 -30.526 76.697 1.00 17.11 52 ASP C CA 1
ATOM 2494 C C . ASP C 1 52 ? 22.957 -29.751 75.628 1.00 17.49 52 ASP C C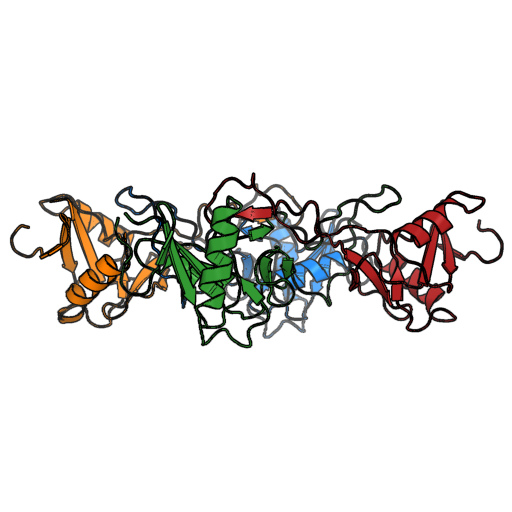 1
ATOM 2495 O O . ASP C 1 52 ? 24.182 -29.813 75.531 1.00 18.53 52 ASP C O 1
ATOM 2500 N N . PHE C 1 53 ? 22.196 -29.037 74.803 1.00 16.05 53 PHE C N 1
ATOM 2501 C CA . PHE C 1 53 ? 22.738 -28.352 73.668 1.00 14.79 53 PHE C CA 1
ATOM 2502 C C . PHE C 1 53 ? 23.664 -27.237 74.183 1.00 15.09 53 PHE C C 1
ATOM 2503 O O . PHE C 1 53 ? 24.801 -27.107 73.697 1.00 15.66 53 PHE C O 1
ATOM 2511 N N . VAL C 1 54 ? 23.152 -26.425 75.107 1.00 14.93 54 VAL C N 1
ATOM 2512 C CA . VAL C 1 54 ? 23.959 -25.281 75.607 1.00 15.71 54 VAL C CA 1
ATOM 2513 C C . VAL C 1 54 ? 25.250 -25.792 76.302 1.00 16.59 54 VAL C C 1
ATOM 2514 O O . VAL C 1 54 ? 26.324 -25.216 76.115 1.00 17.06 54 VAL C O 1
ATOM 2518 N N . SER C 1 55 ? 25.138 -26.869 77.075 1.00 16.35 55 SER C N 1
ATOM 2519 C CA . SER C 1 55 ? 26.334 -27.446 77.724 1.00 17.58 55 SER C CA 1
ATOM 2520 C C . SER C 1 55 ? 27.370 -27.854 76.664 1.00 16.64 55 SER C C 1
ATOM 2521 O O . SER C 1 55 ? 28.582 -27.551 76.773 1.00 18.29 55 SER C O 1
ATOM 2524 N N . TRP C 1 56 ? 26.905 -28.538 75.607 1.00 16.20 56 TRP C N 1
ATOM 2525 C CA . TRP C 1 56 ? 27.748 -28.973 74.484 1.00 18.39 56 TRP C CA 1
ATOM 2526 C C . TRP C 1 56 ? 28.412 -27.785 73.761 1.00 16.28 56 TRP C C 1
ATOM 2527 O O . TRP C 1 56 ? 29.626 -27.774 73.459 1.00 17.98 56 TRP C O 1
ATOM 2538 N N . LEU C 1 57 ? 27.637 -26.721 73.549 1.00 16.62 57 LEU C N 1
ATOM 2539 C CA . LEU C 1 57 ? 28.080 -25.544 72.818 1.00 16.39 57 LEU C CA 1
ATOM 2540 C C . LEU C 1 57 ? 29.250 -24.934 73.612 1.00 15.56 57 LEU C C 1
ATOM 2541 O O . LEU C 1 57 ? 30.182 -24.505 73.025 1.00 16.78 57 LEU C O 1
ATOM 2546 N N . ILE C 1 58 ? 29.143 -24.876 74.927 1.00 15.83 58 ILE C N 1
ATOM 2547 C CA . ILE C 1 58 ? 30.171 -24.224 75.764 1.00 16.86 58 ILE C CA 1
ATOM 2548 C C . ILE C 1 58 ? 31.394 -25.143 75.700 1.00 18.50 58 ILE C C 1
ATOM 2549 O O . ILE C 1 58 ? 32.553 -24.669 75.570 1.00 19.66 58 ILE C O 1
ATOM 2554 N N . SER C 1 59 ? 31.131 -26.438 75.766 1.00 21.47 59 SER C N 1
ATOM 2555 C CA . SER C 1 59 ? 32.202 -27.441 75.688 1.00 24.90 59 SER C CA 1
ATOM 2556 C C . SER C 1 59 ? 32.946 -27.423 74.348 1.00 25.80 59 SER C C 1
ATOM 2557 O O . SER C 1 59 ? 34.136 -27.772 74.310 1.00 27.62 59 SER C O 1
ATOM 2560 N N . GLN C 1 60 ? 32.307 -26.965 73.271 1.00 25.21 60 GLN C N 1
ATOM 2561 C CA . GLN C 1 60 ? 32.930 -26.824 71.945 1.00 27.01 60 GLN C CA 1
ATOM 2562 C C . GLN C 1 60 ? 33.892 -25.615 71.806 1.00 29.48 60 GLN C C 1
ATOM 2563 O O . GLN C 1 60 ? 34.659 -25.521 70.839 1.00 29.49 60 GLN C O 1
ATOM 2569 N N . LYS C 1 61 ? 33.822 -24.689 72.771 1.00 31.40 61 LYS C N 1
ATOM 2570 C CA . LYS C 1 61 ? 34.541 -23.416 72.736 1.00 33.71 61 LYS C CA 1
ATOM 2571 C C . LYS C 1 61 ? 35.897 -23.590 73.446 1.00 34.83 61 LYS C C 1
ATOM 2572 O O . LYS C 1 61 ? 35.979 -23.690 74.662 1.00 35.55 61 LYS C O 1
ATOM 2578 N N . ASP C 1 62 ? 36.956 -23.687 72.650 1.00 35.98 62 ASP C N 1
ATOM 2579 C CA . ASP C 1 62 ? 38.318 -23.865 73.143 1.00 36.39 62 ASP C CA 1
ATOM 2580 C C . ASP C 1 62 ? 38.748 -22.722 74.097 1.00 36.42 62 ASP C C 1
ATOM 2581 O O . ASP C 1 62 ? 39.359 -22.957 75.152 1.00 37.10 62 ASP C O 1
ATOM 2586 N N . GLU C 1 63 ? 38.423 -21.497 73.715 1.00 36.62 63 GLU C N 1
ATOM 2587 C CA . GLU C 1 63 ? 38.744 -20.317 74.535 1.00 35.71 63 GLU C CA 1
ATOM 2588 C C . GLU C 1 63 ? 38.062 -20.244 75.919 0.50 35.13 63 GLU C C 1
ATOM 2589 O O . GLU C 1 63 ? 38.441 -19.428 76.760 0.50 33.56 63 GLU C O 1
ATOM 2595 N N . LEU C 1 64 ? 37.061 -21.101 76.146 1.00 35.05 64 LEU C N 1
ATOM 2596 C CA . LEU C 1 64 ? 36.316 -21.139 77.400 1.00 35.12 64 LEU C CA 1
ATOM 2597 C C . LEU C 1 64 ? 36.854 -22.199 78.358 1.00 36.04 64 LEU C C 1
ATOM 2598 O O . LEU C 1 64 ? 36.193 -22.529 79.363 1.00 37.30 64 LEU C O 1
ATOM 2603 N N . ALA C 1 65 ? 38.047 -22.718 78.051 1.00 36.76 65 ALA C N 1
ATOM 2604 C CA . ALA C 1 65 ? 38.625 -23.872 78.762 1.00 36.87 65 ALA C CA 1
ATOM 2605 C C . ALA C 1 65 ? 38.764 -23.658 80.271 1.00 36.49 65 ALA C C 1
ATOM 2606 O O . ALA C 1 65 ? 38.465 -24.564 81.058 1.00 38.41 65 ALA C O 1
ATOM 2608 N N . ASP C 1 66 ? 39.229 -22.480 80.667 1.00 35.12 66 ASP C N 1
ATOM 2609 C CA . ASP C 1 66 ? 39.416 -22.178 82.087 1.00 34.05 66 ASP C CA 1
ATOM 2610 C C . ASP C 1 66 ? 38.323 -21.300 82.737 1.00 32.82 66 ASP C C 1
ATOM 2611 O O . ASP C 1 66 ? 38.514 -20.769 83.834 1.00 34.37 66 ASP C O 1
ATOM 2616 N N . GLU C 1 67 ? 37.185 -21.129 82.069 1.00 30.45 67 GLU C N 1
ATOM 2617 C CA . GLU C 1 67 ? 36.130 -20.293 82.648 1.00 25.88 67 GLU C CA 1
ATOM 2618 C C . GLU C 1 67 ? 35.363 -21.096 83.742 1.00 23.55 67 GLU C C 1
ATOM 2619 O O . GLU C 1 67 ? 35.058 -22.272 83.506 1.00 24.16 67 GLU C O 1
ATOM 2625 N N . ASP C 1 68 ? 35.030 -20.469 84.891 1.00 18.01 68 ASP C N 1
ATOM 2626 C CA . ASP C 1 68 ? 34.294 -21.158 85.937 1.00 17.99 68 ASP C CA 1
ATOM 2627 C C . ASP C 1 68 ? 32.805 -20.953 85.840 1.00 15.36 68 ASP C C 1
ATOM 2628 O O . ASP C 1 68 ? 32.024 -21.762 86.357 1.00 16.56 68 ASP C O 1
ATOM 2633 N N . TYR C 1 69 ? 32.439 -19.837 85.244 1.00 14.90 69 TYR C N 1
ATOM 2634 C CA . TYR C 1 69 ? 30.958 -19.515 85.144 1.00 11.87 69 TYR C CA 1
ATOM 2635 C C . TYR C 1 69 ? 30.656 -18.960 83.780 1.00 13.25 69 TYR C C 1
ATOM 2636 O O . TYR C 1 69 ? 31.488 -18.300 83.161 1.00 14.42 69 TYR C O 1
ATOM 2645 N N . VAL C 1 70 ? 29.418 -19.227 83.271 1.00 12.44 70 VAL C N 1
ATOM 2646 C CA . VAL C 1 70 ? 29.046 -18.677 82.003 1.00 10.77 70 VAL C CA 1
ATOM 2647 C C . VAL C 1 70 ? 27.610 -18.115 82.215 1.00 12.63 70 VAL C C 1
ATOM 2648 O O . VAL C 1 70 ? 26.773 -18.881 82.655 1.00 12.39 70 VAL C O 1
ATOM 2652 N N . TRP C 1 71 ? 27.418 -16.830 81.952 1.00 10.82 71 TRP C N 1
ATOM 2653 C CA . TRP C 1 71 ? 26.059 -16.194 82.219 1.00 10.56 71 TRP C CA 1
ATOM 2654 C C . TRP C 1 71 ? 25.072 -16.758 81.272 1.00 11.21 71 TRP C C 1
ATOM 2655 O O . TRP C 1 71 ? 25.342 -16.930 80.110 1.00 11.86 71 TRP C O 1
ATOM 2666 N N . ILE C 1 72 ? 23.822 -16.933 81.788 1.00 11.49 72 ILE C N 1
ATOM 2667 C CA . ILE C 1 72 ? 22.660 -17.227 80.935 1.00 12.38 72 ILE C CA 1
ATOM 2668 C C . ILE C 1 72 ? 21.603 -16.230 81.406 1.00 11.95 72 ILE C C 1
ATOM 2669 O O . ILE C 1 72 ? 21.863 -15.408 82.274 1.00 11.97 72 ILE C O 1
ATOM 2674 N N . GLY C 1 73 ? 20.346 -16.306 80.881 1.00 12.40 73 GLY C N 1
ATOM 2675 C CA . GLY C 1 73 ? 19.465 -15.149 81.021 1.00 13.09 73 GLY C CA 1
ATOM 2676 C C . GLY C 1 73 ? 18.553 -15.111 82.249 1.00 15.33 73 GLY C C 1
ATOM 2677 O O . GLY C 1 73 ? 17.583 -14.358 82.204 1.00 17.53 73 GLY C O 1
ATOM 2678 N N . LEU C 1 74 ? 18.879 -15.886 83.288 1.00 14.93 74 LEU C N 1
ATOM 2679 C CA . LEU C 1 74 ? 18.116 -15.957 84.545 1.00 17.27 74 LEU C CA 1
ATOM 2680 C C . LEU C 1 74 ? 18.427 -14.757 85.383 1.00 18.16 74 LEU C C 1
ATOM 2681 O O . LEU C 1 74 ? 19.628 -14.449 85.662 1.00 17.01 74 LEU C O 1
ATOM 2686 N N . ARG C 1 75 ? 17.376 -14.032 85.781 1.00 17.13 75 ARG C N 1
ATOM 2687 C CA . ARG C 1 75 ? 17.586 -12.800 86.517 1.00 17.12 75 ARG C CA 1
ATOM 2688 C C . ARG C 1 75 ? 16.487 -12.645 87.545 1.00 18.01 75 ARG C C 1
ATOM 2689 O O . ARG C 1 75 ? 15.298 -12.745 87.196 1.00 18.08 75 ARG C O 1
ATOM 2697 N N . ALA C 1 76 ? 16.874 -12.344 88.775 1.00 17.37 76 ALA C N 1
ATOM 2698 C CA . ALA C 1 76 ? 15.832 -12.184 89.829 1.00 18.07 76 ALA C CA 1
ATOM 2699 C C . ALA C 1 76 ? 15.127 -10.850 89.668 1.00 20.26 76 ALA C C 1
ATOM 2700 O O . ALA C 1 76 ? 15.739 -9.800 89.464 1.00 21.04 76 ALA C O 1
ATOM 2702 N N . GLN C 1 77 ? 13.792 -10.865 89.742 1.00 22.09 77 GLN C N 1
ATOM 2703 C CA . GLN C 1 77 ? 13.020 -9.626 89.601 1.00 24.96 77 GLN C CA 1
ATOM 2704 C C . GLN C 1 77 ? 12.594 -8.927 90.894 1.00 25.82 77 GLN C C 1
ATOM 2705 O O . GLN C 1 77 ? 12.244 -7.755 90.842 1.00 26.60 77 GLN C O 1
ATOM 2711 N N . ASN C 1 78 ? 12.607 -9.646 92.006 1.00 27.58 78 ASN C N 1
ATOM 2712 C CA . ASN C 1 78 ? 12.403 -9.092 93.378 1.00 28.18 78 ASN C CA 1
ATOM 2713 C C . ASN C 1 78 ? 13.447 -7.985 93.552 1.00 28.07 78 ASN C C 1
ATOM 2714 O O . ASN C 1 78 ? 14.612 -8.218 93.241 1.00 27.87 78 ASN C O 1
ATOM 2719 N N . LYS C 1 79 ? 13.031 -6.809 94.024 1.00 27.20 79 LYS C N 1
ATOM 2720 C CA . LYS C 1 79 ? 13.944 -5.695 94.295 1.00 27.15 79 LYS C CA 1
ATOM 2721 C C . LYS C 1 79 ? 14.812 -5.849 95.550 1.00 26.07 79 LYS C C 1
ATOM 2722 O O . LYS C 1 79 ? 15.868 -5.180 95.659 1.00 26.70 79 LYS C O 1
ATOM 2728 N N . GLU C 1 80 ? 14.410 -6.715 96.481 1.00 22.25 80 GLU C N 1
ATOM 2729 C CA . GLU C 1 80 ? 15.179 -6.913 97.716 1.00 21.69 80 GLU C CA 1
ATOM 2730 C C . GLU C 1 80 ? 16.550 -7.534 97.422 1.00 20.25 80 GLU C C 1
ATOM 2731 O O . GLU C 1 80 ? 16.704 -8.266 96.429 1.00 20.61 80 GLU C O 1
ATOM 2737 N N . GLN C 1 81 ? 17.508 -7.236 98.283 1.00 20.92 81 GLN C N 1
ATOM 2738 C CA . GLN C 1 81 ? 18.838 -7.779 98.112 1.00 21.79 81 GLN C CA 1
ATOM 2739 C C . GLN C 1 81 ? 19.036 -9.201 98.678 1.00 21.77 81 GLN C C 1
ATOM 2740 O O . GLN C 1 81 ? 20.074 -9.880 98.432 1.00 21.61 81 GLN C O 1
ATOM 2746 N N . GLN C 1 82 ? 18.059 -9.670 99.437 1.00 21.54 82 GLN C N 1
ATOM 2747 C CA . GLN C 1 82 ? 18.008 -11.046 99.906 1.00 20.83 82 GLN C CA 1
ATOM 2748 C C . GLN C 1 82 ? 16.479 -11.306 99.948 1.00 21.49 82 GLN C C 1
ATOM 2749 O O . GLN C 1 82 ? 15.682 -10.369 100.232 1.00 21.83 82 GLN C O 1
ATOM 2755 N N . CYS C 1 83 ? 16.058 -12.509 99.600 1.00 21.48 83 CYS C N 1
ATOM 2756 C CA . CYS C 1 83 ? 14.620 -12.686 99.265 1.00 23.14 83 CYS C CA 1
ATOM 2757 C C . CYS C 1 83 ? 13.778 -13.347 100.337 1.00 23.97 83 CYS C C 1
ATOM 2758 O O . CYS C 1 83 ? 12.650 -13.724 100.050 1.00 25.54 83 CYS C O 1
ATOM 2761 N N . SER C 1 84 ? 14.313 -13.513 101.541 1.00 23.56 84 SER C N 1
ATOM 2762 C CA . SER C 1 84 ? 13.493 -13.934 102.699 1.00 23.35 84 SER C CA 1
ATOM 2763 C C . SER C 1 84 ? 12.900 -12.718 103.387 1.00 23.04 84 SER C C 1
ATOM 2764 O O . SER C 1 84 ? 13.581 -11.956 104.037 1.00 24.54 84 SER C O 1
ATOM 2767 N N . SER C 1 85 ? 11.599 -12.536 103.265 1.00 24.33 85 SER C N 1
ATOM 2768 C CA . SER C 1 85 ? 11.012 -11.359 103.867 1.00 25.83 85 SER C CA 1
ATOM 2769 C C . SER C 1 85 ? 10.491 -11.563 105.295 1.00 25.25 85 SER C C 1
ATOM 2770 O O . SER C 1 85 ? 10.004 -10.591 105.892 1.00 25.81 85 SER C O 1
ATOM 2773 N N . GLU C 1 86 ? 10.579 -12.792 105.807 1.00 24.26 86 GLU C N 1
ATOM 2774 C CA . GLU C 1 86 ? 10.272 -13.071 107.219 1.00 23.82 86 GLU C CA 1
ATOM 2775 C C . GLU C 1 86 ? 11.371 -13.810 107.946 1.00 22.19 86 GLU C C 1
ATOM 2776 O O . GLU C 1 86 ? 11.935 -14.785 107.433 1.00 22.56 86 GLU C O 1
ATOM 2782 N N . TRP C 1 87 ? 11.635 -13.381 109.173 1.00 20.24 87 TRP C N 1
ATOM 2783 C CA . TRP C 1 87 ? 12.525 -14.113 110.059 1.00 19.24 87 TRP C CA 1
ATOM 2784 C C . TRP C 1 87 ? 11.877 -15.420 110.492 1.00 18.95 87 TRP C C 1
ATOM 2785 O O . TRP C 1 87 ? 10.648 -15.574 110.368 1.00 21.63 87 TRP C O 1
ATOM 2796 N N . SER C 1 88 ? 12.682 -16.344 110.967 1.00 20.03 88 SER C N 1
ATOM 2797 C CA . SER C 1 88 ? 12.155 -17.654 111.443 1.00 21.39 88 SER C CA 1
ATOM 2798 C C . SER C 1 88 ? 11.164 -17.495 112.602 1.00 23.40 88 SER C C 1
ATOM 2799 O O . SER C 1 88 ? 10.268 -18.376 112.794 1.00 22.27 88 SER C O 1
ATOM 2802 N N . ASP C 1 89 ? 11.312 -16.402 113.351 1.00 21.92 89 ASP C N 1
ATOM 2803 C CA . ASP C 1 89 ? 10.363 -16.056 114.411 1.00 23.57 89 ASP C CA 1
ATOM 2804 C C . ASP C 1 89 ? 9.066 -15.435 113.899 1.00 24.82 89 ASP C C 1
ATOM 2805 O O . ASP C 1 89 ? 8.183 -15.115 114.688 1.00 25.77 89 ASP C O 1
ATOM 2810 N N . GLY C 1 90 ? 8.926 -15.299 112.584 1.00 25.14 90 GLY C N 1
ATOM 2811 C CA . GLY C 1 90 ? 7.675 -14.785 112.036 1.00 24.90 90 GLY C CA 1
ATOM 2812 C C . GLY C 1 90 ? 7.600 -13.302 111.803 1.00 25.64 90 GLY C C 1
ATOM 2813 O O . GLY C 1 90 ? 6.696 -12.842 111.118 1.00 27.93 90 GLY C O 1
ATOM 2814 N N . SER C 1 91 ? 8.526 -12.538 112.364 1.00 24.63 91 SER C N 1
ATOM 2815 C CA . SER C 1 91 ? 8.475 -11.089 112.181 1.00 24.63 91 SER C CA 1
ATOM 2816 C C . SER C 1 91 ? 8.988 -10.731 110.766 1.00 24.71 91 SER C C 1
ATOM 2817 O O . SER C 1 91 ? 9.779 -11.493 110.165 1.00 23.27 91 SER C O 1
ATOM 2820 N N . SER C 1 92 ? 8.533 -9.593 110.270 1.00 24.25 92 SER C N 1
ATOM 2821 C CA . SER C 1 92 ? 8.908 -9.098 108.947 1.00 25.89 92 SER C CA 1
ATOM 2822 C C . SER C 1 92 ? 10.301 -8.522 109.000 1.00 24.58 92 SER C C 1
ATOM 2823 O O . SER C 1 92 ? 10.724 -7.974 110.020 1.00 26.15 92 SER C O 1
ATOM 2826 N N . VAL C 1 93 ? 10.996 -8.620 107.871 1.00 24.42 93 VAL C N 1
ATOM 2827 C CA . VAL C 1 93 ? 12.338 -8.037 107.786 1.00 23.67 93 VAL C CA 1
ATOM 2828 C C . VAL C 1 93 ? 12.202 -6.519 107.459 1.00 24.37 93 VAL C C 1
ATOM 2829 O O . VAL C 1 93 ? 11.559 -6.123 106.474 1.00 25.02 93 VAL C O 1
ATOM 2833 N N . SER C 1 94 ? 12.818 -5.672 108.269 1.00 25.35 94 SER C N 1
ATOM 2834 C CA . SER C 1 94 ? 12.861 -4.212 108.004 1.00 26.55 94 SER C CA 1
ATOM 2835 C C . SER C 1 94 ? 14.355 -3.831 107.985 1.00 24.38 94 SER C C 1
ATOM 2836 O O . SER C 1 94 ? 14.979 -3.797 106.922 1.00 23.93 94 SER C O 1
ATOM 2839 N N . TYR C 1 95 ? 14.946 -3.673 109.158 1.00 22.02 95 TYR C N 1
ATOM 2840 C CA . TYR C 1 95 ? 16.393 -3.569 109.281 1.00 20.94 95 TYR C CA 1
ATOM 2841 C C . TYR C 1 95 ? 17.084 -4.683 108.527 1.00 20.70 95 TYR C C 1
ATOM 2842 O O . TYR C 1 95 ? 16.678 -5.858 108.614 1.00 20.39 95 TYR C O 1
ATOM 2851 N N . GLU C 1 96 ? 18.175 -4.334 107.808 1.00 20.48 96 GLU C N 1
ATOM 2852 C CA . GLU C 1 96 ? 19.027 -5.314 107.132 1.00 20.72 96 GLU C CA 1
ATOM 2853 C C . GLU C 1 96 ? 20.408 -4.752 107.181 1.00 19.87 96 GLU C C 1
ATOM 2854 O O . GLU C 1 96 ? 20.575 -3.553 107.061 1.00 20.90 96 GLU C O 1
ATOM 2860 N N . ASN C 1 97 ? 21.406 -5.594 107.292 1.00 20.23 97 ASN C N 1
ATOM 2861 C CA . ASN C 1 97 ? 22.748 -5.074 107.255 1.00 20.25 97 ASN C CA 1
ATOM 2862 C C . ASN C 1 97 ? 23.560 -5.776 106.192 1.00 19.36 97 ASN C C 1
ATOM 2863 O O . ASN C 1 97 ? 24.419 -6.586 106.495 1.00 19.23 97 ASN C O 1
ATOM 2868 N N . LEU C 1 98 ? 23.270 -5.402 104.938 1.00 18.97 98 LEU C N 1
ATOM 2869 C CA . LEU C 1 98 ? 23.875 -6.043 103.769 1.00 18.15 98 LEU C CA 1
ATOM 2870 C C . LEU C 1 98 ? 25.049 -5.249 103.158 1.00 18.83 98 LEU C C 1
ATOM 2871 O O . LEU C 1 98 ? 25.388 -5.431 101.989 1.00 18.37 98 LEU C O 1
ATOM 2876 N N . ILE C 1 99 ? 25.621 -4.337 103.952 1.00 18.79 99 ILE C N 1
ATOM 2877 C CA . ILE C 1 99 ? 26.456 -3.296 103.349 1.00 22.11 99 ILE C CA 1
ATOM 2878 C C . ILE C 1 99 ? 27.764 -3.857 102.778 1.00 24.26 99 ILE C C 1
ATOM 2879 O O . ILE C 1 99 ? 28.337 -3.289 101.851 1.00 24.47 99 ILE C O 1
ATOM 2884 N N . ASP C 1 100 ? 28.216 -4.973 103.316 1.00 24.91 100 ASP C N 1
ATOM 2885 C CA . ASP C 1 100 ? 29.468 -5.554 102.842 1.00 26.36 100 ASP C CA 1
ATOM 2886 C C . ASP C 1 100 ? 29.326 -6.506 101.640 1.00 26.63 100 ASP C C 1
ATOM 2887 O O . ASP C 1 100 ? 30.329 -6.886 101.001 1.00 26.80 100 ASP C O 1
ATOM 2892 N N . LEU C 1 101 ? 28.087 -6.855 101.310 1.00 25.61 101 LEU C N 1
ATOM 2893 C CA . LEU C 1 101 ? 27.767 -7.894 100.329 1.00 26.30 101 LEU C CA 1
ATOM 2894 C C . LEU C 1 101 ? 27.409 -7.344 98.964 1.00 26.79 101 LEU C C 1
ATOM 2895 O O . LEU C 1 101 ? 27.068 -6.127 98.832 1.00 26.63 101 LEU C O 1
ATOM 2900 N N . HIS C 1 102 ? 27.459 -8.221 97.952 1.00 25.54 102 HIS C N 1
ATOM 2901 C CA . HIS C 1 102 ? 27.148 -7.818 96.568 1.00 26.58 102 HIS C CA 1
ATOM 2902 C C . HIS C 1 102 ? 26.040 -8.607 96.003 1.00 27.84 102 HIS C C 1
ATOM 2903 O O . HIS C 1 102 ? 25.789 -9.691 96.498 1.00 28.54 102 HIS C O 1
ATOM 2910 N N . THR C 1 103 ? 25.339 -8.018 95.020 1.00 27.80 103 THR C N 1
ATOM 2911 C CA . THR C 1 103 ? 24.151 -8.694 94.488 1.00 27.04 103 THR C CA 1
ATOM 2912 C C . THR C 1 103 ? 24.496 -10.120 93.956 1.00 26.14 103 THR C C 1
ATOM 2913 O O . THR C 1 103 ? 25.426 -10.217 93.126 1.00 27.18 103 THR C O 1
ATOM 2917 N N . LYS C 1 104 ? 23.783 -11.164 94.427 1.00 23.61 104 LYS C N 1
ATOM 2918 C CA . LYS C 1 104 ? 23.738 -12.540 93.785 1.00 22.92 104 LYS C CA 1
ATOM 2919 C C . LYS C 1 104 ? 22.421 -12.956 93.001 1.00 20.60 104 LYS C C 1
ATOM 2920 O O . LYS C 1 104 ? 21.945 -14.061 93.098 1.00 21.23 104 LYS C O 1
ATOM 2926 N N . LYS C 1 105 ? 21.912 -12.070 92.172 1.00 18.53 105 LYS C N 1
ATOM 2927 C CA . LYS C 1 105 ? 20.547 -12.211 91.626 1.00 17.59 105 LYS C CA 1
ATOM 2928 C C . LYS C 1 105 ? 20.605 -12.476 90.138 1.00 17.20 105 LYS C C 1
ATOM 2929 O O . LYS C 1 105 ? 19.661 -12.210 89.398 1.00 17.56 105 LYS C O 1
ATOM 2935 N N . CYS C 1 106 ? 21.745 -12.993 89.672 1.00 13.41 106 CYS C N 1
ATOM 2936 C CA . CYS C 1 106 ? 21.943 -13.400 88.267 1.00 15.56 106 CYS C CA 1
ATOM 2937 C C . CYS C 1 106 ? 22.242 -14.891 88.132 1.00 15.51 106 CYS C C 1
ATOM 2938 O O . CYS C 1 106 ? 22.961 -15.450 88.976 1.00 16.31 106 CYS C O 1
ATOM 2941 N N . GLY C 1 107 ? 21.721 -15.549 87.085 1.00 13.07 107 GLY C N 1
ATOM 2942 C CA . GLY C 1 107 ? 21.967 -16.961 86.898 1.00 13.30 107 GLY C CA 1
ATOM 2943 C C . GLY C 1 107 ? 23.120 -17.326 85.913 1.00 12.07 107 GLY C C 1
ATOM 2944 O O . GLY C 1 107 ? 23.325 -16.672 84.894 1.00 13.66 107 GLY C O 1
ATOM 2945 N N . ALA C 1 108 ? 23.771 -18.449 86.189 1.00 12.36 108 ALA C N 1
ATOM 2946 C CA . ALA C 1 108 ? 24.911 -18.878 85.385 1.00 11.04 108 ALA C CA 1
ATOM 2947 C C . ALA C 1 108 ? 24.951 -20.407 85.299 1.00 13.07 108 ALA C C 1
ATOM 2948 O O . ALA C 1 108 ? 24.348 -21.091 86.176 1.00 14.82 108 ALA C O 1
ATOM 2950 N N . LEU C 1 109 ? 25.713 -20.908 84.320 1.00 12.68 109 LEU C N 1
ATOM 2951 C CA . LEU C 1 109 ? 26.086 -22.311 84.248 1.00 13.63 109 LEU C CA 1
ATOM 2952 C C . LEU C 1 109 ? 27.478 -22.384 84.850 1.00 15.22 109 LEU C C 1
ATOM 2953 O O . LEU C 1 109 ? 28.219 -21.408 84.751 1.00 14.63 109 LEU C O 1
ATOM 2958 N N . GLU C 1 110 ? 27.806 -23.498 85.468 1.00 16.75 110 GLU C N 1
ATOM 2959 C CA . GLU C 1 110 ? 29.116 -23.533 86.124 1.00 18.58 110 GLU C CA 1
ATOM 2960 C C . GLU C 1 110 ? 29.963 -24.742 85.727 1.00 18.78 110 GLU C C 1
ATOM 2961 O O . GLU C 1 110 ? 29.430 -25.831 85.523 1.00 18.48 110 GLU C O 1
ATOM 2967 N N . LYS C 1 111 ? 31.275 -24.531 85.550 1.00 18.01 111 LYS C N 1
ATOM 2968 C CA . LYS C 1 111 ? 32.162 -25.606 85.132 1.00 21.91 111 LYS C CA 1
ATOM 2969 C C . LYS C 1 111 ? 32.124 -26.807 86.071 1.00 21.70 111 LYS C C 1
ATOM 2970 O O . LYS C 1 111 ? 32.203 -27.966 85.603 1.00 22.41 111 LYS C O 1
ATOM 2976 N N . LEU C 1 112 ? 31.977 -26.537 87.363 1.00 23.35 112 LEU C N 1
ATOM 2977 C CA . LEU C 1 112 ? 32.042 -27.577 88.388 1.00 26.97 112 LEU C CA 1
ATOM 2978 C C . LEU C 1 112 ? 30.997 -28.650 88.125 1.00 27.24 112 LEU C C 1
ATOM 2979 O O . LEU C 1 112 ? 31.226 -29.839 88.384 1.00 28.19 112 LEU C O 1
ATOM 2984 N N . THR C 1 113 ? 29.837 -28.244 87.628 1.00 25.94 113 THR C N 1
ATOM 2985 C CA . THR C 1 113 ? 28.795 -29.209 87.379 1.00 26.40 113 THR C CA 1
ATOM 2986 C C . THR C 1 113 ? 28.484 -29.364 85.890 1.00 24.91 113 THR C C 1
ATOM 2987 O O . THR C 1 113 ? 27.342 -29.624 85.517 1.00 26.62 113 THR C O 1
ATOM 2991 N N . GLY C 1 114 ? 29.484 -29.215 85.038 1.00 23.20 114 GLY C N 1
ATOM 2992 C CA . GLY C 1 114 ? 29.371 -29.607 83.659 1.00 21.04 114 GLY C CA 1
ATOM 2993 C C . GLY C 1 114 ? 28.595 -28.621 82.815 1.00 20.27 114 GLY C C 1
ATOM 2994 O O . GLY C 1 114 ? 28.174 -28.975 81.726 1.00 20.73 114 GLY C O 1
ATOM 2995 N N . PHE C 1 115 ? 28.416 -27.392 83.321 1.00 17.80 115 PHE C N 1
ATOM 2996 C CA . PHE C 1 115 ? 27.605 -26.351 82.640 1.00 18.21 115 PHE C CA 1
ATOM 2997 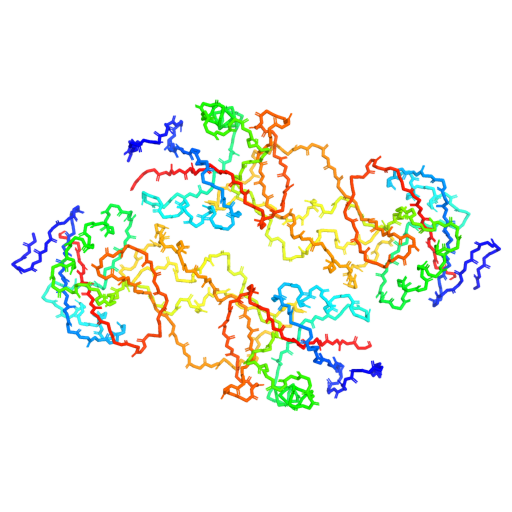C C . PHE C 1 115 ? 26.173 -26.818 82.332 1.00 19.60 115 PHE C C 1
ATOM 2998 O O . PHE C 1 115 ? 25.610 -26.589 81.246 1.00 19.00 115 PHE C O 1
ATOM 3006 N N . ARG C 1 116 ? 25.585 -27.470 83.327 1.00 21.56 116 ARG C N 1
ATOM 3007 C CA . ARG C 1 116 ? 24.206 -27.919 83.181 1.00 25.93 116 ARG C CA 1
ATOM 3008 C C . ARG C 1 116 ? 23.325 -27.285 84.291 1.00 25.54 116 ARG C C 1
ATOM 3009 O O . ARG C 1 116 ? 22.444 -26.417 84.025 1.00 29.65 116 ARG C O 1
ATOM 3017 N N . LYS C 1 117 ? 23.547 -27.608 85.532 1.00 26.33 117 LYS C N 1
ATOM 3018 C CA . LYS C 1 117 ? 22.686 -27.069 86.544 1.00 24.59 117 LYS C CA 1
ATOM 3019 C C . LYS C 1 117 ? 22.865 -25.540 86.678 1.00 23.48 117 LYS C C 1
ATOM 3020 O O . LYS C 1 117 ? 23.985 -25.017 86.524 1.00 23.70 117 LYS C O 1
ATOM 3026 N N . TRP C 1 118 ? 21.744 -24.856 86.864 1.00 20.56 118 TRP C N 1
ATOM 3027 C CA . TRP C 1 118 ? 21.768 -23.435 87.129 1.00 19.04 118 TRP C CA 1
ATOM 3028 C C . TRP C 1 118 ? 22.258 -23.113 88.543 1.00 19.52 118 TRP C C 1
ATOM 3029 O O . TRP C 1 118 ? 21.889 -23.776 89.523 1.00 18.04 118 TRP C O 1
ATOM 3040 N N . VAL C 1 119 ? 23.044 -22.043 88.658 1.00 17.36 119 VAL C N 1
ATOM 3041 C CA . VAL C 1 119 ? 23.440 -21.527 89.958 1.00 17.35 119 VAL C CA 1
ATOM 3042 C C . VAL C 1 119 ? 23.229 -19.986 89.926 1.00 16.69 119 VAL C C 1
ATOM 3043 O O . VAL C 1 119 ? 23.220 -19.429 88.849 1.00 15.53 119 VAL C O 1
ATOM 3047 N N . ASN C 1 120 ? 23.052 -19.340 91.078 1.00 15.97 120 ASN C N 1
ATOM 3048 C CA . ASN C 1 120 ? 23.022 -17.898 91.126 1.00 15.22 120 ASN C CA 1
ATOM 3049 C C . ASN C 1 120 ? 24.409 -17.383 91.471 1.00 15.45 120 ASN C C 1
ATOM 3050 O O . ASN C 1 120 ? 25.171 -18.042 92.215 1.00 16.34 120 ASN C O 1
ATOM 3055 N N . TYR C 1 121 ? 24.757 -16.242 90.908 1.00 14.25 121 TYR C N 1
ATOM 3056 C CA . TYR C 1 121 ? 26.127 -15.725 91.216 1.00 14.30 121 TYR C CA 1
ATOM 3057 C C . TYR C 1 121 ? 26.097 -14.214 91.162 1.00 15.54 121 TYR C C 1
ATOM 3058 O O . TYR C 1 121 ? 25.102 -13.575 90.908 1.00 15.26 121 TYR C O 1
ATOM 3067 N N . TYR C 1 122 ? 27.260 -13.595 91.332 1.00 13.93 122 TYR C N 1
ATOM 3068 C CA . TYR C 1 122 ? 27.334 -12.182 91.535 1.00 14.05 122 TYR C CA 1
ATOM 3069 C C . TYR C 1 122 ? 27.268 -11.421 90.195 1.00 14.82 122 TYR C C 1
ATOM 3070 O O . TYR C 1 122 ? 28.169 -11.480 89.384 1.00 12.62 122 TYR C O 1
ATOM 3079 N N . CYS C 1 123 ? 26.169 -10.695 89.966 1.00 15.11 123 CYS C N 1
ATOM 3080 C CA . CYS C 1 123 ? 25.910 -9.994 88.683 1.00 15.80 123 CYS C CA 1
ATOM 3081 C C . CYS C 1 123 ? 27.003 -9.108 88.119 1.00 14.71 123 CYS C C 1
ATOM 3082 O O . CYS C 1 123 ? 27.164 -9.016 86.928 1.00 14.11 123 CYS C O 1
ATOM 3085 N N . GLU C 1 124 ? 27.771 -8.497 89.010 1.00 14.26 124 GLU C N 1
ATOM 3086 C CA . GLU C 1 124 ? 28.794 -7.517 88.601 1.00 17.08 124 GLU C CA 1
ATOM 3087 C C . GLU C 1 124 ? 30.108 -8.171 88.263 1.00 15.03 124 GLU C C 1
ATOM 3088 O O . GLU C 1 124 ? 31.026 -7.427 87.844 1.00 16.41 124 GLU C O 1
ATOM 3094 N N . GLN C 1 125 ? 30.189 -9.505 88.382 1.00 13.57 125 GLN C N 1
ATOM 3095 C CA . GLN C 1 125 ? 31.413 -10.211 87.950 1.00 14.08 125 GLN C CA 1
ATOM 3096 C C . GLN C 1 125 ? 31.418 -10.475 86.450 1.00 15.14 125 GLN C C 1
ATOM 3097 O O . GLN C 1 125 ? 30.394 -10.774 85.783 1.00 13.37 125 GLN C O 1
ATOM 3103 N N . MET C 1 126 ? 32.579 -10.359 85.860 1.00 13.64 126 MET C N 1
ATOM 3104 C CA . MET C 1 126 ? 32.794 -10.551 84.427 1.00 15.37 126 MET C CA 1
ATOM 3105 C C . MET C 1 126 ? 33.046 -12.014 84.117 1.00 15.91 126 MET C C 1
ATOM 3106 O O . MET C 1 126 ? 33.988 -12.668 84.614 1.00 13.94 126 MET C O 1
ATOM 3111 N N . HIS C 1 127 ? 32.195 -12.550 83.257 1.00 13.17 127 HIS C N 1
ATOM 3112 C CA . HIS C 1 127 ? 32.300 -13.931 82.800 1.00 13.53 127 HIS C CA 1
ATOM 3113 C C . HIS C 1 127 ? 31.892 -14.047 81.342 1.00 12.82 127 HIS C C 1
ATOM 3114 O O . HIS C 1 127 ? 31.251 -13.175 80.811 1.00 14.11 127 HIS C O 1
ATOM 3121 N N . ALA C 1 128 ? 32.242 -15.187 80.757 1.00 12.33 128 ALA C N 1
ATOM 3122 C CA . ALA C 1 128 ? 31.786 -15.593 79.424 1.00 13.12 128 ALA C CA 1
ATOM 3123 C C . ALA C 1 128 ? 30.222 -15.741 79.511 1.00 11.94 128 ALA C C 1
ATOM 3124 O O . ALA C 1 128 ? 29.647 -15.741 80.600 1.00 12.45 128 ALA C O 1
ATOM 3126 N N . PHE C 1 129 ? 29.615 -15.837 78.336 1.00 11.93 129 PHE C N 1
ATOM 3127 C CA . PHE C 1 129 ? 28.108 -15.863 78.337 1.00 10.97 129 PHE C CA 1
ATOM 3128 C C . PHE C 1 129 ? 27.601 -16.513 77.067 1.00 10.13 129 PHE C C 1
ATOM 3129 O O . PHE C 1 129 ? 28.266 -16.691 76.086 1.00 10.06 129 PHE C O 1
ATOM 3137 N N . VAL C 1 130 ? 26.276 -16.843 76.987 1.00 9.19 130 VAL C N 1
ATOM 3138 C CA . VAL C 1 130 ? 25.866 -17.415 75.746 1.00 9.83 130 VAL C CA 1
ATOM 3139 C C . VAL C 1 130 ? 24.590 -16.599 75.304 1.00 9.65 130 VAL C C 1
ATOM 3140 O O . VAL C 1 130 ? 23.776 -16.333 76.212 1.00 12.32 130 VAL C O 1
ATOM 3144 N N . CYS C 1 131 ? 24.570 -16.182 74.032 1.00 10.74 131 CYS C N 1
ATOM 3145 C CA . CYS C 1 131 ? 23.384 -15.436 73.422 1.00 10.84 131 CYS C CA 1
ATOM 3146 C C . CYS C 1 131 ? 22.525 -16.460 72.701 1.00 12.86 131 CYS C C 1
ATOM 3147 O O . CYS C 1 131 ? 22.981 -17.445 72.155 1.00 12.27 131 CYS C O 1
ATOM 3150 N N . LYS C 1 132 ? 21.227 -16.162 72.676 1.00 13.08 132 LYS C N 1
ATOM 3151 C CA . LYS C 1 132 ? 20.202 -17.025 71.997 1.00 12.65 132 LYS C CA 1
ATOM 3152 C C . LYS C 1 132 ? 19.421 -16.023 71.175 1.00 13.20 132 LYS C C 1
ATOM 3153 O O . LYS C 1 132 ? 19.030 -14.958 71.692 1.00 14.61 132 LYS C O 1
ATOM 3159 N N . LEU C 1 133 ? 19.159 -16.375 69.916 1.00 14.45 133 LEU C N 1
ATOM 3160 C CA . LEU C 1 133 ? 18.444 -15.525 68.980 1.00 16.31 133 LEU C CA 1
ATOM 3161 C C . LEU C 1 133 ? 17.294 -16.292 68.285 1.00 16.74 133 LEU C C 1
ATOM 3162 O O . LEU C 1 133 ? 17.445 -17.440 67.957 1.00 14.68 133 LEU C O 1
ATOM 3167 N N . LEU C 1 134 ? 16.155 -15.622 68.062 1.00 18.20 134 LEU C N 1
ATOM 3168 C CA . LEU C 1 134 ? 15.137 -16.127 67.145 1.00 20.73 134 LEU C CA 1
ATOM 3169 C C . LEU C 1 134 ? 15.271 -15.268 65.889 1.00 21.45 134 LEU C C 1
ATOM 3170 O O . LEU C 1 134 ? 14.980 -14.052 65.939 1.00 21.67 134 LEU C O 1
ATOM 3175 N N . PRO C 1 135 ? 15.823 -15.852 64.819 1.00 23.61 135 PRO C N 1
ATOM 3176 C CA . PRO C 1 135 ? 16.171 -15.104 63.625 1.00 26.85 135 PRO C CA 1
ATOM 3177 C C . PRO C 1 135 ? 14.929 -14.626 62.869 1.00 30.65 135 PRO C C 1
ATOM 3178 O O . PRO C 1 135 ? 13.901 -15.315 62.902 1.00 30.09 135 PRO C O 1
ATOM 3182 N N . TYR C 1 136 ? 14.993 -13.423 62.286 1.00 33.90 136 TYR C N 1
ATOM 3183 C CA . TYR C 1 136 ? 13.793 -12.751 61.717 1.00 35.88 136 TYR C CA 1
ATOM 3184 C C . TYR C 1 136 ? 14.090 -11.271 61.440 1.00 37.55 136 TYR C C 1
ATOM 3185 O O . TYR C 1 136 ? 15.272 -10.858 61.430 1.00 38.43 136 TYR C O 1
ATOM 3194 N N . ASP D 2 24 ? 11.783 -10.358 132.511 1.00 42.68 1 ASP D N 1
ATOM 3195 C CA . ASP D 2 24 ? 13.163 -10.723 132.985 1.00 42.58 1 ASP D CA 1
ATOM 3196 C C . ASP D 2 24 ? 13.622 -12.021 132.309 1.00 42.26 1 ASP D C 1
ATOM 3197 O O . ASP D 2 24 ? 12.793 -12.707 131.677 1.00 42.55 1 ASP D O 1
ATOM 3202 N N . CYS D 2 25 ? 14.916 -12.339 132.452 1.00 41.18 2 CYS D N 1
ATOM 3203 C CA . CYS D 2 25 ? 15.568 -13.473 131.753 1.00 40.84 2 CYS D CA 1
ATOM 3204 C C . CYS D 2 25 ? 16.176 -14.544 132.672 1.00 39.85 2 CYS D C 1
ATOM 3205 O O . CYS D 2 25 ? 16.796 -14.216 133.683 1.00 40.11 2 CYS D O 1
ATOM 3208 N N . PRO D 2 26 ? 16.040 -15.833 132.298 1.00 38.99 3 PRO D N 1
ATOM 3209 C CA . PRO D 2 26 ? 16.618 -16.929 133.088 1.00 37.90 3 PRO D CA 1
ATOM 3210 C C . PRO D 2 26 ? 18.122 -16.788 133.174 1.00 37.09 3 PRO D C 1
ATOM 3211 O O . PRO D 2 26 ? 18.696 -15.988 132.434 1.00 37.15 3 PRO D O 1
ATOM 3215 N N . SER D 2 27 ? 18.756 -17.543 134.073 1.00 35.43 4 SER D N 1
ATOM 3216 C CA . SER D 2 27 ? 20.216 -17.542 134.192 1.00 34.69 4 SER D CA 1
ATOM 3217 C C . SER D 2 27 ? 20.886 -18.007 132.911 1.00 33.46 4 SER D C 1
ATOM 3218 O O . SER D 2 27 ? 20.443 -18.977 132.264 1.00 33.99 4 SER D O 1
ATOM 3221 N N . GLY D 2 28 ? 21.953 -17.298 132.546 1.00 32.97 5 GLY D N 1
ATOM 3222 C CA . GLY D 2 28 ? 22.726 -17.601 131.323 1.00 31.47 5 GLY D CA 1
ATOM 3223 C C . GLY D 2 28 ? 22.219 -16.898 130.071 1.00 30.79 5 GLY D C 1
ATOM 3224 O O . GLY D 2 28 ? 22.886 -16.945 129.016 1.00 31.74 5 GLY D O 1
ATOM 3225 N N . TRP D 2 29 ? 21.041 -16.281 130.168 1.00 28.85 6 TRP D N 1
ATOM 3226 C CA . TRP D 2 29 ? 20.454 -15.442 129.115 1.00 28.12 6 TRP D CA 1
ATOM 3227 C C . TRP D 2 29 ? 20.605 -13.948 129.449 1.00 28.96 6 TRP D C 1
ATOM 3228 O O . TRP D 2 29 ? 20.680 -13.586 130.635 1.00 29.65 6 TRP D O 1
ATOM 3239 N N . SER D 2 30 ? 20.593 -13.096 128.423 1.00 28.36 7 SER D N 1
ATOM 3240 C CA . SER D 2 30 ? 20.674 -11.635 128.587 1.00 28.78 7 SER D CA 1
ATOM 3241 C C . SER D 2 30 ? 19.469 -10.847 128.034 1.00 29.27 7 SER D C 1
ATOM 3242 O O . SER D 2 30 ? 18.847 -11.201 127.001 1.00 28.38 7 SER D O 1
ATOM 3245 N N . SER D 2 31 ? 19.115 -9.769 128.738 1.00 28.24 8 SER D N 1
ATOM 3246 C CA . SER D 2 31 ? 17.915 -9.003 128.469 1.00 29.44 8 SER D CA 1
ATOM 3247 C C . SER D 2 31 ? 18.187 -7.747 127.602 1.00 29.15 8 SER D C 1
ATOM 3248 O O . SER D 2 31 ? 19.161 -7.032 127.837 1.00 29.63 8 SER D O 1
ATOM 3251 N N . TYR D 2 32 ? 17.332 -7.497 126.623 1.00 29.02 9 TYR D N 1
ATOM 3252 C CA . TYR D 2 32 ? 17.365 -6.255 125.836 1.00 28.63 9 TYR D CA 1
ATOM 3253 C C . TYR D 2 32 ? 15.960 -6.026 125.345 1.00 28.19 9 TYR D C 1
ATOM 3254 O O . TYR D 2 32 ? 15.379 -6.896 124.733 1.00 27.61 9 TYR D O 1
ATOM 3263 N N . GLU D 2 33 ? 15.431 -4.833 125.618 1.00 29.31 10 GLU D N 1
ATOM 3264 C CA . GLU D 2 33 ? 14.074 -4.409 125.220 1.00 29.81 10 GLU D CA 1
ATOM 3265 C C . GLU D 2 33 ? 13.028 -5.543 125.195 1.00 30.87 10 GLU D C 1
ATOM 3266 O O . GLU D 2 33 ? 12.415 -5.823 124.161 1.00 31.79 10 GLU D O 1
ATOM 3272 N N . GLY D 2 34 ? 12.808 -6.188 126.342 1.00 30.56 11 GLY D N 1
ATOM 3273 C CA . GLY D 2 34 ? 11.759 -7.203 126.442 1.00 29.56 11 GLY D CA 1
ATOM 3274 C C . GLY D 2 34 ? 12.007 -8.599 125.886 1.00 29.30 11 GLY D C 1
ATOM 3275 O O . GLY D 2 34 ? 11.087 -9.440 125.882 1.00 30.18 11 GLY D O 1
ATOM 3276 N N . HIS D 2 35 ? 13.240 -8.864 125.430 1.00 29.26 12 HIS D N 1
ATOM 3277 C CA . HIS D 2 35 ? 13.568 -10.181 124.860 1.00 28.41 12 HIS D CA 1
ATOM 3278 C C . HIS D 2 35 ? 14.797 -10.699 125.538 1.00 28.15 12 HIS D C 1
ATOM 3279 O O . HIS D 2 35 ? 15.543 -9.928 126.114 1.00 28.94 12 HIS D O 1
ATOM 3286 N N . CYS D 2 36 ? 15.014 -12.014 125.450 1.00 27.58 13 CYS D N 1
ATOM 3287 C CA . CYS D 2 36 ? 16.120 -12.695 126.088 1.00 26.83 13 CYS D CA 1
ATOM 3288 C C . CYS D 2 36 ? 16.947 -13.372 125.042 1.00 25.92 13 CYS D C 1
ATOM 3289 O O . CYS D 2 36 ? 16.404 -13.956 124.110 1.00 26.07 13 CYS D O 1
ATOM 3292 N N . TYR D 2 37 ? 18.252 -13.376 125.250 1.00 24.78 14 TYR D N 1
ATOM 3293 C CA . TYR D 2 37 ? 19.169 -13.783 124.223 1.00 24.57 14 TYR D CA 1
ATOM 3294 C C . TYR D 2 37 ? 20.238 -14.644 124.838 1.00 24.08 14 TYR D C 1
ATOM 3295 O O . TYR D 2 37 ? 20.682 -14.379 125.956 1.00 24.79 14 TYR D O 1
ATOM 3304 N N . LYS D 2 38 ? 20.679 -15.668 124.118 1.00 24.03 15 LYS D N 1
ATOM 3305 C CA . LYS D 2 38 ? 21.785 -16.468 124.591 1.00 23.60 15 LYS D CA 1
ATOM 3306 C C . LYS D 2 38 ? 22.607 -16.991 123.442 1.00 24.69 15 LYS D C 1
ATOM 3307 O O . LYS D 2 38 ? 22.070 -17.592 122.512 1.00 24.89 15 LYS D O 1
ATOM 3313 N N . PRO D 2 39 ? 23.935 -16.778 123.493 1.00 26.14 16 PRO D N 1
ATOM 3314 C CA . PRO D 2 39 ? 24.768 -17.372 122.475 1.00 26.56 16 PRO D CA 1
ATOM 3315 C C . PRO D 2 39 ? 25.140 -18.814 122.774 1.00 27.15 16 PRO D C 1
ATOM 3316 O O . PRO D 2 39 ? 25.337 -19.172 123.957 1.00 27.46 16 PRO D O 1
ATOM 3320 N N . PHE D 2 40 ? 25.227 -19.637 121.722 1.00 26.69 17 PHE D N 1
ATOM 3321 C CA . PHE D 2 40 ? 25.796 -20.990 121.791 1.00 26.61 17 PHE D CA 1
ATOM 3322 C C . PHE D 2 40 ? 26.962 -21.243 120.864 1.00 27.41 17 PHE D C 1
ATOM 3323 O O . PHE D 2 40 ? 26.881 -20.925 119.676 1.00 26.22 17 PHE D O 1
ATOM 3331 N N . ASN D 2 41 ? 28.030 -21.820 121.400 1.00 29.53 18 ASN D N 1
ATOM 3332 C CA . ASN D 2 41 ? 29.229 -22.181 120.639 1.00 31.75 18 ASN D CA 1
ATOM 3333 C C . ASN D 2 41 ? 29.154 -23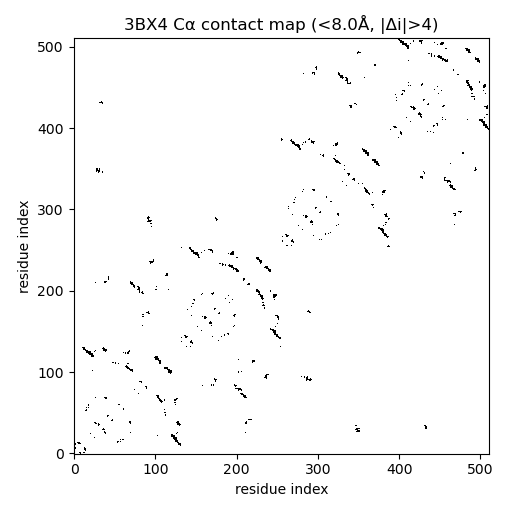.486 119.801 1.00 32.02 18 ASN D C 1
ATOM 3334 O O . ASN D 2 41 ? 29.827 -23.606 118.738 1.00 35.54 18 ASN D O 1
ATOM 3339 N N . GLU D 2 42 ? 28.360 -24.463 120.215 1.00 33.13 19 GLU D N 1
ATOM 3340 C CA . GLU D 2 42 ? 28.311 -25.766 119.497 1.00 32.01 19 GLU D CA 1
ATOM 3341 C C . GLU D 2 42 ? 28.020 -25.539 118.004 0.50 30.20 19 GLU D C 1
ATOM 3342 O O . GLU D 2 42 ? 26.911 -25.151 117.674 0.50 28.79 19 GLU D O 1
ATOM 3348 N N . PRO D 2 43 ? 29.011 -25.756 117.102 1.00 30.54 20 PRO D N 1
ATOM 3349 C CA . PRO D 2 43 ? 28.646 -25.533 115.679 1.00 29.28 20 PRO D CA 1
ATOM 3350 C C . PRO D 2 43 ? 27.564 -26.462 115.174 1.00 28.70 20 PRO D C 1
ATOM 3351 O O . PRO D 2 43 ? 27.645 -27.688 115.354 1.00 29.40 20 PRO D O 1
ATOM 3355 N N . LYS D 2 44 ? 26.563 -25.864 114.506 1.00 28.03 21 LYS D N 1
ATOM 3356 C CA . LYS D 2 44 ? 25.436 -26.596 113.921 1.00 26.50 21 LYS D CA 1
ATOM 3357 C C . LYS D 2 44 ? 25.065 -26.015 112.576 1.00 25.82 21 LYS D C 1
ATOM 3358 O O . LYS D 2 44 ? 25.278 -24.817 112.365 1.00 25.23 21 LYS D O 1
ATOM 3364 N N . ASN D 2 45 ? 24.482 -26.816 111.686 1.00 24.87 22 ASN D N 1
ATOM 3365 C CA . ASN D 2 45 ? 23.903 -26.232 110.464 1.00 24.20 22 ASN D CA 1
ATOM 3366 C C . ASN D 2 45 ? 22.660 -25.391 110.788 1.00 23.79 22 ASN D C 1
ATOM 3367 O O . ASN D 2 45 ? 22.234 -25.373 111.936 1.00 24.73 22 ASN D O 1
ATOM 3372 N N . TRP D 2 46 ? 22.116 -24.662 109.814 1.00 22.57 23 TRP D N 1
ATOM 3373 C CA . TRP D 2 46 ? 21.054 -23.702 110.114 1.00 22.52 23 TRP D CA 1
ATOM 3374 C C . TRP D 2 46 ? 19.864 -24.396 110.721 1.00 22.91 23 TRP D C 1
ATOM 3375 O O . TRP D 2 46 ? 19.317 -23.940 111.744 1.00 22.80 23 TRP D O 1
ATOM 3386 N N . ALA D 2 47 ? 19.433 -25.482 110.067 1.00 23.70 24 ALA D N 1
ATOM 3387 C CA . ALA D 2 47 ? 18.205 -26.173 110.473 1.00 22.45 24 ALA D CA 1
ATOM 3388 C C . ALA D 2 47 ? 18.376 -26.740 111.879 1.00 22.71 24 ALA D C 1
ATOM 3389 O O . ALA D 2 47 ? 17.487 -26.585 112.722 1.00 23.65 24 ALA D O 1
ATOM 3391 N N . ASP D 2 48 ? 19.533 -27.346 112.163 1.00 23.18 25 ASP D N 1
ATOM 3392 C CA . ASP D 2 48 ? 19.789 -27.921 113.503 1.00 22.83 25 ASP D CA 1
ATOM 3393 C C . ASP D 2 48 ? 19.871 -26.824 114.585 1.00 23.44 25 ASP D C 1
ATOM 3394 O O . ASP D 2 48 ? 19.403 -27.032 115.716 1.00 24.38 25 ASP D O 1
ATOM 3399 N N . ALA D 2 49 ? 20.482 -25.679 114.248 1.00 22.77 26 ALA D N 1
ATOM 3400 C CA . ALA D 2 49 ? 20.555 -24.536 115.150 1.00 22.01 26 ALA D CA 1
ATOM 3401 C C . ALA D 2 49 ? 19.200 -23.989 115.494 1.00 21.88 26 ALA D C 1
ATOM 3402 O O . ALA D 2 49 ? 18.927 -23.774 116.666 1.00 22.66 26 ALA D O 1
ATOM 3404 N N . GLU D 2 50 ? 18.356 -23.780 114.484 1.00 21.23 27 GLU D N 1
ATOM 3405 C CA . GLU D 2 50 ? 17.009 -23.259 114.667 1.00 21.42 27 GLU D CA 1
ATOM 3406 C C . GLU D 2 50 ? 16.234 -24.261 115.504 1.00 21.41 27 GLU D C 1
ATOM 3407 O O . GLU D 2 50 ? 15.468 -23.846 116.349 1.00 21.57 27 GLU D O 1
ATOM 3413 N N . ARG D 2 51 ? 16.391 -25.548 115.226 1.00 22.47 28 ARG D N 1
ATOM 3414 C CA . ARG D 2 51 ? 15.696 -26.570 116.035 1.00 22.70 28 ARG D CA 1
ATOM 3415 C C . ARG D 2 51 ? 16.193 -26.566 117.500 1.00 23.01 28 ARG D C 1
ATOM 3416 O O . ARG D 2 51 ? 15.401 -26.703 118.426 1.00 24.83 28 ARG D O 1
ATOM 3424 N N . PHE D 2 52 ? 17.501 -26.414 117.714 1.00 23.09 29 PHE D N 1
ATOM 3425 C CA . PHE D 2 52 ? 18.061 -26.319 119.080 1.00 22.94 29 PHE D CA 1
ATOM 3426 C C . PHE D 2 52 ? 17.365 -25.179 119.854 1.00 23.95 29 PHE D C 1
ATOM 3427 O O . PHE D 2 52 ? 17.000 -25.342 121.017 1.00 24.25 29 PHE D O 1
ATOM 3435 N N . CYS D 2 53 ? 17.127 -24.023 119.202 1.00 21.72 30 CYS D N 1
ATOM 3436 C CA . CYS D 2 53 ? 16.497 -22.880 119.881 1.00 21.90 30 CYS D CA 1
ATOM 3437 C C . CYS D 2 53 ? 15.066 -23.283 120.137 1.00 21.29 30 CYS D C 1
ATOM 3438 O O . CYS D 2 53 ? 14.520 -22.953 121.176 1.00 22.71 30 CYS D O 1
ATOM 3441 N N . LYS D 2 54 ? 14.449 -23.984 119.187 1.00 22.32 31 LYS D N 1
ATOM 3442 C CA . LYS D 2 54 ? 13.024 -24.313 119.344 1.00 23.81 31 LYS D CA 1
ATOM 3443 C C . LYS D 2 54 ? 12.802 -25.313 120.511 1.00 23.40 31 LYS D C 1
ATOM 3444 O O . LYS D 2 54 ? 11.689 -25.332 121.052 1.00 24.30 31 LYS D O 1
ATOM 3450 N N . LEU D 2 55 ? 13.817 -26.123 120.838 1.00 23.64 32 LEU D N 1
ATOM 3451 C CA . LEU D 2 55 ? 13.750 -27.157 121.920 1.00 23.00 32 LEU D CA 1
ATOM 3452 C C . LEU D 2 55 ? 14.009 -26.547 123.322 1.00 23.42 32 LEU D C 1
ATOM 3453 O O . LEU D 2 55 ? 13.934 -27.244 124.357 1.00 23.48 32 LEU D O 1
ATOM 3458 N N . GLN D 2 56 ? 14.325 -25.252 123.389 1.00 22.79 33 GLN D N 1
ATOM 3459 C CA . GLN D 2 56 ? 14.564 -24.607 124.682 1.00 22.95 33 GLN D CA 1
ATOM 3460 C C . GLN D 2 56 ? 13.291 -24.626 125.534 1.00 23.46 33 GLN D C 1
ATOM 3461 O O . GLN D 2 56 ? 12.185 -24.674 124.977 1.00 24.03 33 GLN D O 1
ATOM 3467 N N . PRO D 2 57 ? 13.446 -24.653 126.882 1.00 23.98 34 PRO D N 1
ATOM 3468 C CA . PRO D 2 57 ? 12.270 -24.704 127.803 1.00 24.18 34 PRO D CA 1
ATOM 3469 C C . PRO D 2 57 ? 11.207 -23.663 127.496 1.00 24.59 34 PRO D C 1
ATOM 3470 O O . PRO D 2 57 ? 9.972 -23.973 127.475 1.00 25.38 34 PRO D O 1
ATOM 3474 N N . LYS D 2 58 ? 11.644 -22.419 127.217 1.00 26.10 35 LYS D N 1
ATOM 3475 C CA . LYS D 2 58 ? 10.807 -21.474 126.503 1.00 26.11 35 LYS D CA 1
ATOM 3476 C C . LYS D 2 58 ? 11.179 -21.565 125.013 1.00 26.40 35 LYS D C 1
ATOM 3477 O O . LYS D 2 58 ? 12.333 -21.314 124.666 1.00 25.16 35 LYS D O 1
ATOM 3483 N N . HIS D 2 59 ? 10.218 -21.944 124.165 1.00 25.42 36 HIS D N 1
ATOM 3484 C CA . HIS D 2 59 ? 10.467 -22.247 122.748 1.00 26.07 36 HIS D CA 1
ATOM 3485 C C . HIS D 2 59 ? 11.078 -20.960 122.161 1.00 25.64 36 HIS D C 1
ATOM 3486 O O . HIS D 2 59 ? 10.448 -19.911 122.276 1.00 25.94 36 HIS D O 1
ATOM 3493 N N . SER D 2 60 ? 12.266 -21.061 121.563 1.00 24.60 37 SER D N 1
ATOM 3494 C CA . SER D 2 60 ? 12.950 -19.865 121.056 1.00 23.99 37 SER D CA 1
ATOM 3495 C C . SER D 2 60 ? 13.250 -20.006 119.569 1.00 23.65 37 SER D C 1
ATOM 3496 O O . SER D 2 60 ? 12.746 -20.939 118.899 1.00 23.45 37 SER D O 1
ATOM 3499 N N . HIS D 2 61 ? 13.933 -18.994 119.016 1.00 21.55 38 HIS D N 1
ATOM 3500 C CA . HIS D 2 61 ? 14.241 -19.022 117.573 1.00 22.36 38 HIS D CA 1
ATOM 3501 C C . HIS D 2 61 ? 15.635 -18.488 117.431 1.00 20.99 38 HIS D C 1
ATOM 3502 O O . HIS D 2 61 ? 16.198 -17.821 118.328 1.00 21.78 38 HIS D O 1
ATOM 3509 N N . LEU D 2 62 ? 16.227 -18.759 116.279 1.00 20.97 39 LEU D N 1
ATOM 3510 C CA . LEU D 2 62 ? 17.486 -18.065 115.981 1.00 20.45 39 LEU D CA 1
ATOM 3511 C C . LEU D 2 62 ? 17.253 -16.536 116.070 1.00 20.14 39 LEU D C 1
ATOM 3512 O O . LEU D 2 62 ? 16.176 -16.023 115.802 1.00 18.66 39 LEU D O 1
ATOM 3517 N N . VAL D 2 63 ? 18.283 -15.792 116.431 1.00 18.76 40 VAL D N 1
ATOM 3518 C CA . VAL D 2 63 ? 18.124 -14.344 116.643 1.00 19.51 40 VAL D CA 1
ATOM 3519 C C . VAL D 2 63 ? 17.592 -13.622 115.386 1.00 18.85 40 VAL D C 1
ATOM 3520 O O . VAL D 2 63 ? 17.949 -13.985 114.265 1.00 19.86 40 VAL D O 1
ATOM 3524 N N . SER D 2 64 ? 16.669 -12.681 115.579 1.00 19.62 41 SER D N 1
ATOM 3525 C CA . SER D 2 64 ? 16.269 -11.758 114.526 1.00 19.61 41 SER D CA 1
ATOM 3526 C C . SER D 2 64 ? 16.714 -10.350 114.938 1.00 20.53 41 SER D C 1
ATOM 3527 O O . SER D 2 64 ? 16.855 -10.064 116.120 1.00 21.33 41 SER D O 1
ATOM 3530 N N . PHE D 2 65 ? 17.002 -9.490 113.957 1.00 21.37 42 PHE D N 1
ATOM 3531 C CA . PHE D 2 65 ? 17.396 -8.113 114.246 1.00 22.92 42 PHE D CA 1
ATOM 3532 C C . PHE D 2 65 ? 16.346 -7.146 113.712 1.00 22.99 42 PHE D C 1
ATOM 3533 O O . PHE D 2 65 ? 16.048 -7.126 112.508 1.00 23.32 42 PHE D O 1
ATOM 3541 N N . GLN D 2 66 ? 15.799 -6.315 114.594 1.00 22.73 43 GLN D N 1
ATOM 3542 C CA . GLN D 2 66 ? 14.834 -5.317 114.166 1.00 23.68 43 GLN D CA 1
ATOM 3543 C C . GLN D 2 66 ? 15.359 -3.875 114.140 1.00 22.17 43 GLN D C 1
ATOM 3544 O O . GLN D 2 66 ? 14.634 -2.966 113.762 1.00 24.57 43 GLN D O 1
ATOM 3550 N N . SER D 2 67 ? 16.593 -3.706 114.565 1.00 22.33 44 SER D N 1
ATOM 3551 C CA . SER D 2 67 ? 17.251 -2.401 114.640 1.00 22.38 44 SER D CA 1
ATOM 3552 C C . SER D 2 67 ? 18.753 -2.589 114.733 1.00 21.55 44 SER D C 1
ATOM 3553 O O . SER D 2 67 ? 19.286 -3.662 115.107 1.00 21.56 44 SER D O 1
ATOM 3556 N N . ALA D 2 68 ? 19.455 -1.513 114.365 1.00 20.75 45 ALA D N 1
ATOM 3557 C CA . ALA D 2 68 ? 20.890 -1.460 114.568 1.00 20.98 45 ALA D CA 1
ATOM 3558 C C . ALA D 2 68 ? 21.283 -1.563 116.039 1.00 21.41 45 ALA D C 1
ATOM 3559 O O . ALA D 2 68 ? 22.307 -2.174 116.360 1.00 21.84 45 ALA D O 1
ATOM 3561 N N . GLU D 2 69 ? 20.506 -0.927 116.924 1.00 21.25 46 GLU D N 1
ATOM 3562 C CA . GLU D 2 69 ? 20.825 -0.969 118.365 1.00 22.56 46 GLU D CA 1
ATOM 3563 C C . GLU D 2 69 ? 20.679 -2.436 118.859 1.00 21.29 46 GLU D C 1
ATOM 3564 O O . GLU D 2 69 ? 21.498 -2.898 119.653 1.00 23.01 46 GLU D O 1
ATOM 3570 N N . GLU D 2 70 ? 19.673 -3.156 118.334 1.00 21.17 47 GLU D N 1
ATOM 3571 C CA . GLU D 2 70 ? 19.531 -4.580 118.697 1.00 20.90 47 GLU D CA 1
ATOM 3572 C C . GLU D 2 70 ? 20.729 -5.420 118.240 1.00 22.52 47 GLU D C 1
ATOM 3573 O O . GLU D 2 70 ? 21.238 -6.240 118.989 1.00 22.83 47 GLU D O 1
ATOM 3579 N N . ALA D 2 71 ? 21.233 -5.187 117.019 1.00 21.74 48 ALA D N 1
ATOM 3580 C CA . ALA D 2 71 ? 22.391 -5.897 116.492 1.00 22.41 48 ALA D CA 1
ATOM 3581 C C . ALA D 2 71 ? 23.641 -5.626 117.315 1.00 22.83 48 ALA D C 1
ATOM 3582 O O . ALA D 2 71 ? 24.443 -6.531 117.572 1.00 23.67 48 ALA D O 1
ATOM 3584 N N . ASP D 2 72 ? 23.829 -4.367 117.705 1.00 23.65 49 ASP D N 1
ATOM 3585 C CA . ASP D 2 72 ? 24.952 -3.973 118.555 1.00 24.48 49 ASP D CA 1
ATOM 3586 C C . ASP D 2 72 ? 24.943 -4.726 119.902 1.00 24.96 49 ASP D C 1
ATOM 3587 O O . ASP D 2 72 ? 25.976 -5.242 120.331 1.00 26.63 49 ASP D O 1
ATOM 3592 N N . PHE D 2 73 ? 23.779 -4.738 120.552 1.00 25.40 50 PHE D N 1
ATOM 3593 C CA . PHE D 2 73 ? 23.613 -5.497 121.803 1.00 25.26 50 PHE D CA 1
ATOM 3594 C C . PHE D 2 73 ? 24.031 -6.971 121.620 1.00 25.03 50 PHE D C 1
ATOM 3595 O O . PHE D 2 73 ? 24.804 -7.540 122.417 1.00 25.86 50 PHE D O 1
ATOM 3603 N N . VAL D 2 74 ? 23.531 -7.587 120.547 1.00 24.34 51 VAL D N 1
ATOM 3604 C CA . VAL D 2 74 ? 23.822 -8.990 120.276 1.00 23.06 51 VAL D CA 1
ATOM 3605 C C . VAL D 2 74 ? 25.292 -9.247 120.050 1.00 23.70 51 VAL D C 1
ATOM 3606 O O . VAL D 2 74 ? 25.795 -10.230 120.518 1.00 23.66 51 VAL D O 1
ATOM 3610 N N . VAL D 2 75 ? 26.010 -8.371 119.344 1.00 24.47 52 VAL D N 1
ATOM 3611 C CA . VAL D 2 75 ? 27.429 -8.580 119.117 1.00 26.55 52 VAL D CA 1
ATOM 3612 C C . VAL D 2 75 ? 28.175 -8.347 120.445 1.00 27.86 52 VAL D C 1
ATOM 3613 O O . VAL D 2 75 ? 29.243 -8.938 120.662 1.00 28.61 52 VAL D O 1
ATOM 3617 N N . LYS D 2 76 ? 27.625 -7.514 121.328 1.00 29.29 53 LYS D N 1
ATOM 3618 C CA . LYS D 2 76 ? 28.264 -7.355 122.647 1.00 30.94 53 LYS D CA 1
ATOM 3619 C C . LYS D 2 76 ? 28.185 -8.702 123.411 1.00 31.76 53 LYS D C 1
ATOM 3620 O O . LYS D 2 76 ? 29.112 -9.062 124.168 1.00 33.10 53 LYS D O 1
ATOM 3626 N N . LEU D 2 77 ? 27.112 -9.472 123.153 1.00 31.47 54 LEU D N 1
ATOM 3627 C CA . LEU D 2 77 ? 26.923 -10.811 123.745 1.00 31.35 54 LEU D CA 1
ATOM 3628 C C . LEU D 2 77 ? 27.850 -11.844 123.166 1.00 30.73 54 LEU D C 1
ATOM 3629 O O . LEU D 2 77 ? 28.401 -12.691 123.877 1.00 31.50 54 LEU D O 1
ATOM 3634 N N . THR D 2 78 ? 28.022 -11.800 121.852 1.00 30.51 55 THR D N 1
ATOM 3635 C CA . THR D 2 78 ? 28.754 -12.857 121.170 1.00 29.70 55 THR D CA 1
ATOM 3636 C C . THR D 2 78 ? 30.245 -12.646 121.309 1.00 31.00 55 THR D C 1
ATOM 3637 O O . THR D 2 78 ? 31.018 -13.610 121.297 1.00 30.94 55 THR D O 1
ATOM 3641 N N . ARG D 2 79 ? 30.664 -11.381 121.431 1.00 33.79 56 ARG D N 1
ATOM 3642 C CA . ARG D 2 79 ? 32.110 -11.066 121.388 1.00 36.21 56 ARG D CA 1
ATOM 3643 C C . ARG D 2 79 ? 32.962 -11.901 122.370 1.00 37.34 56 ARG D C 1
ATOM 3644 O O . ARG D 2 79 ? 33.944 -12.522 121.934 1.00 38.15 56 ARG D O 1
ATOM 3652 N N . PRO D 2 80 ? 32.575 -11.974 123.671 1.00 38.62 57 PRO D N 1
ATOM 3653 C CA . PRO D 2 80 ? 33.401 -12.685 124.671 1.00 39.08 57 PRO D CA 1
ATOM 3654 C C . PRO D 2 80 ? 33.705 -14.167 124.418 1.00 39.78 57 PRO D C 1
ATOM 3655 O O . PRO D 2 80 ? 34.836 -14.585 124.622 1.00 40.81 57 PRO D O 1
ATOM 3659 N N . ARG D 2 81 ? 32.725 -14.983 124.030 1.00 39.72 58 ARG D N 1
ATOM 3660 C CA . ARG D 2 81 ? 33.013 -16.420 123.870 1.00 39.57 58 ARG D CA 1
ATOM 3661 C C . ARG D 2 81 ? 32.931 -16.914 122.422 1.00 38.88 58 ARG D C 1
ATOM 3662 O O . ARG D 2 81 ? 33.659 -17.833 122.054 1.00 39.45 58 ARG D O 1
ATOM 3670 N N . LEU D 2 82 ? 32.047 -16.321 121.609 1.00 37.60 59 LEU D N 1
ATOM 3671 C CA . LEU D 2 82 ? 31.932 -16.730 120.193 1.00 36.37 59 LEU D CA 1
ATOM 3672 C C . LEU D 2 82 ? 33.013 -16.083 119.324 1.00 36.21 59 LEU D C 1
ATOM 3673 O O . LEU D 2 82 ? 33.427 -16.658 118.326 1.00 37.13 59 LEU D O 1
ATOM 3678 N N . LYS D 2 83 ? 33.476 -14.904 119.729 1.00 36.76 60 LYS D N 1
ATOM 3679 C CA . LYS D 2 83 ? 34.680 -14.280 119.165 1.00 36.59 60 LYS D CA 1
ATOM 3680 C C . LYS D 2 83 ? 34.504 -14.072 117.678 1.00 36.64 60 LYS D C 1
ATOM 3681 O O . LYS D 2 83 ? 33.474 -13.510 117.246 1.00 38.89 60 LYS D O 1
ATOM 3687 N N . ALA D 2 84 ? 35.461 -14.564 116.897 1.00 36.12 61 ALA D N 1
ATOM 3688 C CA . ALA D 2 84 ? 35.399 -14.461 115.433 1.00 35.39 61 ALA D CA 1
ATOM 3689 C C . ALA D 2 84 ? 34.610 -15.576 114.715 1.00 35.22 61 ALA D C 1
ATOM 3690 O O . ALA D 2 84 ? 34.596 -15.595 113.479 1.00 35.78 61 ALA D O 1
ATOM 3692 N N . ASN D 2 85 ? 33.996 -16.512 115.452 1.00 32.62 62 ASN D N 1
ATOM 3693 C CA . ASN D 2 85 ? 33.136 -17.546 114.846 1.00 31.36 62 ASN D CA 1
ATOM 3694 C C . ASN D 2 85 ? 31.984 -16.950 114.049 1.00 29.50 62 ASN D C 1
ATOM 3695 O O . ASN D 2 85 ? 31.511 -15.872 114.380 1.00 29.47 62 ASN D O 1
ATOM 3700 N N . LEU D 2 86 ? 31.540 -17.666 113.011 1.00 28.10 63 LEU D N 1
ATOM 3701 C CA . LEU D 2 86 ? 30.293 -17.279 112.316 1.00 26.92 63 LEU D CA 1
ATOM 3702 C C . LEU D 2 86 ? 29.117 -17.589 113.206 1.00 25.85 63 LEU D C 1
ATOM 3703 O O . LEU D 2 86 ? 29.185 -18.573 113.938 1.00 26.44 63 LEU D O 1
ATOM 3708 N N . VAL D 2 87 ? 28.041 -16.787 113.137 1.00 24.00 64 VAL D N 1
ATOM 3709 C CA . VAL D 2 87 ? 26.894 -16.969 114.013 1.00 22.84 64 VAL D CA 1
ATOM 3710 C C . VAL D 2 87 ? 25.618 -16.893 113.174 1.00 22.72 64 VAL D C 1
ATOM 3711 O O . VAL D 2 87 ? 25.393 -15.891 112.495 1.00 23.56 64 VAL D O 1
ATOM 3715 N N . TRP D 2 88 ? 24.759 -17.910 113.247 1.00 22.06 65 TRP D N 1
ATOM 3716 C CA . TRP D 2 88 ? 23.540 -17.905 112.464 1.00 20.54 65 TRP D CA 1
ATOM 3717 C C . TRP D 2 88 ? 22.579 -16.874 112.977 1.00 20.38 65 TRP D C 1
ATOM 3718 O O . TRP D 2 88 ? 22.471 -16.661 114.218 1.00 21.99 65 TRP D O 1
ATOM 3729 N N . MET D 2 89 ? 21.847 -16.253 112.045 1.00 18.65 66 MET D N 1
ATOM 3730 C CA . MET D 2 89 ? 20.665 -15.511 112.389 1.00 17.99 66 MET D CA 1
ATOM 3731 C C . MET D 2 89 ? 19.486 -16.187 111.685 1.00 17.22 66 MET D C 1
ATOM 3732 O O . MET D 2 89 ? 19.672 -17.034 110.796 1.00 18.72 66 MET D O 1
ATOM 3737 N N . GLY D 2 90 ? 18.290 -15.774 112.064 1.00 18.23 67 GLY D N 1
ATOM 3738 C CA . GLY D 2 90 ? 17.044 -16.420 111.591 1.00 19.84 67 GLY D CA 1
ATOM 3739 C C . GLY D 2 90 ? 16.524 -16.190 110.189 1.00 20.02 67 GLY D C 1
ATOM 3740 O O . GLY D 2 90 ? 15.315 -16.060 109.974 1.00 20.97 67 GLY D O 1
ATOM 3741 N N . LEU D 2 91 ? 17.416 -16.105 109.197 1.00 18.41 68 LEU D N 1
ATOM 3742 C CA . LEU D 2 91 ? 16.951 -15.982 107.791 1.00 18.45 68 LEU D CA 1
ATOM 3743 C C . LEU D 2 91 ? 17.531 -17.109 106.969 1.00 19.10 68 LEU D C 1
ATOM 3744 O O . LEU D 2 91 ? 18.758 -17.360 106.981 1.00 18.56 68 LEU D O 1
ATOM 3749 N N . SER D 2 92 ? 16.657 -17.828 106.291 1.00 19.40 69 SER D N 1
ATOM 3750 C CA . SER D 2 92 ? 17.061 -19.052 105.602 1.00 19.24 69 SER D CA 1
ATOM 3751 C C . SER D 2 92 ? 16.563 -19.084 104.170 1.00 19.17 69 SER D C 1
ATOM 3752 O O . SER D 2 92 ? 15.532 -18.428 103.859 1.00 19.65 69 SER D O 1
ATOM 3755 N N . ASN D 2 93 ? 17.283 -19.841 103.322 1.00 19.47 70 ASN D N 1
ATOM 3756 C CA . ASN D 2 93 ? 16.936 -20.025 101.917 1.00 20.63 70 ASN D CA 1
ATOM 3757 C C . ASN D 2 93 ? 16.699 -18.689 101.199 1.00 21.48 70 ASN D C 1
ATOM 3758 O O . ASN D 2 93 ? 15.632 -18.430 100.618 1.00 19.76 70 ASN D O 1
ATOM 3763 N N . ILE D 2 94 ? 17.706 -17.812 101.250 1.00 18.53 71 ILE D N 1
ATOM 3764 C CA . ILE D 2 94 ? 17.501 -16.425 100.893 1.00 18.40 71 ILE D CA 1
ATOM 3765 C C . ILE D 2 94 ? 17.392 -16.187 99.406 1.00 17.63 71 ILE D C 1
ATOM 3766 O O . ILE D 2 94 ? 17.071 -15.050 98.976 1.00 19.37 71 ILE D O 1
ATOM 3771 N N . TRP D 2 95 ? 17.674 -17.221 98.603 1.00 18.02 72 TRP D N 1
ATOM 3772 C CA . TRP D 2 95 ? 17.647 -17.082 97.129 1.00 18.76 72 TRP D CA 1
ATOM 3773 C C . TRP D 2 95 ? 16.443 -17.680 96.487 1.00 21.63 72 TRP D C 1
ATOM 3774 O O . TRP D 2 95 ? 16.317 -17.654 95.246 1.00 21.97 72 TRP D O 1
ATOM 3785 N N . HIS D 2 96 ? 15.572 -18.203 97.337 1.00 22.22 73 HIS D N 1
ATOM 3786 C CA . HIS D 2 96 ? 14.261 -18.669 96.925 1.00 25.37 73 HIS D CA 1
ATOM 3787 C C . HIS D 2 96 ? 13.275 -17.553 97.263 1.00 24.17 73 HIS D C 1
ATOM 3788 O O . HIS D 2 96 ? 13.383 -16.901 98.327 1.00 22.26 73 HIS D O 1
ATOM 3795 N N . GLY D 2 97 ? 12.345 -17.310 96.334 1.00 23.72 74 GLY D N 1
ATOM 3796 C CA . GLY D 2 97 ? 11.447 -16.168 96.464 1.00 24.38 74 GLY D CA 1
ATOM 3797 C C . GLY D 2 97 ? 11.900 -14.896 95.780 1.00 24.12 74 GLY D C 1
ATOM 3798 O O . GLY D 2 97 ? 11.344 -13.799 96.036 1.00 25.12 74 GLY D O 1
ATOM 3799 N N . CYS D 2 98 ? 12.935 -15.009 94.909 1.00 24.36 75 CYS D N 1
ATOM 3800 C CA . CYS D 2 98 ? 13.459 -13.847 94.200 1.00 23.24 75 CYS D CA 1
ATOM 3801 C C . CYS D 2 98 ? 12.750 -13.507 92.895 1.00 22.56 75 CYS D C 1
ATOM 3802 O O . CYS D 2 98 ? 13.062 -12.502 92.256 1.00 22.36 75 CYS D O 1
ATOM 3805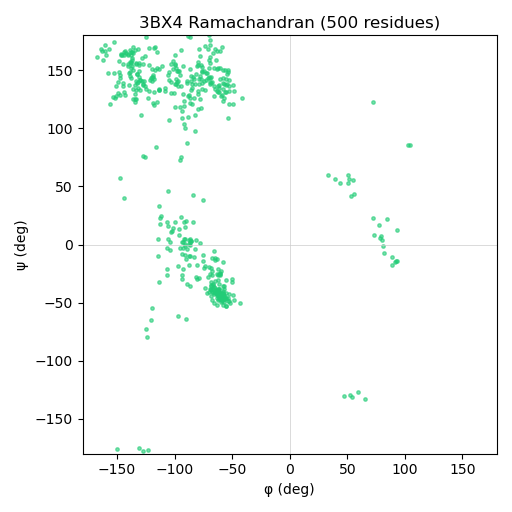 N N . ASN D 2 99 ? 11.709 -14.266 92.577 1.00 20.81 76 ASN D N 1
ATOM 3806 C CA . ASN D 2 99 ? 10.991 -14.065 91.322 1.00 21.52 76 ASN D CA 1
ATOM 3807 C C . ASN D 2 99 ? 11.939 -14.135 90.133 1.00 19.28 76 ASN D C 1
ATOM 3808 O O . ASN D 2 99 ? 12.038 -13.188 89.351 1.00 20.06 76 ASN D O 1
ATOM 3813 N N . TRP D 2 100 ? 12.660 -15.242 90.041 1.00 19.33 77 TRP D N 1
ATOM 3814 C CA . TRP D 2 100 ? 13.529 -15.476 88.891 1.00 19.18 77 TRP D CA 1
ATOM 3815 C C . TRP D 2 100 ? 12.752 -15.528 87.565 1.00 19.58 77 TRP D C 1
ATOM 3816 O O . TRP D 2 100 ? 11.711 -16.229 87.462 1.00 21.02 77 TRP D O 1
ATOM 3827 N N . GLN D 2 101 ? 13.212 -14.810 86.558 1.00 18.58 78 GLN D N 1
ATOM 3828 C CA . GLN D 2 101 ? 12.627 -14.863 85.224 1.00 18.16 78 GLN D CA 1
ATOM 3829 C C . GLN D 2 101 ? 13.654 -14.862 84.133 1.00 19.52 78 GLN D C 1
ATOM 3830 O O . GLN D 2 101 ? 14.833 -14.556 84.420 1.00 18.04 78 GLN D O 1
ATOM 3836 N N . TRP D 2 102 ? 13.246 -15.161 82.905 1.00 16.93 79 TRP D N 1
ATOM 3837 C CA . TRP D 2 102 ? 14.223 -15.111 81.766 1.00 17.21 79 TRP D CA 1
ATOM 3838 C C . TRP D 2 102 ? 14.242 -13.732 81.171 1.00 17.85 79 TRP D C 1
ATOM 3839 O O . TRP D 2 102 ? 13.198 -13.033 81.038 1.00 16.77 79 TRP D O 1
ATOM 3850 N N . SER D 2 103 ? 15.437 -13.229 80.836 1.00 14.80 80 SER D N 1
ATOM 3851 C CA . SER D 2 103 ? 15.550 -11.915 80.215 1.00 16.43 80 SER D CA 1
ATOM 3852 C C . SER D 2 103 ? 14.820 -11.775 78.861 1.00 17.31 80 SER D C 1
ATOM 3853 O O . SER D 2 103 ? 14.460 -10.661 78.475 1.00 18.81 80 SER D O 1
ATOM 3856 N N . ASP D 2 104 ? 14.608 -12.899 78.159 1.00 17.44 81 ASP D N 1
ATOM 3857 C CA . ASP D 2 104 ? 13.938 -12.892 76.883 1.00 18.67 81 ASP D CA 1
ATOM 3858 C C . ASP D 2 104 ? 12.381 -13.000 77.053 1.00 20.11 81 ASP D C 1
ATOM 3859 O O . ASP D 2 104 ? 11.678 -13.120 76.044 1.00 20.78 81 ASP D O 1
ATOM 3864 N N . GLY D 2 105 ? 11.914 -13.004 78.294 1.00 19.13 82 GLY D N 1
ATOM 3865 C CA . GLY D 2 105 ? 10.446 -13.165 78.576 1.00 21.65 82 GLY D CA 1
ATOM 3866 C C . GLY D 2 105 ? 9.859 -14.558 78.367 1.00 24.15 82 GLY D C 1
ATOM 3867 O O . GLY D 2 105 ? 8.619 -14.735 78.438 1.00 24.19 82 GLY D O 1
ATOM 3868 N N . ALA D 2 106 ? 10.672 -15.567 78.115 1.00 22.66 83 ALA D N 1
ATOM 3869 C CA . ALA D 2 106 ? 10.210 -16.957 78.027 1.00 23.61 83 ALA D CA 1
ATOM 3870 C C . ALA D 2 106 ? 9.613 -17.441 79.330 1.00 24.81 83 ALA D C 1
ATOM 3871 O O . ALA D 2 106 ? 9.971 -16.999 80.392 1.00 24.52 83 ALA D O 1
ATOM 3873 N N . ARG D 2 107 ? 8.684 -18.388 79.259 1.00 27.75 84 ARG D N 1
ATOM 3874 C CA . ARG D 2 107 ? 8.077 -18.903 80.489 1.00 28.56 84 ARG D CA 1
ATOM 3875 C C . ARG D 2 107 ? 9.117 -19.697 81.274 1.00 28.72 84 ARG D C 1
ATOM 3876 O O . ARG D 2 107 ? 9.929 -20.398 80.671 1.00 28.20 84 ARG D O 1
ATOM 3884 N N . LEU D 2 108 ? 9.142 -19.537 82.594 1.00 29.82 85 LEU D N 1
ATOM 3885 C CA . LEU D 2 108 ? 10.025 -20.362 83.417 1.00 31.33 85 LEU D CA 1
ATOM 3886 C C . LEU D 2 108 ? 9.251 -21.574 83.925 1.00 32.13 85 LEU D C 1
ATOM 3887 O O . LEU D 2 108 ? 8.877 -21.654 85.095 1.00 32.38 85 LEU D O 1
ATOM 3892 N N . ASN D 2 109 ? 9.036 -22.522 83.030 1.00 32.30 86 ASN D N 1
ATOM 3893 C CA . ASN D 2 109 ? 8.336 -23.750 83.369 1.00 32.22 86 ASN D CA 1
ATOM 3894 C C . ASN D 2 109 ? 9.375 -24.823 83.663 1.00 30.30 86 ASN D C 1
ATOM 3895 O O . ASN D 2 109 ? 9.416 -25.369 84.770 1.00 30.68 86 ASN D O 1
ATOM 3900 N N . TYR D 2 110 ? 10.200 -25.145 82.678 1.00 28.09 87 TYR D N 1
ATOM 3901 C CA . TYR D 2 110 ? 11.324 -26.030 82.888 1.00 26.03 87 TYR D CA 1
ATOM 3902 C C . TYR D 2 110 ? 12.281 -25.404 83.923 1.00 25.56 87 TYR D C 1
ATOM 3903 O O . TYR D 2 110 ? 12.548 -24.198 83.866 1.00 22.80 87 TYR D O 1
ATOM 3912 N N . LYS D 2 111 ? 12.736 -26.220 84.872 1.00 25.69 88 LYS D N 1
ATOM 3913 C CA . LYS D 2 111 ? 13.674 -25.749 85.911 1.00 26.88 88 LYS D CA 1
ATOM 3914 C C . LYS D 2 111 ? 14.844 -26.685 86.056 1.00 26.65 88 LYS D C 1
ATOM 3915 O O . LYS D 2 111 ? 14.695 -27.910 86.011 1.00 25.59 88 LYS D O 1
ATOM 3921 N N . ASP D 2 112 ? 16.033 -26.130 86.242 1.00 25.10 89 ASP D N 1
ATOM 3922 C CA . ASP D 2 112 ? 17.155 -27.001 86.597 1.00 24.69 89 ASP D CA 1
ATOM 3923 C C . ASP D 2 112 ? 18.159 -26.355 87.496 1.00 24.81 89 ASP D C 1
ATOM 3924 O O . ASP D 2 112 ? 19.347 -26.362 87.186 1.00 24.62 89 ASP D O 1
ATOM 3929 N N . TRP D 2 113 ? 17.696 -25.890 88.636 1.00 24.17 90 TRP D N 1
ATOM 3930 C CA . TRP D 2 113 ? 18.567 -25.287 89.603 1.00 23.99 90 TRP D CA 1
ATOM 3931 C C . TRP D 2 113 ? 19.361 -26.331 90.381 1.00 27.64 90 TRP D C 1
ATOM 3932 O O . TRP D 2 113 ? 18.835 -27.395 90.766 1.00 25.90 90 TRP D O 1
ATOM 3943 N N . GLN D 2 114 ? 20.613 -26.001 90.675 1.00 26.70 91 GLN D N 1
ATOM 3944 C CA . GLN D 2 114 ? 21.362 -26.754 91.663 1.00 30.20 91 GLN D CA 1
ATOM 3945 C C . GLN D 2 114 ? 20.604 -26.807 93.015 1.00 31.06 91 GLN D C 1
ATOM 3946 O O . GLN D 2 114 ? 19.955 -25.838 93.434 1.00 30.16 91 GLN D O 1
ATOM 3952 N N . GLU D 2 115 ? 20.666 -27.948 93.708 1.00 32.38 92 GLU D N 1
ATOM 3953 C CA . GLU D 2 115 ? 19.949 -28.043 94.991 1.00 33.47 92 GLU D CA 1
ATOM 3954 C C . GLU D 2 115 ? 20.870 -27.569 96.082 1.00 33.64 92 GLU D C 1
ATOM 3955 O O . GLU D 2 115 ? 21.586 -28.371 96.657 1.00 36.03 92 GLU D O 1
ATOM 3961 N N . GLN D 2 116 ? 20.884 -26.273 96.337 1.00 31.63 93 GLN D N 1
ATOM 3962 C CA . GLN D 2 116 ? 21.685 -25.697 97.416 1.00 31.15 93 GLN D CA 1
ATOM 3963 C C . GLN D 2 116 ? 20.846 -24.550 97.942 1.00 29.72 93 GLN D C 1
ATOM 3964 O O . GLN D 2 116 ? 19.968 -24.025 97.232 1.00 29.89 93 GLN D O 1
ATOM 3970 N N . SER D 2 117 ? 21.059 -24.182 99.189 1.00 27.79 94 SER D N 1
ATOM 3971 C CA . SER D 2 117 ? 20.374 -22.994 99.695 1.00 26.77 94 SER D CA 1
ATOM 3972 C C . SER D 2 117 ? 21.358 -22.251 100.566 1.00 25.17 94 SER D C 1
ATOM 3973 O O . SER D 2 117 ? 22.344 -22.845 101.036 1.00 24.20 94 SER D O 1
ATOM 3976 N N . GLU D 2 118 ? 21.132 -20.955 100.703 1.00 23.22 95 GLU D N 1
ATOM 3977 C CA . GLU D 2 118 ? 21.983 -20.126 101.519 1.00 22.81 95 GLU D CA 1
ATOM 3978 C C . GLU D 2 118 ? 21.170 -19.502 102.631 1.00 21.72 95 GLU D C 1
ATOM 3979 O O . GLU D 2 118 ? 19.935 -19.303 102.545 1.00 21.13 95 GLU D O 1
ATOM 3985 N N . CYS D 2 119 ? 21.875 -19.258 103.722 1.00 20.71 96 CYS D N 1
ATOM 3986 C CA . CYS D 2 119 ? 21.266 -18.694 104.902 1.00 19.98 96 CYS D CA 1
ATOM 3987 C C . CYS D 2 119 ? 22.154 -17.536 105.356 1.00 20.39 96 CYS D C 1
ATOM 3988 O O . CYS D 2 119 ? 23.309 -17.429 104.914 1.00 21.20 96 CYS D O 1
ATOM 3991 N N . LEU D 2 120 ? 21.673 -16.723 106.268 1.00 19.15 97 LEU D N 1
ATOM 3992 C CA . LEU D 2 120 ? 22.472 -15.546 106.706 1.00 19.22 97 LEU D CA 1
ATOM 3993 C C . LEU D 2 120 ? 23.078 -15.731 108.067 1.00 20.84 97 LEU D C 1
ATOM 3994 O O . LEU D 2 120 ? 22.494 -16.330 108.979 1.00 20.37 97 LEU D O 1
ATOM 3999 N N . ALA D 2 121 ? 24.266 -15.165 108.223 1.00 19.69 98 ALA D N 1
ATOM 4000 C CA . ALA D 2 121 ? 25.048 -15.271 109.438 1.00 20.69 98 ALA D CA 1
ATOM 4001 C C . ALA D 2 121 ? 25.769 -13.921 109.682 1.00 21.85 98 ALA D C 1
ATOM 4002 O O . ALA D 2 121 ? 25.791 -13.045 108.819 1.00 20.50 98 ALA D O 1
ATOM 4004 N N . PHE D 2 122 ? 26.301 -13.768 110.887 1.00 24.07 99 PHE D N 1
ATOM 4005 C CA . PHE D 2 122 ? 27.158 -12.646 111.197 1.00 26.03 99 PHE D CA 1
ATOM 4006 C C . PHE D 2 122 ? 28.364 -13.195 111.944 1.00 28.41 99 PHE D C 1
ATOM 4007 O O . PHE D 2 122 ? 28.418 -14.354 112.346 1.00 28.32 99 PHE D O 1
ATOM 4015 N N . ARG D 2 123 ? 29.375 -12.361 112.080 1.00 32.45 100 ARG D N 1
ATOM 4016 C CA . ARG D 2 123 ? 30.556 -12.683 112.862 1.00 35.39 100 ARG D CA 1
ATOM 4017 C C . ARG D 2 123 ? 30.327 -12.241 114.304 1.00 36.28 100 ARG D C 1
ATOM 4018 O O . ARG D 2 123 ? 29.760 -11.171 114.552 1.00 37.55 100 ARG D O 1
ATOM 4026 N N . GLY D 2 124 ? 30.780 -13.041 115.273 1.00 36.85 101 GLY D N 1
ATOM 4027 C CA . GLY D 2 124 ? 30.573 -12.699 116.673 1.00 36.46 101 GLY D CA 1
ATOM 4028 C C . GLY D 2 124 ? 31.178 -11.340 117.023 1.00 36.64 101 GLY D C 1
ATOM 4029 O O . GLY D 2 124 ? 30.856 -10.774 118.067 1.00 37.79 101 GLY D O 1
ATOM 4030 N N . VAL D 2 125 ? 32.042 -10.828 116.145 1.00 35.70 102 VAL D N 1
ATOM 4031 C CA . VAL D 2 125 ? 32.734 -9.552 116.341 1.00 35.70 102 VAL D CA 1
ATOM 4032 C C . VAL D 2 125 ? 32.004 -8.362 115.686 1.00 35.53 102 VAL D C 1
ATOM 4033 O O . VAL D 2 125 ? 32.097 -7.230 116.160 1.00 35.63 102 VAL D O 1
ATOM 4037 N N . HIS D 2 126 ? 31.271 -8.621 114.596 1.00 33.69 103 HIS D N 1
ATOM 4038 C CA . HIS D 2 126 ? 30.725 -7.548 113.764 1.00 33.24 103 HIS D CA 1
ATOM 4039 C C . HIS D 2 126 ? 29.269 -7.770 113.343 1.00 30.47 103 HIS D C 1
ATOM 4040 O O . HIS D 2 126 ? 28.862 -8.915 113.152 1.00 28.77 103 HIS D O 1
ATOM 4047 N N . THR D 2 127 ? 28.527 -6.678 113.153 1.00 27.88 104 THR D N 1
ATOM 4048 C CA . THR D 2 127 ? 27.084 -6.797 112.872 1.00 26.34 104 THR D CA 1
ATOM 4049 C C . THR D 2 127 ? 26.775 -7.125 111.411 1.00 26.33 104 THR D C 1
ATOM 4050 O O . THR D 2 127 ? 25.648 -7.525 111.073 1.00 27.76 104 THR D O 1
ATOM 4054 N N . GLU D 2 128 ? 27.726 -6.912 110.516 1.00 26.01 105 GLU D N 1
ATOM 4055 C CA . GLU D 2 128 ? 27.453 -7.078 109.068 1.00 24.78 105 GLU D CA 1
ATOM 4056 C C . GLU D 2 128 ? 27.068 -8.507 108.700 1.00 23.00 105 GLU D C 1
ATOM 4057 O O . GLU D 2 128 ? 27.639 -9.473 109.213 1.00 23.69 105 GLU D O 1
ATOM 4063 N N . TRP D 2 129 ? 26.051 -8.638 107.852 1.00 22.21 106 TRP D N 1
ATOM 4064 C CA . TRP D 2 129 ? 25.564 -9.953 107.455 1.00 20.43 106 TRP D CA 1
ATOM 4065 C C . TRP D 2 129 ? 26.409 -10.629 106.389 1.00 21.20 106 TRP D C 1
ATOM 4066 O O . TRP D 2 129 ? 27.062 -9.948 105.572 1.00 21.17 106 TRP D O 1
ATOM 4077 N N . LEU D 2 130 ? 26.353 -11.971 106.364 1.00 21.28 107 LEU D N 1
ATOM 4078 C CA . LEU D 2 130 ? 27.120 -12.792 105.425 1.00 21.9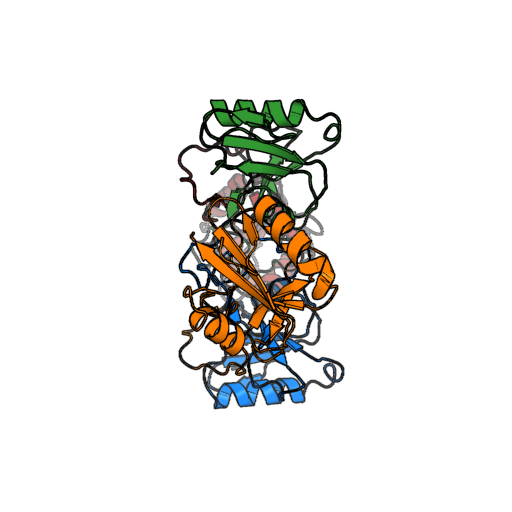3 107 LEU D CA 1
ATOM 4079 C C . LEU D 2 130 ? 26.292 -13.938 104.923 1.00 21.69 107 LEU D C 1
ATOM 4080 O O . LEU D 2 130 ? 25.627 -14.610 105.733 1.00 21.58 107 LEU D O 1
ATOM 4085 N N . ASN D 2 131 ? 26.371 -14.217 103.618 1.00 20.42 108 ASN D N 1
ATOM 4086 C CA . ASN D 2 131 ? 25.663 -15.389 103.064 1.00 21.88 108 ASN D CA 1
ATOM 4087 C C . ASN D 2 131 ? 26.475 -16.656 103.191 1.00 22.52 108 ASN D C 1
ATOM 4088 O O . ASN D 2 131 ? 27.712 -16.639 102.922 1.00 23.86 108 ASN D O 1
ATOM 4093 N N . MET D 2 132 ? 25.839 -17.736 103.659 1.00 21.70 109 MET D N 1
ATOM 4094 C CA . MET D 2 132 ? 26.512 -19.028 103.858 1.00 23.12 109 MET D CA 1
ATOM 4095 C C . MET D 2 132 ? 25.647 -20.168 103.415 1.00 23.63 109 MET D C 1
ATOM 4096 O O . MET D 2 132 ? 24.419 -20.150 103.570 1.00 23.72 109 MET D O 1
ATOM 4101 N N . ASP D 2 133 ? 26.266 -21.196 102.878 1.00 23.45 110 ASP D N 1
ATOM 4102 C CA . ASP D 2 133 ? 25.577 -22.415 102.593 1.00 24.67 110 ASP D CA 1
ATOM 4103 C C . ASP D 2 133 ? 24.836 -22.916 103.861 1.00 24.81 110 ASP D C 1
ATOM 4104 O O . ASP D 2 133 ? 25.434 -22.980 104.935 1.00 24.38 110 ASP D O 1
ATOM 4109 N N . CYS D 2 134 ? 23.557 -23.289 103.740 1.00 24.40 111 CYS D N 1
ATOM 4110 C CA . CYS D 2 134 ? 22.770 -23.662 104.934 1.00 26.20 111 CYS D CA 1
ATOM 4111 C C . CYS D 2 134 ? 23.250 -24.912 105.654 1.00 25.69 111 CYS D C 1
ATOM 4112 O O . CYS D 2 134 ? 22.859 -25.176 106.783 1.00 25.83 111 CYS D O 1
ATOM 4115 N N . SER D 2 135 ? 24.119 -25.668 104.992 1.00 27.48 112 SER D N 1
ATOM 4116 C CA . SER D 2 135 ? 24.668 -26.893 105.573 1.00 28.48 112 SER D CA 1
ATOM 4117 C C . SER D 2 135 ? 26.021 -26.659 106.290 1.00 28.96 112 SER D C 1
ATOM 4118 O O . SER D 2 135 ? 26.513 -27.545 106.987 1.00 29.13 112 SER D O 1
ATOM 4121 N N . SER D 2 136 ? 26.590 -25.459 106.146 1.00 29.71 113 SER D N 1
ATOM 4122 C CA . SER D 2 136 ? 27.728 -24.977 106.947 1.00 28.86 113 SER D CA 1
ATOM 4123 C C . SER D 2 136 ? 27.391 -25.093 108.424 1.00 28.81 113 SER D C 1
ATOM 4124 O O . SER D 2 136 ? 26.229 -24.926 108.796 1.00 30.12 113 SER D O 1
ATOM 4127 N N . THR D 2 137 ? 28.393 -25.372 109.267 1.00 28.66 114 THR D N 1
ATOM 4128 C CA . THR D 2 137 ? 28.179 -25.358 110.709 1.00 28.14 114 THR D CA 1
ATOM 4129 C C . THR D 2 137 ? 28.767 -24.093 111.285 1.00 28.28 114 THR D C 1
ATOM 4130 O O . THR D 2 137 ? 29.923 -23.723 110.984 1.00 29.15 114 THR D O 1
ATOM 4134 N N . CYS D 2 138 ? 27.956 -23.411 112.084 1.00 27.40 115 CYS D N 1
ATOM 4135 C CA . CYS D 2 138 ? 28.240 -22.096 112.656 1.00 26.51 115 CYS D CA 1
ATOM 4136 C C . CYS D 2 138 ? 27.792 -22.146 114.122 1.00 25.31 115 CYS D C 1
ATOM 4137 O O . CYS D 2 138 ? 26.930 -22.936 114.504 1.00 26.37 115 CYS D O 1
ATOM 4140 N N . SER D 2 139 ? 28.302 -21.225 114.912 1.00 25.43 116 SER D N 1
ATOM 4141 C CA . SER D 2 139 ? 27.692 -20.938 116.213 1.00 24.48 116 SER D CA 1
ATOM 4142 C C . SER D 2 139 ? 26.332 -20.247 115.994 1.00 23.71 116 SER D C 1
ATOM 4143 O O . SER D 2 139 ? 25.920 -20.026 114.858 1.00 22.32 116 SER D O 1
ATOM 4146 N N . PHE D 2 140 ? 25.634 -19.912 117.075 1.00 22.25 117 PHE D N 1
ATOM 4147 C CA . PHE D 2 140 ? 24.313 -19.298 116.957 1.00 21.28 117 PHE D CA 1
ATOM 4148 C C . PHE D 2 140 ? 23.840 -18.557 118.193 1.00 20.73 117 PHE D C 1
ATOM 4149 O O . PHE D 2 140 ? 24.448 -18.627 119.239 1.00 21.55 117 PHE D O 1
ATOM 4157 N N . VAL D 2 141 ? 22.739 -17.834 118.097 1.00 20.68 118 VAL D N 1
ATOM 4158 C CA . VAL D 2 141 ? 22.280 -17.131 119.269 1.00 20.73 118 VAL D CA 1
ATOM 4159 C C . VAL D 2 141 ? 20.820 -17.413 119.217 1.00 20.16 118 VAL D C 1
ATOM 4160 O O . VAL D 2 141 ? 20.232 -17.300 118.167 1.00 20.57 118 VAL D O 1
ATOM 4164 N N . CYS D 2 142 ? 20.232 -17.795 120.353 1.00 21.75 119 CYS D N 1
ATOM 4165 C CA . CYS D 2 142 ? 18.767 -17.943 120.427 1.00 20.65 119 CYS D CA 1
ATOM 4166 C C . CYS D 2 142 ? 18.095 -16.735 121.075 1.00 20.48 119 CYS D C 1
ATOM 4167 O O . CYS D 2 142 ? 18.719 -16.039 121.862 1.00 21.11 119 CYS D O 1
ATOM 4170 N N . LYS D 2 143 ? 16.830 -16.501 120.765 1.00 21.07 120 LYS D N 1
ATOM 4171 C CA . LYS D 2 143 ? 16.091 -15.343 121.230 1.00 21.98 120 LYS D CA 1
ATOM 4172 C C . LYS D 2 143 ? 14.617 -15.702 121.499 1.00 22.64 120 LYS D C 1
ATOM 4173 O O . LYS D 2 143 ? 13.978 -16.426 120.741 1.00 23.16 120 LYS D O 1
ATOM 4179 N N . PHE D 2 144 ? 14.078 -15.167 122.589 1.00 23.20 121 PHE D N 1
ATOM 4180 C CA . PHE D 2 144 ? 12.664 -15.259 122.810 1.00 23.96 121 PHE D CA 1
ATOM 4181 C C . PHE D 2 144 ? 12.207 -14.000 123.510 1.00 25.16 121 PHE D C 1
ATOM 4182 O O . PHE D 2 144 ? 13.010 -13.242 124.047 1.00 25.95 121 PHE D O 1
ATOM 4190 N N . LYS D 2 145 ? 10.907 -13.771 123.479 1.00 27.79 122 LYS D N 1
ATOM 4191 C CA . LYS D 2 145 ? 10.312 -12.657 124.200 1.00 30.44 122 LYS D CA 1
ATOM 4192 C C . LYS D 2 145 ? 9.967 -13.049 125.657 1.00 32.22 122 LYS D C 1
ATOM 4193 O O . LYS D 2 145 ? 9.315 -14.068 125.889 1.00 31.80 122 LYS D O 1
ATOM 4199 N N . ALA D 2 146 ? 10.423 -12.239 126.607 1.00 33.74 123 ALA D N 1
ATOM 4200 C CA . ALA D 2 146 ? 10.232 -12.499 128.054 1.00 35.68 123 ALA D CA 1
ATOM 4201 C C . ALA D 2 146 ? 8.789 -12.278 128.500 1.00 36.51 123 ALA D C 1
ATOM 4202 O O . ALA D 2 146 ? 8.006 -11.589 127.819 1.00 37.72 123 ALA D O 1
#